Protein AF-A0A1Y2UTT3-F1 (afdb_monomer)

pLDDT: mean 75.12, std 24.75, range [27.45, 98.44]

Mean predicted aligned error: 12.27 Å

Sequence (418 aa):
MDQNQWTNIATNQPSSTSDTLLEESLEEYIRAAYPAIDTDIENNIPTSASTSTSTSSSTPSSSTQQAKTTPARQKPTLKKGHINRILLYNGCFNPPHQGHLAQLTHAYRHSGADLHIVGAVVLVAGDQYLKWKMGRSPSALRLSVAQRIELWNRELRARERERDGSAADRWCWVIPEDKWSATADELERLFEMDGFEVEFVRLAGGDKVGLRGVEHGVWGCGMTVTTDVSRPVEFCERVGGGGGEVRLRDLPGHTKWKRVLQQGDAVGEDNDAGVRGGAPAQTLASTSLAGYVSQVCLRGHCPPRSYTSTGVSVPSRRSPVRLWTPPTPIVPEHKREVWVCESTYFTRGTYTVRFVTSTLQERLDPNLSSTKLREIITEATAPSQGGRVLEDRLRGVALSPELLAKFITEEMGKDMKE

Structure (mmCIF, N/CA/C/O backbone):
data_AF-A0A1Y2UTT3-F1
#
_entry.id   AF-A0A1Y2UTT3-F1
#
loop_
_atom_site.group_PDB
_atom_site.id
_atom_site.type_symbol
_atom_site.label_atom_id
_atom_site.label_alt_id
_atom_site.label_comp_id
_atom_site.label_asym_id
_atom_site.label_entity_id
_atom_site.label_seq_id
_atom_site.pdbx_PDB_ins_code
_atom_site.Cartn_x
_atom_site.Cartn_y
_atom_site.Cartn_z
_atom_site.occupancy
_atom_site.B_iso_or_equiv
_atom_site.auth_seq_id
_atom_site.auth_comp_id
_atom_site.auth_asym_id
_atom_site.auth_atom_id
_atom_site.pdbx_PDB_model_num
ATOM 1 N N . MET A 1 1 ? -66.849 22.379 42.745 1.00 39.75 1 MET A N 1
ATOM 2 C CA . MET A 1 1 ? -67.692 21.954 41.613 1.00 39.75 1 MET A CA 1
ATOM 3 C C . MET A 1 1 ? -67.502 23.035 40.564 1.00 39.75 1 MET A C 1
ATOM 5 O O . MET A 1 1 ? -67.873 24.159 40.860 1.00 39.75 1 MET A O 1
ATOM 9 N N . ASP A 1 2 ? -66.766 22.902 39.465 1.00 35.25 2 ASP A N 1
ATOM 10 C CA . ASP A 1 2 ? -66.210 21.774 38.696 1.00 35.25 2 ASP A CA 1
ATOM 11 C C . ASP A 1 2 ? -64.928 22.304 38.004 1.00 35.25 2 ASP A C 1
ATOM 13 O O . ASP A 1 2 ? -64.868 23.483 37.668 1.00 35.25 2 ASP A O 1
ATOM 17 N N . GLN A 1 3 ? -63.773 21.630 37.966 1.00 41.78 3 GLN A N 1
ATOM 18 C CA . GLN A 1 3 ? -63.401 20.439 37.182 1.00 41.78 3 GLN A CA 1
ATOM 19 C C . GLN A 1 3 ? -63.786 20.497 35.691 1.00 41.78 3 GLN A C 1
ATOM 21 O O . GLN A 1 3 ? -64.894 20.130 35.326 1.00 41.78 3 GLN A O 1
ATOM 26 N N . ASN A 1 4 ? -62.830 20.916 34.843 1.00 40.22 4 ASN A N 1
ATOM 27 C CA . ASN A 1 4 ? -62.391 20.245 33.599 1.00 40.22 4 ASN A CA 1
ATOM 28 C C . ASN A 1 4 ? -61.939 21.236 32.512 1.00 40.22 4 ASN A C 1
ATOM 30 O O . ASN A 1 4 ? -62.743 21.746 31.739 1.00 40.22 4 ASN A O 1
ATOM 34 N N . GLN A 1 5 ? -60.622 21.406 32.375 1.00 35.19 5 GLN A N 1
ATOM 35 C CA . GLN A 1 5 ? -59.993 21.707 31.087 1.00 35.19 5 GLN A CA 1
ATOM 36 C C . GLN A 1 5 ? -58.786 20.781 30.926 1.00 35.19 5 GLN A C 1
ATOM 38 O O . GLN A 1 5 ? -57.743 20.985 31.540 1.00 35.19 5 GLN A O 1
ATOM 43 N N . TRP A 1 6 ? -58.972 19.724 30.137 1.00 34.28 6 TRP A N 1
ATOM 44 C CA . TRP A 1 6 ? -57.899 18.882 29.618 1.00 34.28 6 TRP A CA 1
ATOM 45 C C . TRP A 1 6 ? -57.604 19.332 28.188 1.00 34.28 6 TRP A C 1
ATOM 47 O O . TRP A 1 6 ? -58.487 19.341 27.332 1.00 34.28 6 TRP A O 1
ATOM 57 N N . THR A 1 7 ? -56.362 19.733 27.944 1.00 39.19 7 THR A N 1
ATOM 58 C CA . THR A 1 7 ? -55.811 20.031 26.625 1.00 39.19 7 THR A CA 1
ATOM 59 C C . THR A 1 7 ? -55.403 18.731 25.931 1.00 39.19 7 THR A C 1
ATOM 61 O O . THR A 1 7 ? -54.602 17.954 26.446 1.00 39.19 7 THR A O 1
ATOM 64 N N . ASN A 1 8 ? -55.945 18.500 24.734 1.00 37.16 8 ASN A N 1
ATOM 65 C CA . ASN A 1 8 ? -55.485 17.461 23.817 1.00 37.16 8 ASN A CA 1
ATOM 66 C C . ASN A 1 8 ? -54.135 17.880 23.216 1.00 37.16 8 ASN A C 1
ATOM 68 O O . ASN A 1 8 ? -54.093 18.712 22.312 1.00 37.16 8 ASN A O 1
ATOM 72 N N . ILE A 1 9 ? -53.037 17.296 23.699 1.00 38.19 9 ILE A N 1
ATOM 73 C CA . ILE A 1 9 ? -51.758 17.284 22.982 1.00 38.19 9 ILE A CA 1
ATOM 74 C C . ILE A 1 9 ? -51.701 15.962 22.221 1.00 38.19 9 ILE A C 1
ATOM 76 O O . ILE A 1 9 ? -51.526 14.898 22.810 1.00 38.19 9 ILE A O 1
ATOM 80 N N . ALA A 1 10 ? -51.891 16.042 20.906 1.00 35.06 10 ALA A N 1
ATOM 81 C CA . ALA A 1 10 ? -51.670 14.932 19.998 1.00 35.06 10 ALA A CA 1
ATOM 82 C C . ALA A 1 10 ? -50.177 14.567 20.006 1.00 35.06 10 ALA A C 1
ATOM 84 O O . ALA A 1 10 ? -49.326 15.322 19.535 1.00 35.06 10 ALA A O 1
ATOM 85 N N . THR A 1 11 ? -49.861 13.403 20.562 1.00 39.12 11 THR A N 1
ATOM 86 C CA . THR A 1 11 ? -48.574 12.732 20.413 1.00 39.12 11 THR A CA 1
ATOM 87 C C . THR A 1 11 ? -48.441 12.237 18.975 1.00 39.12 11 THR A C 1
ATOM 89 O O . THR A 1 11 ? -48.906 11.155 18.624 1.00 39.12 11 THR A O 1
ATOM 92 N N . ASN A 1 12 ? -47.787 13.030 18.126 1.00 35.22 12 ASN A N 1
ATOM 93 C CA . ASN A 1 12 ? -47.252 12.536 16.861 1.00 35.22 12 ASN A CA 1
ATOM 94 C C . ASN A 1 12 ? -46.120 11.551 17.176 1.00 35.22 12 ASN A C 1
ATOM 96 O O . ASN A 1 12 ? -44.997 11.957 17.472 1.00 35.22 12 ASN A O 1
ATOM 100 N N . GLN A 1 13 ? -46.421 10.252 17.142 1.00 36.75 13 GLN A N 1
ATOM 101 C CA . GLN A 1 13 ? -45.387 9.230 17.039 1.00 36.75 13 GLN A CA 1
ATOM 102 C C . GLN A 1 13 ? -44.728 9.340 15.655 1.00 36.75 13 GLN A C 1
ATOM 104 O O . GLN A 1 13 ? -45.443 9.274 14.652 1.00 36.75 13 GLN A O 1
ATOM 109 N N . PRO A 1 14 ? -43.395 9.484 15.562 1.00 39.81 14 PRO A N 1
ATOM 110 C CA . PRO A 1 14 ? -42.710 9.302 14.295 1.00 39.81 14 PRO A CA 1
ATOM 111 C C . PRO A 1 14 ? -42.853 7.835 13.888 1.00 39.81 14 PRO A C 1
ATOM 113 O O . PRO A 1 14 ? -42.449 6.922 14.609 1.00 39.81 14 PRO A O 1
ATOM 116 N N . SER A 1 15 ? -43.481 7.616 12.737 1.00 40.19 15 SER A N 1
ATOM 117 C CA . SER A 1 15 ? -43.557 6.318 12.084 1.00 40.19 15 SER A CA 1
ATOM 118 C C . SER A 1 15 ? -42.141 5.799 11.843 1.00 40.19 15 SER A C 1
ATOM 120 O O . SER A 1 15 ? -41.378 6.419 11.103 1.00 40.19 15 SER A O 1
ATOM 122 N N . SER A 1 16 ? -41.799 4.669 12.461 1.00 43.66 16 SER A N 1
ATOM 123 C CA . SER A 1 16 ? -40.554 3.944 12.230 1.00 43.66 16 SER A CA 1
ATOM 124 C C . SER A 1 16 ? -40.561 3.351 10.818 1.00 43.66 16 SER A C 1
ATOM 126 O O . SER A 1 16 ? -40.924 2.192 10.609 1.00 43.66 16 SER A O 1
ATOM 128 N N . THR A 1 17 ? -40.199 4.154 9.823 1.00 41.78 17 THR A N 1
ATOM 129 C CA . THR A 1 17 ? -39.710 3.628 8.552 1.00 41.78 17 THR A CA 1
ATOM 130 C C . THR A 1 17 ? -38.405 2.915 8.854 1.00 41.78 17 THR A C 1
ATOM 132 O O . THR A 1 17 ? -37.470 3.526 9.360 1.00 41.78 17 THR A O 1
ATOM 135 N N . SER A 1 18 ? -38.392 1.608 8.619 1.00 44.38 18 SER A N 1
ATOM 136 C CA . SER A 1 18 ? -37.226 0.740 8.728 1.00 44.38 18 SER A CA 1
ATOM 137 C C . SER A 1 18 ? -35.978 1.421 8.164 1.00 44.38 18 SER A C 1
ATOM 139 O O . SER A 1 18 ? -35.946 1.714 6.968 1.00 44.38 18 SER A O 1
ATOM 141 N N . ASP A 1 19 ? -34.978 1.636 9.020 1.00 43.06 19 ASP A N 1
ATOM 142 C CA . ASP A 1 19 ? -33.600 1.967 8.654 1.00 43.06 19 ASP A CA 1
ATOM 143 C C . ASP A 1 19 ? -33.038 0.843 7.771 1.00 43.06 19 ASP A C 1
ATOM 145 O O . ASP A 1 19 ? -32.357 -0.079 8.222 1.00 43.06 19 ASP A O 1
ATOM 149 N N . THR A 1 20 ? -33.357 0.870 6.481 1.00 48.75 20 THR A N 1
ATOM 150 C CA . THR A 1 20 ? -32.548 0.186 5.480 1.00 48.75 20 THR A CA 1
ATOM 151 C C . THR A 1 20 ? -31.225 0.928 5.431 1.00 48.75 20 THR A C 1
ATOM 153 O O . THR A 1 20 ? -31.162 2.039 4.911 1.00 48.75 20 THR A O 1
ATOM 156 N N . LEU A 1 21 ? -30.193 0.325 6.029 1.00 53.50 21 LEU A N 1
ATOM 157 C CA . LEU A 1 21 ? -28.806 0.768 5.941 1.00 53.50 21 LEU A CA 1
ATOM 158 C C . LEU A 1 21 ? -28.489 1.060 4.469 1.00 53.50 21 LEU A C 1
ATOM 160 O O . LEU A 1 21 ? -28.436 0.143 3.651 1.00 53.50 21 LEU A O 1
ATOM 164 N N . LEU A 1 22 ? -28.359 2.343 4.129 1.00 58.25 22 LEU A N 1
ATOM 165 C CA . LEU A 1 22 ? -27.939 2.775 2.802 1.00 58.25 22 LEU A CA 1
ATOM 166 C C . LEU A 1 22 ? -26.486 2.332 2.628 1.00 58.25 22 LEU A C 1
ATOM 168 O O . LEU A 1 22 ? -25.576 2.911 3.220 1.00 58.25 22 LEU A O 1
ATOM 172 N N . GLU A 1 23 ? -26.292 1.244 1.889 1.00 69.44 23 GLU A N 1
ATOM 173 C CA . GLU A 1 23 ? -24.975 0.778 1.476 1.00 69.44 23 GLU A CA 1
ATOM 174 C C . GLU A 1 23 ? -24.575 1.530 0.206 1.00 69.44 23 GLU A C 1
ATOM 176 O O . GLU A 1 23 ? -25.165 1.330 -0.857 1.00 69.44 23 GLU A O 1
ATOM 181 N N . GLU A 1 24 ? -23.567 2.391 0.319 1.00 79.69 24 GLU A N 1
ATOM 182 C CA . GLU A 1 24 ? -23.010 3.128 -0.816 1.00 79.69 24 GLU A CA 1
ATOM 183 C C . GLU A 1 24 ? -21.647 2.572 -1.236 1.00 79.69 24 GLU A C 1
ATOM 185 O O . GLU A 1 24 ? -20.919 1.935 -0.463 1.00 79.69 24 GLU A O 1
ATOM 190 N N . SER A 1 25 ? -21.320 2.775 -2.512 1.00 87.00 25 SER A N 1
ATOM 191 C CA . SER A 1 25 ? -20.130 2.224 -3.153 1.00 87.00 25 SER A CA 1
ATOM 192 C C . SER A 1 25 ? -18.929 3.141 -2.936 1.00 87.00 25 SER A C 1
ATOM 194 O O . SER A 1 25 ? -18.892 4.238 -3.484 1.00 87.00 25 SER A O 1
ATOM 196 N N . LEU A 1 26 ? -17.885 2.670 -2.241 1.00 89.00 26 LEU A N 1
ATOM 197 C CA . LEU A 1 26 ? -16.631 3.426 -2.060 1.00 89.00 26 LEU A CA 1
ATOM 198 C C . LEU A 1 26 ? -16.020 3.905 -3.394 1.00 89.00 26 LEU A C 1
ATOM 200 O O . LEU A 1 26 ? -15.380 4.951 -3.460 1.00 89.00 26 LEU A O 1
ATOM 204 N N . GLU A 1 27 ? -16.236 3.156 -4.474 1.00 90.38 27 GLU A N 1
ATOM 205 C CA . GLU A 1 27 ? -15.753 3.508 -5.809 1.00 90.38 27 GLU A CA 1
ATOM 206 C C . GLU A 1 27 ? -16.274 4.865 -6.313 1.00 90.38 27 GLU A C 1
ATOM 208 O O . GLU A 1 27 ? -15.535 5.587 -6.981 1.00 90.38 27 GLU A O 1
ATOM 213 N N . GLU A 1 28 ? -17.518 5.225 -5.991 1.00 90.88 28 GLU A N 1
ATOM 214 C CA . GLU A 1 28 ? -18.136 6.478 -6.444 1.00 90.88 28 GLU A CA 1
ATOM 215 C C . GLU A 1 28 ? -17.471 7.683 -5.776 1.00 90.88 28 GLU A C 1
ATOM 217 O O . GLU A 1 28 ? -17.104 8.640 -6.458 1.00 90.88 28 GLU A O 1
ATOM 222 N N . TYR A 1 29 ? -17.185 7.574 -4.478 1.00 92.56 29 TYR A N 1
ATOM 223 C CA . TYR A 1 29 ? -16.421 8.566 -3.724 1.00 92.56 29 TYR A CA 1
ATOM 224 C C . TYR A 1 29 ? -15.007 8.745 -4.269 1.00 92.56 29 TYR A C 1
ATOM 226 O O . TYR A 1 29 ? -14.558 9.871 -4.472 1.00 92.56 29 TYR A O 1
ATOM 234 N N . ILE A 1 30 ? -14.304 7.643 -4.556 1.00 92.69 30 ILE A N 1
ATOM 235 C CA . ILE A 1 30 ? -12.944 7.711 -5.105 1.00 92.69 30 ILE A CA 1
ATOM 236 C C . ILE A 1 30 ? -12.942 8.374 -6.487 1.00 92.69 30 ILE A C 1
ATOM 238 O O . ILE A 1 30 ? -12.080 9.210 -6.754 1.00 92.69 30 ILE A O 1
ATOM 242 N N . ARG A 1 31 ? -13.907 8.049 -7.357 1.00 92.25 31 ARG A N 1
ATOM 243 C CA . ARG A 1 31 ? -14.046 8.709 -8.665 1.00 92.25 31 ARG A CA 1
ATOM 244 C C . ARG A 1 31 ? -14.374 10.192 -8.535 1.00 92.25 31 ARG A C 1
ATOM 246 O O . ARG A 1 31 ? -13.809 10.991 -9.274 1.00 92.25 31 ARG A O 1
ATOM 253 N N . ALA A 1 32 ? -15.259 10.560 -7.611 1.00 92.69 32 ALA A N 1
ATOM 254 C CA . ALA A 1 32 ? -15.622 11.953 -7.374 1.00 92.69 32 ALA A CA 1
ATOM 255 C C . ALA A 1 32 ? -14.427 12.770 -6.853 1.00 92.69 32 ALA A C 1
ATOM 257 O O . ALA A 1 32 ? -14.151 13.851 -7.370 1.00 92.69 32 ALA A O 1
ATOM 258 N N . ALA A 1 33 ? -13.679 12.226 -5.890 1.00 93.56 33 ALA A N 1
ATOM 259 C CA . ALA A 1 33 ? -12.525 12.894 -5.295 1.00 93.56 33 ALA A CA 1
ATOM 260 C C . ALA A 1 33 ? -11.290 12.916 -6.210 1.00 93.56 33 ALA A C 1
ATOM 262 O O . ALA A 1 33 ? -10.466 13.827 -6.127 1.00 93.56 33 ALA A O 1
ATOM 263 N N . TYR A 1 34 ? -11.150 11.929 -7.100 1.00 93.19 34 TYR A N 1
ATOM 264 C CA . TYR A 1 34 ? -10.045 11.852 -8.051 1.00 93.19 34 TYR A CA 1
ATOM 265 C C . TYR A 1 34 ? -10.517 11.443 -9.459 1.00 93.19 34 TYR A C 1
ATOM 267 O O . TYR A 1 34 ? -10.272 10.318 -9.898 1.00 93.19 34 TYR A O 1
ATOM 275 N N . PRO A 1 35 ? -11.130 12.367 -10.227 1.00 89.75 35 PRO A N 1
ATOM 276 C CA . PRO A 1 35 ? -11.697 12.060 -11.547 1.00 89.75 35 PRO A CA 1
ATOM 277 C C . PRO A 1 35 ? -10.670 11.574 -12.575 1.00 89.75 35 PRO A C 1
ATOM 279 O O . PRO A 1 35 ? -11.006 10.844 -13.507 1.00 89.75 35 PRO A O 1
ATOM 282 N N . ALA A 1 36 ? -9.396 11.945 -12.395 1.00 86.12 36 ALA A N 1
ATOM 283 C CA . ALA A 1 36 ? -8.306 11.514 -13.268 1.00 86.12 36 ALA A CA 1
ATOM 284 C C . ALA A 1 36 ? -8.053 9.996 -13.220 1.00 86.12 36 ALA A C 1
ATOM 286 O O . ALA A 1 36 ? -7.362 9.458 -14.088 1.00 86.12 36 ALA A O 1
ATOM 287 N N . ILE A 1 37 ? -8.635 9.295 -12.240 1.00 84.19 37 ILE A N 1
ATOM 288 C CA . ILE A 1 37 ? -8.473 7.855 -12.078 1.00 84.19 37 ILE A CA 1
ATOM 289 C C . ILE A 1 37 ? -8.905 7.061 -13.308 1.00 84.19 37 ILE A C 1
ATOM 291 O O . ILE A 1 37 ? -8.299 6.033 -13.582 1.00 84.19 37 ILE A O 1
ATOM 295 N N . ASP A 1 38 ? -9.902 7.537 -14.057 1.00 73.94 38 ASP A N 1
ATOM 296 C CA . ASP A 1 38 ? -10.390 6.866 -15.263 1.00 73.94 38 ASP A CA 1
ATOM 297 C C . ASP A 1 38 ? -9.636 7.354 -16.522 1.00 73.94 38 ASP A C 1
ATOM 299 O O . ASP A 1 38 ? -9.315 6.560 -17.409 1.00 73.94 38 ASP A O 1
ATOM 303 N N . THR A 1 39 ? -9.229 8.630 -16.580 1.00 66.94 39 THR A N 1
ATOM 304 C CA . THR A 1 39 ? -8.495 9.187 -17.736 1.00 66.94 39 THR A CA 1
ATOM 305 C C . THR A 1 39 ? -7.048 8.707 -17.830 1.00 66.94 39 THR A C 1
ATOM 307 O O . THR A 1 39 ? -6.523 8.545 -18.935 1.00 66.94 39 THR A O 1
ATOM 310 N N . ASP A 1 40 ? -6.398 8.449 -16.693 1.00 56.62 40 ASP A N 1
ATOM 311 C CA . ASP A 1 40 ? -5.041 7.888 -16.658 1.00 56.62 40 ASP A CA 1
ATOM 312 C C . ASP A 1 40 ? -5.024 6.411 -17.095 1.00 56.62 40 ASP A C 1
ATOM 314 O O . ASP A 1 40 ? -3.991 5.896 -17.537 1.00 56.62 40 ASP A O 1
ATOM 318 N N . ILE A 1 41 ? -6.180 5.739 -17.019 1.00 56.00 41 ILE A N 1
ATOM 319 C CA . ILE A 1 41 ? -6.366 4.336 -17.403 1.00 56.00 41 ILE A CA 1
ATOM 320 C C . ILE A 1 41 ? -6.602 4.188 -18.913 1.00 56.00 41 ILE A C 1
ATOM 322 O O . ILE A 1 41 ? -6.066 3.257 -19.518 1.00 56.00 41 ILE A O 1
ATOM 326 N N . GLU A 1 42 ? -7.396 5.067 -19.531 1.00 51.88 42 GLU A N 1
ATOM 327 C CA . GLU A 1 42 ? -7.798 4.911 -20.939 1.00 51.88 42 GLU A CA 1
ATOM 328 C C . GLU A 1 42 ? -6.752 5.421 -21.939 1.00 51.88 42 GLU A C 1
ATOM 330 O O . GLU A 1 42 ? -6.531 4.787 -22.972 1.00 51.88 42 GLU A O 1
ATOM 335 N N . ASN A 1 43 ? -6.022 6.493 -21.617 1.00 50.69 43 ASN A N 1
ATOM 336 C CA . ASN A 1 43 ? -5.053 7.091 -22.546 1.00 50.69 43 ASN A CA 1
ATOM 337 C C . ASN A 1 43 ? -3.755 6.277 -22.732 1.00 50.69 43 ASN A C 1
ATOM 339 O O . ASN A 1 43 ? -2.951 6.597 -23.607 1.00 50.69 43 ASN A O 1
ATOM 343 N N . ASN A 1 44 ? -3.537 5.221 -21.940 1.00 47.41 44 ASN A N 1
ATOM 344 C CA . ASN A 1 44 ? -2.298 4.432 -21.942 1.00 47.41 44 ASN A CA 1
ATOM 345 C C . ASN A 1 44 ? -2.427 3.034 -22.569 1.00 47.41 44 ASN A C 1
ATOM 347 O O . ASN A 1 44 ? -1.462 2.269 -22.541 1.00 47.41 44 ASN A O 1
ATOM 351 N N . ILE A 1 45 ? -3.578 2.674 -23.150 1.00 47.75 45 ILE A N 1
ATOM 352 C CA . ILE A 1 45 ? -3.745 1.390 -23.849 1.00 47.75 45 ILE A CA 1
ATOM 353 C C . ILE A 1 45 ? -3.389 1.580 -25.332 1.00 47.75 45 ILE A C 1
ATOM 355 O O . ILE A 1 45 ? -4.168 2.187 -26.066 1.00 47.75 45 ILE A O 1
ATOM 359 N N . PRO A 1 46 ? -2.269 1.023 -25.837 1.00 43.69 46 PRO A N 1
ATOM 360 C CA . PRO A 1 46 ? -2.053 0.948 -27.271 1.00 43.69 46 PRO A CA 1
ATOM 361 C C . PRO A 1 46 ? -3.106 -0.001 -27.837 1.00 43.69 46 PRO A C 1
ATOM 363 O O . PRO A 1 46 ? -3.142 -1.182 -27.483 1.00 43.69 46 PRO A O 1
ATOM 366 N N . THR A 1 47 ? -3.974 0.509 -28.702 1.00 39.31 47 THR A N 1
ATOM 367 C CA . THR A 1 47 ? -4.984 -0.277 -29.409 1.00 39.31 47 THR A CA 1
ATOM 368 C C . THR A 1 47 ? -4.283 -1.184 -30.426 1.00 39.31 47 THR A C 1
ATOM 370 O O . THR A 1 47 ? -4.211 -0.881 -31.612 1.00 39.31 47 THR A O 1
ATOM 373 N N . SER A 1 48 ? -3.691 -2.296 -29.987 1.00 41.03 48 SER A N 1
ATOM 374 C CA . SER A 1 48 ? -3.204 -3.312 -30.919 1.00 41.03 48 SER A CA 1
ATOM 375 C C . SER A 1 48 ? -4.401 -4.099 -31.444 1.00 41.03 48 SER A C 1
ATOM 377 O O . SER A 1 48 ? -5.012 -4.888 -30.717 1.00 41.03 48 SER A O 1
ATOM 379 N N . ALA A 1 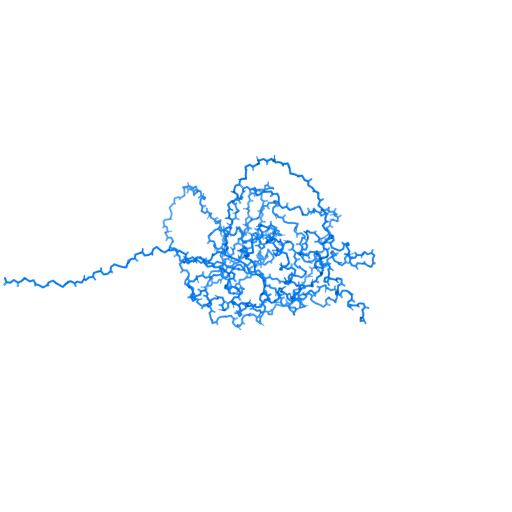49 ? -4.737 -3.840 -32.709 1.00 37.94 49 ALA A N 1
ATOM 380 C CA . ALA A 1 49 ? -5.751 -4.537 -33.485 1.00 37.94 49 ALA A CA 1
ATOM 381 C C . ALA A 1 49 ? -5.578 -6.057 -33.354 1.00 37.94 49 ALA A C 1
ATOM 383 O O . ALA A 1 49 ? -4.575 -6.631 -33.774 1.00 37.94 49 ALA A O 1
ATOM 384 N N . SER A 1 50 ? -6.556 -6.700 -32.722 1.00 37.72 50 SER A N 1
ATOM 385 C CA . SER A 1 50 ? -6.586 -8.146 -32.534 1.00 37.72 50 SER A CA 1
ATOM 386 C C . SER A 1 50 ? -7.377 -8.764 -33.684 1.00 37.72 50 SER A C 1
ATOM 388 O O . SER A 1 50 ? -8.604 -8.820 -33.641 1.00 37.72 50 SER A O 1
ATOM 390 N N . THR A 1 51 ? -6.682 -9.207 -34.729 1.00 38.16 51 THR A N 1
ATOM 391 C CA . THR A 1 51 ? -7.261 -10.050 -35.782 1.00 38.16 51 THR A CA 1
ATOM 392 C C . THR A 1 51 ? -7.510 -11.434 -35.185 1.00 38.16 51 THR A C 1
ATOM 394 O O . THR A 1 51 ? -6.572 -12.191 -34.945 1.00 38.16 51 THR A O 1
ATOM 397 N N . SER A 1 52 ? -8.766 -11.750 -34.875 1.00 36.69 52 SER A N 1
ATOM 398 C CA . SER A 1 52 ? -9.157 -13.062 -34.361 1.00 36.69 52 SER A CA 1
ATOM 399 C C . SER A 1 52 ? -9.527 -13.987 -35.519 1.00 36.69 52 SER A C 1
ATOM 401 O O . SER A 1 52 ? -10.511 -13.778 -36.223 1.00 36.69 52 SER A O 1
ATOM 403 N N . THR A 1 53 ? -8.723 -15.029 -35.717 1.00 36.09 53 THR A N 1
ATOM 404 C CA . THR A 1 53 ? -9.076 -16.197 -36.529 1.00 36.09 53 THR A CA 1
ATOM 405 C C . THR A 1 53 ? -9.833 -17.177 -35.643 1.00 36.09 53 THR A C 1
ATOM 407 O O . THR A 1 53 ? -9.291 -17.712 -34.675 1.00 36.09 53 THR A O 1
ATOM 410 N N . SER A 1 54 ? -11.104 -17.386 -35.963 1.00 35.59 54 SER A N 1
ATOM 411 C CA . SER A 1 54 ? -11.978 -18.366 -35.334 1.00 35.59 54 SER A CA 1
ATOM 412 C C . SER A 1 54 ? -11.681 -19.766 -35.877 1.00 35.59 54 SER A C 1
ATOM 414 O O . SER A 1 54 ? -11.775 -20.016 -37.076 1.00 35.59 54 SER A O 1
ATOM 416 N N . THR A 1 55 ? -11.371 -20.703 -34.982 1.00 35.50 55 THR A N 1
ATOM 417 C CA . THR A 1 55 ? -11.433 -22.139 -35.286 1.00 35.50 55 THR A CA 1
ATOM 418 C C . THR A 1 55 ? -12.277 -22.804 -34.216 1.00 35.50 55 THR A C 1
ATOM 420 O O . THR A 1 55 ? -11.962 -22.754 -33.029 1.00 35.50 55 THR A O 1
ATOM 423 N N . SER A 1 56 ? -13.397 -23.361 -34.656 1.00 46.25 56 SER A N 1
ATOM 424 C CA . SER A 1 56 ? -14.393 -24.057 -33.858 1.00 46.25 56 SER A CA 1
ATOM 425 C C . SER A 1 56 ? -14.109 -25.559 -33.858 1.00 46.25 56 SER A C 1
ATOM 427 O O . SER A 1 56 ? -13.964 -26.169 -34.914 1.00 46.25 56 SER A O 1
ATOM 429 N N . SER A 1 57 ? -14.094 -26.181 -32.679 1.00 39.81 57 SER A N 1
ATOM 430 C CA . SER A 1 57 ? -14.327 -27.623 -32.549 1.00 39.81 57 SER A CA 1
ATOM 431 C C . SER A 1 57 ? -14.845 -27.978 -31.154 1.00 39.81 57 SER A C 1
ATOM 433 O O . SER A 1 57 ? -14.282 -27.598 -30.133 1.00 39.81 57 SER A O 1
ATOM 435 N N . SER A 1 58 ? -15.957 -28.699 -31.184 1.00 42.25 58 SER A N 1
ATOM 436 C CA . SER A 1 58 ? -16.893 -29.148 -30.151 1.00 42.25 58 SER A CA 1
ATOM 437 C C . SER A 1 58 ? -16.434 -30.333 -29.294 1.00 42.25 58 SER A C 1
ATOM 439 O O . SER A 1 58 ? -15.867 -31.267 -29.852 1.00 42.25 58 SER A O 1
ATOM 441 N N . THR A 1 59 ? -16.849 -30.398 -28.017 1.00 37.38 59 THR A N 1
ATOM 442 C CA . THR A 1 59 ? -17.702 -31.471 -27.416 1.00 37.38 59 THR A CA 1
ATOM 443 C C . THR A 1 59 ? -17.987 -31.193 -25.922 1.00 37.38 59 THR A C 1
ATOM 445 O O . THR A 1 59 ? -17.058 -30.811 -25.214 1.00 37.38 59 THR A O 1
ATOM 448 N N . PRO A 1 60 ? -19.215 -31.408 -25.397 1.00 46.12 60 PRO A N 1
ATOM 449 C CA . PRO A 1 60 ? -19.489 -31.343 -23.960 1.00 46.12 60 PRO A CA 1
ATOM 450 C C . PRO A 1 60 ? -19.634 -32.744 -23.338 1.00 46.12 60 PRO A C 1
ATOM 452 O O . PRO A 1 60 ? -20.437 -33.557 -23.791 1.00 46.12 60 PRO A O 1
ATOM 455 N N . SER A 1 61 ? -18.903 -33.007 -22.255 1.00 39.41 61 SER A N 1
ATOM 456 C CA . SER A 1 61 ? -19.134 -34.146 -21.358 1.00 39.41 61 SER A CA 1
ATOM 457 C C . SER A 1 61 ? -19.687 -33.640 -20.024 1.00 39.41 61 SER A C 1
ATOM 459 O O . SER A 1 61 ? -18.980 -32.980 -19.262 1.00 39.41 61 SER A O 1
ATOM 461 N N . SER A 1 62 ? -20.960 -33.932 -19.752 1.00 40.25 62 SER A N 1
ATOM 462 C CA . SER A 1 62 ? -21.653 -33.577 -18.511 1.00 40.25 62 SER A CA 1
ATOM 463 C C . SER A 1 62 ? -21.192 -34.451 -17.343 1.00 40.25 62 SER A C 1
ATOM 465 O O . SER A 1 62 ? -21.543 -35.626 -17.269 1.00 40.25 62 SER A O 1
ATOM 467 N N . SER A 1 63 ? -20.473 -33.862 -16.386 1.00 42.78 63 SER A N 1
ATOM 468 C CA . SER A 1 63 ? -20.381 -34.387 -15.021 1.00 42.78 63 SER A CA 1
ATOM 469 C C . SER A 1 63 ? -21.032 -33.394 -14.063 1.00 42.78 63 SER A C 1
ATOM 471 O O . SER A 1 63 ? -20.511 -32.301 -13.837 1.00 42.78 63 SER A O 1
ATOM 473 N N . THR A 1 64 ? -22.181 -33.767 -13.511 1.00 44.09 64 THR A N 1
ATOM 474 C CA . THR A 1 64 ? -22.911 -32.982 -12.515 1.00 44.09 64 THR A CA 1
ATOM 475 C C . THR A 1 64 ? -22.163 -33.038 -11.182 1.00 44.09 64 THR A C 1
ATOM 477 O O . THR A 1 64 ? -22.387 -33.932 -10.371 1.00 44.09 64 THR A O 1
ATOM 480 N N . GLN A 1 65 ? -21.245 -32.096 -10.959 1.00 41.91 65 GLN A N 1
ATOM 481 C CA . GLN A 1 65 ? -20.728 -31.793 -9.626 1.00 41.91 65 GLN A CA 1
ATOM 482 C C . GLN A 1 65 ? -21.632 -30.733 -8.994 1.00 41.91 65 GLN A C 1
ATOM 484 O O . GLN A 1 65 ? -21.816 -29.651 -9.546 1.00 41.91 65 GLN A O 1
ATOM 489 N N . GLN A 1 66 ? -22.219 -31.060 -7.841 1.00 42.44 66 GLN A N 1
ATOM 490 C CA . GLN A 1 66 ? -22.930 -30.098 -7.004 1.00 42.44 66 GLN A CA 1
ATOM 491 C C . GLN A 1 66 ? -21.964 -28.973 -6.618 1.00 42.44 66 GLN A C 1
ATOM 493 O O . GLN A 1 66 ? -21.017 -29.181 -5.858 1.00 42.44 66 GLN A O 1
ATOM 498 N N . ALA A 1 67 ? -22.197 -27.784 -7.175 1.00 42.12 67 ALA A N 1
ATOM 499 C CA . ALA A 1 67 ? -21.436 -26.588 -6.869 1.00 42.12 67 ALA A CA 1
ATOM 500 C C . ALA A 1 67 ? -21.673 -26.208 -5.404 1.00 42.12 67 ALA A C 1
ATOM 502 O O . ALA A 1 67 ? -22.751 -25.755 -5.020 1.00 42.12 67 ALA A O 1
ATOM 503 N N . LYS A 1 68 ? -20.649 -26.410 -4.576 1.00 43.22 68 LYS A N 1
ATOM 504 C CA . LYS A 1 68 ? -20.570 -25.836 -3.236 1.00 43.22 68 LYS A CA 1
ATOM 505 C C . LYS A 1 68 ? -20.587 -24.316 -3.409 1.00 43.22 68 LYS A C 1
ATOM 507 O O . LYS A 1 68 ? -19.617 -23.751 -3.904 1.00 43.22 68 LYS A O 1
ATOM 512 N N . THR A 1 69 ? -21.704 -23.676 -3.069 1.00 39.75 69 THR A N 1
ATOM 513 C CA . THR A 1 69 ? -21.873 -22.221 -3.146 1.00 39.75 69 THR A CA 1
ATOM 514 C C . THR A 1 69 ? -20.867 -21.561 -2.213 1.00 39.75 69 THR A C 1
ATOM 516 O O . THR A 1 69 ? -21.054 -21.527 -0.995 1.00 39.75 69 THR A O 1
ATOM 519 N N . THR A 1 70 ? -19.760 -21.087 -2.777 1.00 42.69 70 THR A N 1
ATOM 520 C CA . THR A 1 70 ? -18.831 -20.197 -2.086 1.00 42.69 70 THR A CA 1
ATOM 521 C C . THR A 1 70 ? -19.625 -18.962 -1.654 1.00 42.69 70 THR A C 1
ATOM 523 O O . THR A 1 70 ? -20.367 -18.429 -2.482 1.00 42.69 70 THR A O 1
ATOM 526 N N . PRO A 1 71 ? -19.536 -18.512 -0.389 1.00 48.28 71 PRO A N 1
ATOM 527 C CA . PRO A 1 71 ? -20.230 -17.306 0.043 1.00 48.28 71 PRO A CA 1
ATOM 528 C C . PRO A 1 71 ? -19.850 -16.150 -0.885 1.00 48.28 71 PRO A C 1
ATOM 530 O O . PRO A 1 71 ? -18.662 -15.878 -1.088 1.00 48.28 71 PRO A O 1
ATOM 533 N N . ALA A 1 72 ? -20.864 -15.522 -1.488 1.00 53.66 72 ALA A N 1
ATOM 534 C CA . ALA A 1 72 ? -20.683 -14.371 -2.358 1.00 53.66 72 ALA A CA 1
ATOM 535 C C . ALA A 1 72 ? -19.927 -13.301 -1.570 1.00 53.66 72 ALA A C 1
ATOM 537 O O . ALA A 1 72 ? -20.339 -12.908 -0.475 1.00 53.66 72 ALA A O 1
ATOM 538 N N . ARG A 1 73 ? -18.767 -12.894 -2.084 1.00 57.69 73 ARG A N 1
ATOM 539 C CA . ARG A 1 73 ? -17.956 -11.892 -1.406 1.00 57.69 73 ARG A CA 1
ATOM 540 C C . ARG A 1 73 ? -18.689 -10.568 -1.524 1.00 57.69 73 ARG A C 1
ATOM 542 O O . ARG A 1 73 ? -19.053 -10.170 -2.623 1.00 57.69 73 ARG A O 1
ATOM 549 N N . GLN A 1 74 ? -18.943 -9.935 -0.387 1.00 61.16 74 GLN A N 1
ATOM 550 C CA . GLN A 1 74 ? -19.669 -8.677 -0.360 1.00 61.16 74 GLN A CA 1
ATOM 551 C C . GLN A 1 74 ? -18.819 -7.594 -1.018 1.00 61.16 74 GLN A C 1
ATOM 553 O O . GLN A 1 74 ? -17.621 -7.479 -0.736 1.00 61.16 74 GLN A O 1
ATOM 558 N N . LYS A 1 75 ? -19.461 -6.833 -1.908 1.00 72.38 75 LYS A N 1
ATOM 559 C CA . LYS A 1 75 ? -18.922 -5.605 -2.482 1.00 72.38 75 LYS A CA 1
ATOM 560 C C . LYS A 1 75 ? -18.399 -4.720 -1.342 1.00 72.38 75 LYS A C 1
ATOM 562 O O . LYS A 1 75 ? -19.008 -4.719 -0.271 1.00 72.38 75 LYS A O 1
ATOM 567 N N . PRO A 1 76 ? -17.299 -3.977 -1.532 1.00 78.06 76 PRO A N 1
ATOM 568 C CA . PRO A 1 76 ? -16.859 -3.049 -0.511 1.00 78.06 76 PRO A CA 1
ATOM 569 C C . PRO A 1 76 ? -17.897 -1.930 -0.344 1.00 78.06 76 PRO A C 1
ATOM 571 O O . PRO A 1 76 ? -18.007 -1.040 -1.188 1.00 78.06 76 PRO A O 1
ATOM 574 N N . THR A 1 77 ? -18.697 -2.026 0.718 1.00 86.94 77 THR A N 1
ATOM 575 C CA . THR A 1 77 ? -19.798 -1.110 1.025 1.00 86.94 77 THR A CA 1
ATOM 576 C C . THR A 1 77 ? -19.512 -0.333 2.299 1.00 86.94 77 THR A C 1
ATOM 578 O O . THR A 1 77 ? -19.033 -0.878 3.297 1.00 86.94 77 THR A O 1
ATOM 581 N N . LEU A 1 78 ? -19.797 0.966 2.253 1.00 92.38 78 LEU A N 1
ATOM 582 C CA . LEU A 1 78 ? -19.733 1.827 3.426 1.00 92.38 78 LEU A CA 1
ATOM 583 C C . LEU A 1 78 ? -20.935 1.549 4.330 1.00 92.38 78 LEU A C 1
ATOM 585 O O . LEU A 1 78 ? -22.044 1.315 3.850 1.00 92.38 78 LEU A O 1
ATOM 589 N N . LYS A 1 79 ? -20.717 1.587 5.647 1.00 92.19 79 LYS A N 1
ATOM 590 C CA . LYS A 1 79 ? -21.766 1.382 6.653 1.00 92.19 79 LYS A CA 1
ATOM 591 C C . LYS A 1 79 ? -21.818 2.553 7.619 1.00 92.19 79 LYS A C 1
ATOM 593 O O . LYS A 1 79 ? -20.806 2.923 8.214 1.00 92.19 79 LYS A O 1
ATOM 598 N N . LYS A 1 80 ? -23.015 3.112 7.795 1.00 93.69 80 LYS A N 1
ATOM 599 C CA . LYS A 1 80 ? -23.297 4.130 8.816 1.00 93.69 80 LYS A CA 1
ATOM 600 C C . LYS A 1 80 ? -23.267 3.509 10.212 1.00 93.69 80 LYS A C 1
ATOM 602 O O . LYS A 1 80 ? -23.538 2.320 10.371 1.00 93.69 80 LYS A O 1
ATOM 607 N N . GLY A 1 81 ? -22.907 4.309 11.216 1.00 92.25 81 GLY A N 1
ATOM 608 C CA . GLY A 1 81 ? -22.745 3.844 12.601 1.00 92.25 81 GLY A CA 1
ATOM 609 C C . GLY A 1 81 ? -21.519 2.949 12.835 1.00 92.25 81 GLY A C 1
ATOM 610 O O . GLY A 1 81 ? -21.348 2.419 13.930 1.00 92.25 81 GLY A O 1
ATOM 611 N N . HIS A 1 82 ? -20.669 2.781 11.820 1.00 92.81 82 HIS A N 1
ATOM 612 C CA . HIS A 1 82 ? -19.398 2.074 11.900 1.00 92.81 82 HIS A CA 1
ATOM 613 C C . HIS A 1 82 ? -18.281 2.957 11.348 1.00 92.81 82 HIS A C 1
ATOM 615 O O . HIS A 1 82 ? -18.473 3.665 10.362 1.00 92.81 82 HIS A O 1
ATOM 621 N N . ILE A 1 83 ? -17.087 2.829 11.927 1.00 95.75 83 ILE A N 1
ATOM 622 C CA . ILE A 1 83 ? -15.874 3.407 11.349 1.00 95.75 83 ILE A CA 1
ATOM 623 C C . ILE A 1 83 ? -15.459 2.548 10.153 1.00 95.75 83 ILE A C 1
ATOM 625 O O . ILE A 1 83 ? -15.059 1.392 10.314 1.00 95.75 83 ILE A O 1
ATOM 629 N N . ASN A 1 84 ? -15.544 3.113 8.954 1.00 96.00 84 ASN A N 1
ATOM 630 C CA . ASN A 1 84 ? -15.114 2.486 7.710 1.00 96.00 84 ASN A CA 1
ATOM 631 C C . ASN A 1 84 ? -13.620 2.744 7.512 1.00 96.00 84 ASN A C 1
ATOM 633 O O . ASN A 1 84 ? -13.173 3.888 7.553 1.00 96.00 84 ASN A O 1
ATOM 637 N N . ARG A 1 85 ? -12.821 1.695 7.297 1.00 97.38 85 ARG A N 1
ATOM 638 C CA . ARG A 1 85 ? -11.364 1.852 7.180 1.00 97.38 85 ARG A CA 1
ATOM 639 C C . ARG A 1 85 ? -10.864 1.669 5.762 1.00 97.38 85 ARG A C 1
ATOM 641 O O . ARG A 1 85 ? -11.203 0.694 5.094 1.00 97.38 85 ARG A O 1
ATOM 648 N N . ILE A 1 86 ? -9.995 2.577 5.330 1.00 97.81 86 ILE A N 1
ATOM 649 C CA . ILE A 1 86 ? -9.340 2.525 4.021 1.00 97.81 86 ILE A CA 1
ATOM 650 C C . ILE A 1 86 ? -7.838 2.337 4.235 1.00 97.81 86 ILE A C 1
ATOM 652 O O . ILE A 1 86 ? -7.182 3.135 4.907 1.00 97.81 86 ILE A O 1
ATOM 656 N N . LEU A 1 87 ? -7.275 1.267 3.669 1.00 98.25 87 LEU A N 1
ATOM 657 C CA . LEU A 1 87 ? -5.840 0.998 3.747 1.00 98.25 87 LEU A CA 1
ATOM 658 C C . LEU A 1 87 ? -5.055 1.923 2.813 1.00 98.25 87 LEU A C 1
ATOM 660 O O . LEU A 1 87 ? -5.319 1.952 1.618 1.00 98.25 87 LEU A O 1
ATOM 664 N N . LEU A 1 88 ? -4.027 2.595 3.319 1.00 98.38 88 LEU A N 1
ATOM 665 C CA . LEU A 1 88 ? -3.076 3.377 2.532 1.00 98.38 88 LEU A CA 1
ATOM 666 C C . LEU A 1 88 ? -1.757 2.620 2.410 1.00 98.38 88 LEU A C 1
ATOM 668 O O . LEU A 1 88 ? -1.061 2.412 3.407 1.00 98.38 88 LEU A O 1
ATOM 672 N N . TYR A 1 89 ? -1.390 2.216 1.195 1.00 98.31 89 TYR A N 1
ATOM 673 C CA . TYR A 1 89 ? -0.161 1.470 0.940 1.00 98.31 89 TYR A CA 1
ATOM 674 C C . TYR A 1 89 ? 0.795 2.249 0.050 1.00 98.31 89 TYR A C 1
ATOM 676 O O . TYR A 1 89 ? 0.645 2.271 -1.171 1.00 98.31 89 TYR A O 1
ATOM 684 N N . ASN A 1 90 ? 1.806 2.876 0.652 1.00 97.00 90 ASN A N 1
ATOM 685 C CA . ASN A 1 90 ? 2.772 3.650 -0.113 1.00 97.00 90 ASN A CA 1
ATOM 686 C C . ASN A 1 90 ? 4.025 2.873 -0.493 1.00 97.00 90 ASN A C 1
ATOM 688 O O . ASN A 1 90 ? 4.491 1.964 0.197 1.00 97.00 90 ASN A O 1
ATOM 692 N N . GLY A 1 91 ? 4.638 3.322 -1.578 1.00 96.38 91 GLY A N 1
ATOM 693 C CA . GLY A 1 91 ? 5.925 2.809 -1.988 1.00 96.38 91 GLY A CA 1
ATOM 694 C C . GLY A 1 91 ? 6.435 3.449 -3.261 1.00 96.38 91 GLY A C 1
ATOM 695 O O . GLY A 1 91 ? 5.712 4.058 -4.046 1.00 96.38 91 GLY A O 1
ATOM 696 N N . CYS A 1 92 ? 7.731 3.262 -3.499 1.00 96.44 92 CYS A N 1
ATOM 697 C CA . CYS A 1 92 ? 8.303 3.596 -4.795 1.00 96.44 92 CYS A CA 1
ATOM 698 C C . CYS A 1 92 ? 7.893 2.595 -5.870 1.00 96.44 92 CYS A C 1
ATOM 700 O O . CYS A 1 92 ? 7.913 2.970 -7.027 1.00 96.44 92 CYS A O 1
ATOM 702 N N . PHE A 1 93 ? 7.598 1.336 -5.518 1.00 97.19 93 PHE A N 1
ATOM 703 C CA . PHE A 1 93 ? 7.153 0.301 -6.460 1.00 97.19 93 PHE A CA 1
ATOM 704 C C . PHE A 1 93 ? 7.939 0.304 -7.787 1.00 97.19 93 PHE A C 1
ATOM 706 O O . PHE A 1 93 ? 7.358 0.419 -8.856 1.00 97.19 93 PHE A O 1
ATOM 713 N N . ASN A 1 94 ? 9.275 0.244 -7.730 1.00 96.69 94 ASN A N 1
ATOM 714 C CA . ASN A 1 94 ? 10.137 0.410 -8.907 1.00 96.69 94 ASN A CA 1
ATOM 715 C C . ASN A 1 94 ? 11.028 -0.826 -9.157 1.00 96.69 94 ASN A C 1
ATOM 717 O O . ASN A 1 94 ? 12.189 -0.837 -8.718 1.00 96.69 94 ASN A O 1
ATOM 721 N N . PRO A 1 95 ? 10.515 -1.871 -9.833 1.00 97.25 95 PRO A N 1
ATOM 722 C CA . PRO A 1 95 ? 9.113 -2.076 -10.244 1.00 97.25 95 PRO A CA 1
ATOM 723 C C . PRO A 1 95 ? 8.234 -2.683 -9.124 1.00 97.25 95 PRO A C 1
ATOM 725 O O . PRO A 1 95 ? 8.778 -3.180 -8.122 1.00 97.25 95 PRO A O 1
ATOM 728 N N . PRO A 1 96 ? 6.889 -2.648 -9.252 1.00 97.75 96 PRO A N 1
ATOM 729 C CA . PRO A 1 96 ? 6.002 -3.424 -8.392 1.00 97.75 96 PRO A CA 1
ATOM 730 C C . PRO A 1 96 ? 6.176 -4.934 -8.638 1.00 97.75 96 PRO A C 1
ATOM 732 O O . PRO A 1 96 ? 6.633 -5.364 -9.696 1.00 97.75 96 PRO A O 1
ATOM 735 N N . HIS A 1 97 ? 5.825 -5.755 -7.646 1.00 97.19 97 HIS A N 1
ATOM 736 C CA . HIS A 1 97 ? 6.033 -7.209 -7.682 1.00 97.19 97 HIS A CA 1
ATOM 737 C C . HIS A 1 97 ? 4.998 -7.954 -6.835 1.00 97.19 97 HIS A C 1
ATOM 739 O O . HIS A 1 97 ? 4.320 -7.337 -6.011 1.00 97.19 97 HIS A O 1
ATOM 745 N N . GLN A 1 98 ? 4.924 -9.280 -6.982 1.00 96.38 98 GLN A N 1
ATOM 746 C CA . GLN A 1 98 ? 3.920 -10.125 -6.319 1.00 96.38 98 GLN A CA 1
ATOM 747 C C . GLN A 1 98 ? 3.974 -10.022 -4.786 1.00 96.38 98 GLN A C 1
ATOM 749 O O . GLN A 1 98 ? 2.937 -10.025 -4.134 1.00 96.38 98 GLN A O 1
ATOM 754 N N . GLY A 1 99 ? 5.161 -9.804 -4.206 1.00 96.31 99 GLY A N 1
ATOM 755 C CA . GLY A 1 99 ? 5.324 -9.481 -2.780 1.00 96.31 99 GLY A CA 1
ATOM 756 C C . GLY A 1 99 ? 4.510 -8.271 -2.300 1.00 96.31 99 GLY A C 1
ATOM 757 O O . GLY A 1 99 ? 3.889 -8.341 -1.241 1.00 96.31 99 GLY A O 1
ATOM 758 N N . HIS A 1 100 ? 4.460 -7.185 -3.081 1.00 97.56 100 HIS A N 1
ATOM 759 C CA . HIS A 1 100 ? 3.665 -6.003 -2.735 1.00 97.56 100 HIS A CA 1
ATOM 760 C C . HIS A 1 100 ? 2.166 -6.318 -2.768 1.00 97.56 100 HIS A C 1
ATOM 762 O O . HIS A 1 100 ? 1.433 -5.991 -1.837 1.00 97.56 100 HIS A O 1
ATOM 768 N N . LEU A 1 101 ? 1.710 -6.995 -3.824 1.00 97.06 101 LEU A N 1
ATOM 769 C CA . LEU A 1 101 ? 0.301 -7.344 -3.982 1.00 97.06 101 LEU A CA 1
ATOM 770 C C . LEU A 1 101 ? -0.168 -8.362 -2.937 1.00 97.06 101 LEU A C 1
ATOM 772 O O . LEU A 1 101 ? -1.272 -8.228 -2.412 1.00 97.06 101 LEU A O 1
ATOM 776 N N . ALA A 1 102 ? 0.664 -9.346 -2.594 1.00 96.31 102 ALA A N 1
ATOM 777 C CA . ALA A 1 102 ? 0.373 -10.296 -1.527 1.00 96.31 102 ALA A CA 1
ATOM 778 C C . ALA A 1 102 ? 0.255 -9.593 -0.176 1.00 96.31 102 ALA A C 1
ATOM 780 O O . ALA A 1 102 ? -0.700 -9.848 0.550 1.00 96.31 102 ALA A O 1
ATOM 781 N N . GLN A 1 103 ? 1.160 -8.658 0.128 1.00 97.38 103 GLN A N 1
ATOM 782 C CA . GLN A 1 103 ? 1.080 -7.855 1.344 1.00 97.38 103 GLN A CA 1
ATOM 783 C C . GLN A 1 103 ? -0.235 -7.067 1.430 1.00 97.38 103 GLN A C 1
ATOM 785 O O . GLN A 1 103 ? -0.928 -7.145 2.445 1.00 97.38 103 GLN A O 1
ATOM 790 N N . LEU A 1 104 ? -0.590 -6.351 0.360 1.00 97.81 104 LEU A N 1
ATOM 791 C CA . LEU A 1 104 ? -1.826 -5.575 0.276 1.00 97.81 104 LEU A CA 1
ATOM 792 C C . LEU A 1 104 ? -3.070 -6.453 0.425 1.00 97.81 104 LEU A C 1
ATOM 794 O O . LEU A 1 104 ? -3.933 -6.186 1.257 1.00 97.81 104 LEU A O 1
ATOM 798 N N . THR A 1 105 ? -3.127 -7.534 -0.349 1.00 95.81 105 THR A N 1
ATOM 799 C CA . THR A 1 105 ? -4.258 -8.468 -0.361 1.00 95.81 105 THR A CA 1
ATOM 800 C C . THR A 1 105 ? -4.429 -9.151 0.993 1.00 95.81 105 THR A C 1
ATOM 802 O O . THR A 1 105 ? -5.553 -9.317 1.461 1.00 95.81 105 THR A O 1
ATOM 805 N N . HIS A 1 106 ? -3.326 -9.545 1.631 1.00 95.94 106 HIS A N 1
ATOM 806 C CA . HIS A 1 106 ? -3.353 -10.209 2.928 1.00 95.94 106 HIS A CA 1
ATOM 807 C C . HIS A 1 106 ? -3.841 -9.264 4.029 1.00 95.94 106 HIS A C 1
ATOM 809 O O . HIS A 1 106 ? -4.721 -9.633 4.802 1.00 95.94 106 HIS A O 1
ATOM 815 N N . ALA A 1 107 ? -3.338 -8.026 4.067 1.00 96.75 107 ALA A N 1
ATOM 816 C CA . ALA A 1 107 ? -3.820 -7.021 5.011 1.00 96.75 107 ALA A CA 1
ATOM 817 C C . ALA A 1 107 ? -5.311 -6.719 4.798 1.00 96.75 107 ALA A C 1
ATOM 819 O O . ALA A 1 107 ? -6.085 -6.775 5.752 1.00 96.75 107 ALA A O 1
ATOM 820 N N . TYR A 1 108 ? -5.732 -6.478 3.555 1.00 95.19 108 TYR A N 1
ATOM 821 C CA . TYR A 1 108 ? -7.131 -6.196 3.230 1.00 95.19 108 TYR A CA 1
ATOM 822 C C . TYR A 1 108 ? -8.079 -7.310 3.699 1.00 95.19 108 TYR A C 1
ATOM 824 O O . TYR A 1 108 ? -9.116 -7.036 4.291 1.00 95.19 108 TYR A O 1
ATOM 832 N N . ARG A 1 109 ? -7.700 -8.578 3.498 1.00 92.25 109 ARG A N 1
ATOM 833 C CA . ARG A 1 109 ? -8.564 -9.728 3.811 1.00 92.25 109 ARG A CA 1
ATOM 834 C C . ARG A 1 109 ? -8.524 -10.174 5.267 1.00 92.25 109 ARG A C 1
ATOM 836 O O . ARG A 1 109 ? -9.494 -10.752 5.742 1.00 92.25 109 ARG A O 1
ATOM 843 N N . HIS A 1 110 ? -7.402 -9.977 5.956 1.00 94.12 110 HIS A N 1
ATOM 844 C CA . HIS A 1 110 ? -7.137 -10.695 7.205 1.00 94.12 110 HIS A CA 1
ATOM 845 C C . HIS A 1 110 ? -6.830 -9.797 8.403 1.00 94.12 110 HIS A C 1
ATOM 847 O O . HIS A 1 110 ? -6.523 -10.317 9.472 1.00 94.12 110 HIS A O 1
ATOM 853 N N . SER A 1 111 ? -6.956 -8.471 8.287 1.00 93.62 111 SER A N 1
ATOM 854 C CA . SER A 1 111 ? -6.711 -7.585 9.439 1.00 93.62 111 SER A CA 1
ATOM 855 C C . SER A 1 111 ? -7.739 -7.708 10.570 1.00 93.62 111 SER A C 1
ATOM 857 O O . SER A 1 111 ? -7.502 -7.180 11.655 1.00 93.62 111 SER A O 1
ATOM 859 N N . GLY A 1 112 ? -8.826 -8.451 10.362 1.00 86.50 112 GLY A N 1
ATOM 860 C CA . GLY A 1 112 ? -9.874 -8.696 11.350 1.00 86.50 112 GLY A CA 1
ATOM 861 C C . GLY A 1 112 ? -11.163 -7.958 11.005 1.00 86.50 112 GLY A C 1
ATOM 862 O O . GLY A 1 112 ? -11.138 -6.854 10.459 1.00 86.50 112 GLY A O 1
ATOM 863 N N . ALA A 1 113 ? -12.295 -8.590 11.314 1.00 86.94 113 ALA A N 1
ATOM 864 C CA . ALA A 1 113 ? -13.621 -8.040 11.035 1.00 86.94 113 ALA A CA 1
ATOM 865 C C . ALA A 1 113 ? -13.912 -6.757 11.837 1.00 86.94 113 ALA A C 1
ATOM 867 O O . ALA A 1 113 ? -14.682 -5.917 11.383 1.00 86.94 113 ALA A O 1
ATOM 868 N N . ASP A 1 114 ? -13.255 -6.576 12.986 1.00 91.38 114 ASP A N 1
ATOM 869 C CA . ASP A 1 114 ? -13.378 -5.398 13.852 1.00 91.38 114 ASP A CA 1
ATOM 870 C C . ASP A 1 114 ? -12.894 -4.101 13.190 1.00 91.38 114 ASP A C 1
ATOM 872 O O . ASP A 1 114 ? -13.357 -3.022 13.552 1.00 91.38 114 ASP A O 1
ATOM 876 N N . LEU A 1 115 ? -11.988 -4.184 12.208 1.00 92.50 115 LEU A N 1
ATOM 877 C CA . LEU A 1 115 ? -11.520 -2.987 11.515 1.00 92.50 115 LEU A CA 1
ATOM 878 C C . LEU A 1 115 ? -12.488 -2.468 10.459 1.00 92.50 115 LEU A C 1
ATOM 880 O O . LEU A 1 115 ? -12.376 -1.296 10.114 1.00 92.50 115 LEU A O 1
ATOM 884 N N . HIS A 1 116 ? -13.398 -3.301 9.950 1.00 93.12 116 HIS A N 1
ATOM 885 C CA . HIS A 1 116 ? -14.291 -2.944 8.847 1.00 93.12 116 HIS A CA 1
ATOM 886 C C . HIS A 1 116 ? -13.540 -2.257 7.683 1.00 93.12 116 HIS A C 1
ATOM 888 O O . HIS A 1 116 ? -13.808 -1.113 7.313 1.00 93.12 116 HIS A O 1
ATOM 894 N N . ILE A 1 117 ? -12.527 -2.948 7.142 1.00 94.81 117 ILE A N 1
ATOM 895 C CA . ILE A 1 117 ? -11.749 -2.443 6.004 1.00 94.81 117 ILE A CA 1
ATOM 896 C C . ILE A 1 117 ? -12.601 -2.536 4.738 1.00 94.81 117 ILE A C 1
ATOM 898 O O . ILE A 1 117 ? -12.890 -3.629 4.254 1.00 94.81 117 ILE A O 1
ATOM 902 N N . VAL A 1 118 ? -12.954 -1.380 4.187 1.00 94.75 118 VAL A N 1
ATOM 903 C CA . VAL A 1 118 ? -13.821 -1.242 3.009 1.00 94.75 118 VAL A CA 1
ATOM 904 C C . VAL A 1 118 ? -13.033 -1.051 1.715 1.00 94.75 118 VAL A C 1
ATOM 906 O O . VAL A 1 118 ? -13.599 -1.110 0.638 1.00 94.75 118 VAL A O 1
ATOM 909 N N . GLY A 1 119 ? -11.720 -0.846 1.764 1.00 95.50 119 GLY A N 1
ATOM 910 C CA . GLY A 1 119 ? -10.933 -0.704 0.541 1.00 95.50 119 GLY A CA 1
ATOM 911 C C . GLY A 1 119 ? -9.473 -0.382 0.789 1.00 95.50 119 GLY A C 1
ATOM 912 O O . GLY A 1 119 ? -9.008 -0.343 1.932 1.00 95.50 119 GLY A O 1
ATOM 913 N N . ALA A 1 120 ? -8.743 -0.154 -0.299 1.00 97.44 120 ALA A N 1
ATOM 914 C CA . ALA A 1 120 ? -7.346 0.237 -0.249 1.00 97.44 120 ALA A CA 1
ATOM 915 C C . ALA A 1 120 ? -6.955 1.230 -1.352 1.00 97.44 120 ALA A C 1
ATOM 917 O O . ALA A 1 120 ? -7.442 1.166 -2.477 1.00 97.44 120 ALA A O 1
ATOM 918 N N . VAL A 1 121 ? -5.998 2.099 -1.044 1.00 97.94 121 VAL A N 1
ATOM 919 C CA . VAL A 1 121 ? -5.361 3.024 -1.979 1.00 97.94 121 VAL A CA 1
ATOM 920 C C . VAL A 1 121 ? -3.853 2.779 -1.966 1.00 97.94 121 VAL A C 1
ATOM 922 O O . VAL A 1 121 ? -3.187 2.884 -0.934 1.00 97.94 121 VAL A O 1
ATOM 925 N N . VAL A 1 122 ? -3.297 2.446 -3.127 1.00 98.44 122 VAL A N 1
ATOM 926 C CA . VAL A 1 122 ? -1.856 2.349 -3.357 1.00 98.44 122 VAL A CA 1
ATOM 927 C C . VAL A 1 122 ? -1.327 3.730 -3.731 1.00 98.44 122 VAL A C 1
ATOM 929 O O . VAL A 1 122 ? -1.706 4.285 -4.760 1.00 98.44 122 VAL A O 1
ATOM 932 N N . LEU A 1 123 ? -0.424 4.265 -2.911 1.00 98.06 123 LEU A N 1
ATOM 933 C CA . LEU A 1 123 ? 0.177 5.586 -3.092 1.00 98.06 123 LEU A CA 1
ATOM 934 C C . LEU A 1 123 ? 1.561 5.455 -3.735 1.00 98.06 123 LEU A C 1
ATOM 936 O O . LEU A 1 123 ? 2.522 4.981 -3.118 1.00 98.06 123 LEU A O 1
ATOM 940 N N . VAL A 1 124 ? 1.667 5.853 -5.002 1.00 98.12 124 VAL A N 1
ATOM 941 C CA . VAL A 1 124 ? 2.898 5.711 -5.789 1.00 98.12 124 VAL A CA 1
ATOM 942 C C . VAL A 1 124 ? 3.766 6.954 -5.620 1.00 98.12 124 VAL A C 1
ATOM 944 O O . VAL A 1 124 ? 3.412 8.037 -6.078 1.00 98.12 124 VAL A O 1
ATOM 947 N N . ALA A 1 125 ? 4.930 6.792 -4.985 1.00 97.25 125 ALA A N 1
ATOM 948 C CA . ALA A 1 125 ? 5.829 7.911 -4.702 1.00 97.25 125 ALA A CA 1
ATOM 949 C C . ALA A 1 125 ? 6.318 8.608 -5.981 1.00 97.25 125 ALA A C 1
ATOM 951 O O . ALA A 1 125 ? 6.582 7.937 -6.980 1.00 97.25 125 ALA A O 1
ATOM 952 N N . GLY A 1 126 ? 6.511 9.927 -5.938 1.00 96.75 126 GLY A N 1
ATOM 953 C CA . GLY A 1 126 ? 6.924 10.729 -7.097 1.00 96.75 126 GLY A CA 1
ATOM 954 C C . GLY A 1 126 ? 8.318 10.394 -7.655 1.00 96.75 126 GLY A C 1
ATOM 955 O O . GLY A 1 126 ? 9.196 9.888 -6.948 1.00 96.75 126 GLY A O 1
ATOM 956 N N . ASP A 1 127 ? 8.558 10.729 -8.925 1.00 95.75 127 ASP A N 1
ATOM 957 C CA . ASP A 1 127 ? 9.813 10.396 -9.624 1.00 95.75 127 ASP A CA 1
ATOM 958 C C . ASP A 1 127 ? 11.045 11.088 -9.029 1.00 95.75 127 ASP A C 1
ATOM 960 O O . ASP A 1 127 ? 12.131 10.508 -8.997 1.00 95.75 127 ASP A O 1
ATOM 964 N N . GLN A 1 128 ? 10.887 12.293 -8.472 1.00 94.50 128 GLN A N 1
ATOM 965 C CA . GLN A 1 128 ? 11.980 12.981 -7.775 1.00 94.50 128 GLN A CA 1
ATOM 966 C C . GLN A 1 128 ? 12.396 12.247 -6.497 1.00 94.50 128 GLN A C 1
ATOM 968 O O . GLN A 1 128 ? 13.589 12.100 -6.223 1.00 94.50 128 GLN A O 1
ATOM 973 N N . TYR A 1 129 ? 11.424 11.727 -5.742 1.00 94.50 129 TYR A N 1
ATOM 974 C CA . TYR A 1 129 ? 11.704 10.918 -4.560 1.00 94.50 129 TYR A CA 1
ATOM 975 C C . TYR A 1 129 ? 12.386 9.602 -4.944 1.00 94.50 129 TYR A C 1
ATOM 977 O O . TYR A 1 129 ? 13.377 9.208 -4.325 1.00 94.50 129 TYR A O 1
ATOM 985 N N . LEU A 1 130 ? 11.914 8.951 -6.013 1.00 94.12 130 LEU A N 1
ATOM 986 C CA . LEU A 1 130 ? 12.561 7.760 -6.558 1.00 94.12 130 LEU A CA 1
ATOM 987 C C . LEU A 1 130 ? 14.011 8.054 -6.972 1.00 94.12 130 LEU A C 1
ATOM 989 O O . LEU A 1 130 ? 14.913 7.306 -6.597 1.00 94.12 130 LEU A O 1
ATOM 993 N N . LYS A 1 131 ? 14.256 9.154 -7.691 1.00 92.38 131 LYS A N 1
ATOM 994 C CA . LYS A 1 131 ? 15.598 9.585 -8.109 1.00 92.38 131 LYS A CA 1
ATOM 995 C C . LYS A 1 131 ? 16.519 9.811 -6.911 1.00 92.38 131 LYS A C 1
ATOM 997 O O . LYS A 1 131 ? 17.645 9.320 -6.918 1.00 92.38 131 LYS A O 1
ATOM 1002 N N . TRP A 1 132 ? 16.040 10.501 -5.876 1.00 92.94 132 TRP A N 1
ATOM 1003 C CA . TRP A 1 132 ? 16.785 10.691 -4.631 1.00 92.94 132 TRP A CA 1
ATOM 1004 C C . TRP A 1 132 ? 17.125 9.350 -3.966 1.00 92.94 132 TRP A C 1
ATOM 1006 O O . TRP A 1 132 ? 18.289 9.091 -3.662 1.00 92.94 132 TRP A O 1
ATOM 1016 N N . LYS A 1 133 ? 16.135 8.460 -3.818 1.00 89.25 133 LYS A N 1
ATOM 1017 C CA . LYS A 1 133 ? 16.295 7.154 -3.163 1.00 89.25 133 LYS A CA 1
ATOM 1018 C C . LYS A 1 133 ? 17.258 6.224 -3.901 1.00 89.25 133 LYS A C 1
ATOM 1020 O O . LYS A 1 133 ? 18.021 5.505 -3.266 1.00 89.25 133 LYS A O 1
ATOM 1025 N N . MET A 1 134 ? 17.214 6.220 -5.232 1.00 88.19 134 MET A N 1
ATOM 1026 C CA . MET A 1 134 ? 18.100 5.402 -6.071 1.00 88.19 134 MET A CA 1
ATOM 1027 C C . MET A 1 134 ? 19.513 5.999 -6.189 1.00 88.19 134 MET A C 1
ATOM 1029 O O . MET A 1 134 ? 20.405 5.376 -6.768 1.00 88.19 134 MET A O 1
ATOM 1033 N N . GLY A 1 135 ? 19.731 7.201 -5.648 1.00 87.62 135 GLY A N 1
ATOM 1034 C CA . GLY A 1 135 ? 21.002 7.905 -5.709 1.00 87.62 135 GLY A CA 1
ATOM 1035 C C . GLY A 1 135 ? 21.460 8.186 -7.142 1.00 87.62 135 GLY A C 1
ATOM 1036 O O . GLY A 1 135 ? 20.681 8.225 -8.096 1.00 87.62 135 GLY A O 1
ATOM 1037 N N . ARG A 1 136 ? 22.772 8.376 -7.306 1.00 77.62 136 ARG A N 1
ATOM 1038 C CA . ARG A 1 136 ? 23.397 8.708 -8.596 1.00 77.62 136 ARG A CA 1
ATOM 1039 C C . ARG A 1 136 ? 23.662 7.502 -9.499 1.00 77.62 136 ARG A C 1
ATOM 1041 O O . ARG A 1 136 ? 24.419 7.656 -10.441 1.00 77.62 136 ARG A O 1
ATOM 1048 N N . SER A 1 137 ? 23.076 6.329 -9.244 1.00 80.44 137 SER A N 1
ATOM 1049 C CA . SER A 1 137 ? 23.285 5.160 -10.110 1.00 80.44 137 SER A CA 1
ATOM 1050 C C . SER A 1 137 ? 22.689 5.434 -11.502 1.00 80.44 137 SER A C 1
ATOM 1052 O O . SER A 1 137 ? 21.463 5.537 -11.605 1.00 80.44 137 SER A O 1
ATOM 1054 N N . PRO A 1 138 ? 23.515 5.626 -12.552 1.00 74.19 138 PRO A N 1
ATOM 1055 C CA . PRO A 1 138 ? 23.018 6.003 -13.873 1.00 74.19 138 PRO A CA 1
ATOM 1056 C C . PRO A 1 138 ? 22.345 4.822 -14.582 1.00 74.19 138 PRO A C 1
ATOM 1058 O O . PRO A 1 138 ? 21.419 5.032 -15.346 1.00 74.19 138 PRO A O 1
ATOM 1061 N N . SER A 1 139 ? 22.744 3.589 -14.258 1.00 78.12 139 SER A N 1
ATOM 1062 C CA . SER A 1 139 ? 22.213 2.348 -14.835 1.00 78.12 139 SER A CA 1
ATOM 1063 C C . SER A 1 139 ? 21.007 1.770 -14.088 1.00 78.12 139 SER A C 1
ATOM 1065 O O . SER A 1 139 ? 20.536 0.678 -14.402 1.00 78.12 139 SER A O 1
ATOM 1067 N N . ALA A 1 140 ? 20.509 2.454 -13.057 1.00 86.25 140 ALA A N 1
ATOM 1068 C CA . ALA A 1 140 ? 19.356 1.972 -12.317 1.00 86.25 140 ALA A CA 1
ATOM 1069 C C . ALA A 1 140 ? 18.068 2.194 -13.118 1.00 86.25 140 ALA A C 1
ATOM 1071 O O . ALA A 1 140 ? 17.731 3.336 -13.424 1.00 86.25 140 ALA A O 1
ATOM 1072 N N . LEU A 1 141 ? 17.301 1.123 -13.354 1.00 91.06 141 LEU A N 1
ATOM 1073 C CA . LEU A 1 141 ? 15.947 1.216 -13.905 1.00 91.06 141 LEU A CA 1
ATOM 1074 C C . LEU A 1 141 ? 15.107 2.208 -13.085 1.00 91.06 141 LEU A C 1
ATOM 1076 O O . LEU A 1 141 ? 14.982 2.054 -11.864 1.00 91.06 141 LEU A O 1
ATOM 1080 N N . ARG A 1 142 ? 14.516 3.202 -13.752 1.00 93.12 142 ARG A N 1
ATOM 1081 C CA . ARG A 1 142 ? 13.666 4.242 -13.157 1.00 93.12 142 ARG A CA 1
ATOM 1082 C C . ARG A 1 142 ? 12.384 4.373 -13.965 1.00 93.12 142 ARG A C 1
ATOM 1084 O O . ARG A 1 142 ? 12.324 5.142 -14.913 1.00 93.12 142 ARG A O 1
ATOM 1091 N N . LEU A 1 143 ? 11.367 3.622 -13.566 1.00 95.19 143 LEU A N 1
ATOM 1092 C CA . LEU A 1 143 ? 10.042 3.754 -14.153 1.00 95.19 143 LEU A CA 1
ATOM 1093 C C . LEU A 1 143 ? 9.379 5.042 -13.658 1.00 95.19 143 LEU A C 1
ATOM 1095 O O . LEU A 1 143 ? 9.415 5.332 -12.455 1.00 95.19 143 LEU A O 1
ATOM 1099 N N . SER A 1 144 ? 8.740 5.774 -14.568 1.00 96.06 144 SER A N 1
ATOM 1100 C CA . SER A 1 144 ? 7.952 6.960 -14.223 1.00 96.06 144 SER A CA 1
ATOM 1101 C C . SER A 1 144 ? 6.773 6.608 -13.309 1.00 96.06 144 SER A C 1
ATOM 1103 O O . SER A 1 144 ? 6.365 5.444 -13.218 1.00 96.06 144 SER A O 1
ATOM 1105 N N . VAL A 1 145 ? 6.189 7.603 -12.631 1.00 96.62 145 VAL A N 1
ATOM 1106 C CA . VAL A 1 145 ? 4.958 7.413 -11.837 1.00 96.62 145 VAL A CA 1
ATOM 1107 C C . VAL A 1 145 ? 3.877 6.738 -12.685 1.00 96.62 145 VAL A C 1
ATOM 1109 O O . VAL A 1 145 ? 3.315 5.733 -12.255 1.00 96.62 145 VAL A O 1
ATOM 1112 N N . ALA A 1 146 ? 3.650 7.223 -13.910 1.00 96.25 146 ALA A N 1
ATOM 1113 C CA . ALA A 1 146 ? 2.639 6.685 -14.820 1.00 96.25 146 ALA A CA 1
ATOM 1114 C C . ALA A 1 146 ? 2.891 5.208 -15.173 1.00 96.25 146 ALA A C 1
ATOM 1116 O O . ALA A 1 146 ? 1.985 4.385 -15.064 1.00 96.25 146 ALA A O 1
ATOM 1117 N N . GLN A 1 147 ? 4.134 4.838 -15.508 1.00 96.31 147 GLN A N 1
ATOM 1118 C CA . GLN A 1 147 ? 4.493 3.443 -15.794 1.00 96.31 147 GLN A CA 1
ATOM 1119 C C . GLN A 1 147 ? 4.251 2.537 -14.580 1.00 96.31 147 GLN A C 1
ATOM 1121 O O . GLN A 1 147 ? 3.729 1.431 -14.714 1.00 96.31 147 GLN A O 1
ATOM 1126 N N . ARG A 1 148 ? 4.609 2.997 -13.376 1.00 97.81 148 ARG A N 1
ATOM 1127 C CA . ARG A 1 148 ? 4.422 2.226 -12.138 1.00 97.81 148 ARG A CA 1
ATOM 1128 C C . ARG A 1 148 ? 2.950 2.050 -11.777 1.00 97.81 148 ARG A C 1
ATOM 1130 O O . ARG A 1 148 ? 2.578 0.968 -11.326 1.00 97.81 148 ARG A O 1
ATOM 1137 N N . ILE A 1 149 ? 2.128 3.077 -11.990 1.00 97.19 149 ILE A N 1
ATOM 1138 C CA . ILE A 1 149 ? 0.671 3.009 -11.819 1.00 97.19 149 ILE A CA 1
ATOM 1139 C C . ILE A 1 149 ? 0.061 2.024 -12.819 1.00 97.19 149 ILE A C 1
ATOM 1141 O O . ILE A 1 149 ? -0.720 1.162 -12.419 1.00 97.19 149 ILE A O 1
ATOM 1145 N N . GLU A 1 150 ? 0.461 2.077 -14.090 1.00 96.25 150 GLU A N 1
ATOM 1146 C CA . GLU A 1 150 ? -0.104 1.191 -15.113 1.00 96.25 150 GLU A CA 1
ATOM 1147 C C . GLU A 1 150 ? 0.231 -0.287 -14.854 1.00 96.25 150 GLU A C 1
ATOM 1149 O O . GLU A 1 150 ? -0.632 -1.150 -15.017 1.00 96.25 150 GLU A O 1
ATOM 1154 N N . LEU A 1 151 ? 1.432 -0.598 -14.346 1.00 97.06 151 LEU A N 1
ATOM 1155 C CA . LEU A 1 151 ? 1.784 -1.964 -13.930 1.00 97.06 151 LEU A CA 1
ATOM 1156 C C . LEU A 1 151 ? 0.848 -2.508 -12.838 1.00 97.06 151 LEU A C 1
ATOM 1158 O O . LEU A 1 151 ? 0.473 -3.684 -12.890 1.00 97.06 151 LEU A O 1
ATOM 1162 N N . TRP A 1 152 ? 0.453 -1.667 -11.876 1.00 97.44 152 TRP A N 1
ATOM 1163 C CA . TRP A 1 152 ? -0.540 -2.024 -10.859 1.00 97.44 152 TRP A CA 1
ATOM 1164 C C . TRP A 1 152 ? -1.941 -2.172 -11.454 1.00 97.44 152 TRP A C 1
ATOM 1166 O O . TRP A 1 152 ? -2.578 -3.204 -11.256 1.00 97.44 152 TRP A O 1
ATOM 1176 N N . ASN A 1 153 ? -2.417 -1.175 -12.202 1.00 95.00 153 ASN A N 1
ATOM 1177 C CA . ASN A 1 153 ? -3.763 -1.181 -12.778 1.00 95.00 153 ASN A CA 1
ATOM 1178 C C . ASN A 1 153 ? -3.977 -2.361 -13.728 1.00 95.00 153 ASN A C 1
ATOM 1180 O O . ASN A 1 153 ? -5.069 -2.925 -13.795 1.00 95.00 153 ASN A O 1
ATOM 1184 N N . ARG A 1 154 ? -2.953 -2.754 -14.490 1.00 94.44 154 ARG A N 1
ATOM 1185 C CA . ARG A 1 154 ? -3.022 -3.913 -15.383 1.00 94.44 154 ARG A CA 1
ATOM 1186 C C . ARG A 1 154 ? -3.175 -5.225 -14.605 1.00 94.44 154 ARG A C 1
ATOM 1188 O O . ARG A 1 154 ? -4.014 -6.039 -14.988 1.00 94.44 154 ARG A O 1
ATOM 1195 N N . GLU A 1 155 ? -2.441 -5.391 -13.507 1.00 94.44 155 GLU A N 1
ATOM 1196 C CA . GLU A 1 155 ? -2.530 -6.569 -12.634 1.00 94.44 155 GLU A CA 1
ATOM 1197 C C . GLU A 1 155 ? -3.875 -6.628 -11.894 1.00 94.44 155 GLU A C 1
ATOM 1199 O O . GLU A 1 155 ? -4.517 -7.678 -11.874 1.00 94.44 155 GLU A O 1
ATOM 1204 N N . LEU A 1 156 ? -4.336 -5.508 -11.324 1.00 92.69 156 LEU A N 1
ATOM 1205 C CA . LEU A 1 156 ? -5.623 -5.440 -10.622 1.00 92.69 156 LEU A CA 1
ATOM 1206 C C . LEU A 1 156 ? -6.785 -5.794 -11.565 1.00 92.69 156 LEU A C 1
ATOM 1208 O O . LEU A 1 156 ? -7.568 -6.689 -11.251 1.00 92.69 156 LEU A O 1
ATOM 1212 N N . ARG A 1 157 ? -6.812 -5.213 -12.774 1.00 89.81 157 ARG A N 1
ATOM 1213 C CA . ARG A 1 157 ? -7.812 -5.536 -13.808 1.00 89.81 157 ARG A CA 1
ATOM 1214 C C . ARG A 1 157 ? -7.762 -6.999 -14.248 1.00 89.81 157 ARG A C 1
ATOM 1216 O O . ARG A 1 157 ? -8.798 -7.587 -14.542 1.00 89.81 157 ARG A O 1
ATOM 1223 N N . ALA A 1 158 ? -6.571 -7.594 -14.356 1.00 89.81 158 ALA A N 1
ATOM 1224 C CA . ALA A 1 158 ? -6.446 -9.008 -14.716 1.00 89.81 158 ALA A CA 1
ATOM 1225 C C . ALA A 1 158 ? -7.131 -9.904 -13.673 1.00 89.81 158 ALA A C 1
ATOM 1227 O O . ALA A 1 158 ? -7.933 -10.761 -14.039 1.00 89.81 158 ALA A O 1
ATOM 1228 N N . ARG A 1 159 ? -6.905 -9.626 -12.385 1.00 86.44 159 ARG A N 1
ATOM 1229 C CA . ARG A 1 159 ? -7.512 -10.382 -11.281 1.00 86.44 159 ARG A CA 1
ATOM 1230 C C . ARG A 1 159 ? -9.011 -10.163 -11.130 1.00 86.44 159 ARG A C 1
ATOM 1232 O O . ARG A 1 159 ? -9.702 -11.076 -10.696 1.00 86.44 159 ARG A O 1
ATOM 1239 N N . GLU A 1 160 ? -9.515 -8.983 -11.471 1.00 83.62 160 GLU A N 1
ATOM 1240 C CA . GLU A 1 160 ? -10.959 -8.715 -11.508 1.00 83.62 160 GLU A CA 1
ATOM 1241 C C . GLU A 1 160 ? -11.651 -9.554 -12.595 1.00 83.62 160 GLU A C 1
ATOM 1243 O O . GLU A 1 160 ? -12.683 -10.169 -12.336 1.00 83.62 160 GLU A O 1
ATOM 1248 N N . ARG A 1 161 ? -11.051 -9.671 -13.791 1.00 81.19 161 ARG A N 1
ATOM 1249 C CA . ARG A 1 161 ? -11.619 -10.484 -14.886 1.00 81.19 161 ARG A CA 1
ATOM 1250 C C . ARG A 1 161 ? -11.670 -11.974 -14.570 1.00 81.19 161 ARG A C 1
ATOM 1252 O O . ARG A 1 161 ? -12.631 -12.633 -14.947 1.00 81.19 161 ARG A O 1
ATOM 1259 N N . GLU A 1 162 ? -10.657 -12.502 -13.886 1.00 80.50 162 GLU A N 1
ATOM 1260 C CA . GLU A 1 162 ? -10.607 -13.917 -13.485 1.00 80.50 162 GLU A CA 1
ATOM 1261 C C . GLU A 1 162 ? -11.702 -14.298 -12.476 1.00 80.50 162 GLU A C 1
ATOM 1263 O O . GLU A 1 162 ? -11.982 -15.478 -12.285 1.00 80.50 162 GLU A O 1
ATOM 1268 N N . ARG A 1 163 ? -12.321 -13.310 -11.822 1.00 68.94 163 ARG A N 1
ATOM 1269 C CA . ARG A 1 163 ? -13.155 -13.481 -10.632 1.00 68.94 163 ARG A CA 1
ATOM 1270 C C . ARG A 1 163 ? -14.655 -13.345 -10.896 1.00 68.94 163 ARG A C 1
ATOM 1272 O O . ARG A 1 163 ? -15.361 -12.863 -10.029 1.00 68.94 163 ARG A O 1
ATOM 1279 N N . ASP A 1 164 ? -15.124 -13.763 -12.069 1.00 62.62 164 ASP A N 1
ATOM 1280 C CA . ASP A 1 164 ? -16.528 -13.690 -12.537 1.00 62.62 164 ASP A CA 1
ATOM 1281 C C . ASP A 1 164 ? -16.880 -12.445 -13.376 1.00 62.62 164 ASP A C 1
ATOM 1283 O O . ASP A 1 164 ? -18.043 -12.220 -13.706 1.00 62.62 164 ASP A O 1
ATOM 1287 N N . GLY A 1 165 ? -15.885 -11.650 -13.791 1.00 55.50 165 GLY A N 1
ATOM 1288 C CA . GLY A 1 165 ? -16.050 -10.616 -14.825 1.00 55.50 165 GLY A CA 1
ATOM 1289 C C . GLY A 1 165 ? -16.919 -9.408 -14.447 1.00 55.50 165 GLY A C 1
ATOM 1290 O O . GLY A 1 165 ? -17.104 -8.518 -15.278 1.00 55.50 165 GLY A O 1
ATOM 1291 N N . SER A 1 166 ? -17.430 -9.337 -13.216 1.00 61.16 166 SER A N 1
ATOM 1292 C CA . SER A 1 166 ? -18.163 -8.174 -12.719 1.00 61.16 166 SER A CA 1
ATOM 1293 C C . SER A 1 166 ? -17.186 -7.091 -12.265 1.00 61.16 166 SER A C 1
ATOM 1295 O O . SER A 1 166 ? -16.462 -7.256 -11.285 1.00 61.16 166 SER A O 1
ATOM 1297 N N . ALA A 1 167 ? -17.192 -5.949 -12.954 1.00 60.47 167 ALA A N 1
ATOM 1298 C CA . ALA A 1 167 ? -16.426 -4.762 -12.566 1.00 60.47 167 ALA A CA 1
ATOM 1299 C C . ALA A 1 167 ? -16.837 -4.189 -11.189 1.00 60.47 167 ALA A C 1
ATOM 1301 O O . ALA A 1 167 ? -16.142 -3.334 -10.651 1.00 60.47 167 ALA A O 1
ATOM 1302 N N . ALA A 1 168 ? -17.941 -4.668 -10.601 1.00 59.50 168 ALA A N 1
ATOM 1303 C CA . ALA A 1 168 ? -18.493 -4.167 -9.343 1.00 59.50 168 ALA A CA 1
ATOM 1304 C C . ALA A 1 168 ? -17.665 -4.515 -8.086 1.00 59.50 168 ALA A C 1
ATOM 1306 O O . ALA A 1 168 ? -17.989 -4.025 -7.007 1.00 59.50 168 ALA A O 1
ATOM 1307 N N . ASP A 1 169 ? -16.609 -5.326 -8.215 1.00 72.25 169 ASP A N 1
ATOM 1308 C CA . ASP A 1 169 ? -15.799 -5.853 -7.103 1.00 72.25 169 ASP A CA 1
ATOM 1309 C C . ASP A 1 169 ? -14.490 -5.075 -6.852 1.00 72.25 169 ASP A C 1
ATOM 1311 O O . ASP A 1 169 ? -13.598 -5.546 -6.131 1.00 72.25 169 ASP A O 1
ATOM 1315 N N . ARG A 1 170 ? -14.341 -3.885 -7.447 1.00 87.19 170 ARG A N 1
ATOM 1316 C CA . ARG A 1 170 ? -13.128 -3.077 -7.291 1.00 87.19 170 ARG A CA 1
ATOM 1317 C C . ARG A 1 170 ? -12.965 -2.622 -5.839 1.00 87.19 170 ARG A C 1
ATOM 1319 O O . ARG A 1 170 ? -13.762 -1.855 -5.314 1.00 87.19 170 ARG A O 1
ATOM 1326 N N . TRP A 1 171 ? -11.890 -3.079 -5.201 1.00 91.75 171 TRP A N 1
ATOM 1327 C CA . TRP A 1 171 ? -11.566 -2.789 -3.794 1.00 91.75 171 TRP A CA 1
ATOM 1328 C C . TRP A 1 171 ? -10.271 -1.986 -3.624 1.00 91.75 171 TRP A C 1
ATOM 1330 O O . TRP A 1 171 ? -9.917 -1.610 -2.504 1.00 91.75 171 TRP A O 1
ATOM 1340 N N . CYS A 1 172 ? -9.531 -1.773 -4.717 1.00 95.12 172 CYS A N 1
ATOM 1341 C CA . CYS A 1 172 ? -8.224 -1.134 -4.703 1.00 95.12 172 CYS A CA 1
ATOM 1342 C C . CYS A 1 172 ? -8.094 -0.079 -5.806 1.00 95.12 172 CYS A C 1
ATOM 1344 O O . CYS A 1 172 ? -8.413 -0.321 -6.975 1.00 95.12 172 CYS A O 1
ATOM 1346 N N . TRP A 1 173 ? -7.521 1.063 -5.436 1.00 96.31 173 TRP A N 1
ATOM 1347 C CA . TRP A 1 173 ? -7.209 2.178 -6.329 1.00 96.31 173 TRP A CA 1
ATOM 1348 C C . TRP A 1 173 ? -5.726 2.530 -6.243 1.00 96.31 173 TRP A C 1
ATOM 1350 O O . TRP A 1 173 ? -5.067 2.215 -5.255 1.00 96.31 173 TRP A O 1
ATOM 1360 N N . VAL A 1 174 ? -5.179 3.142 -7.290 1.00 96.88 174 VAL A N 1
ATOM 1361 C CA . VAL A 1 174 ? -3.754 3.483 -7.381 1.00 96.88 174 VAL A CA 1
ATOM 1362 C C . VAL A 1 174 ? -3.656 4.955 -7.747 1.00 96.88 174 VAL A C 1
ATOM 1364 O O . VAL A 1 174 ? -4.178 5.356 -8.783 1.00 96.88 174 VAL A O 1
ATOM 1367 N N . ILE A 1 175 ? -3.025 5.754 -6.889 1.00 96.62 175 ILE A N 1
ATOM 1368 C CA . ILE A 1 175 ? -2.991 7.217 -7.001 1.00 96.62 175 ILE A CA 1
ATOM 1369 C C . ILE A 1 175 ? -1.539 7.696 -6.824 1.00 96.62 175 ILE A C 1
ATOM 1371 O O . ILE A 1 175 ? -0.803 7.138 -5.998 1.00 96.62 175 ILE A O 1
ATOM 1375 N N . PRO A 1 176 ? -1.080 8.713 -7.576 1.00 97.25 176 PRO A N 1
ATOM 1376 C CA . PRO A 1 176 ? 0.183 9.381 -7.281 1.00 97.25 176 PRO A CA 1
ATOM 1377 C C . PRO A 1 176 ? 0.193 9.961 -5.857 1.00 97.25 176 PRO A C 1
ATOM 1379 O O . PRO A 1 176 ? -0.747 10.633 -5.437 1.00 97.25 176 PRO A O 1
ATOM 1382 N N . GLU A 1 177 ? 1.268 9.735 -5.101 1.00 96.38 177 GLU A N 1
ATOM 1383 C CA . GLU A 1 177 ? 1.364 10.174 -3.697 1.00 96.38 177 GLU A CA 1
ATOM 1384 C C . GLU A 1 177 ? 1.228 11.702 -3.542 1.00 96.38 177 GLU A C 1
ATOM 1386 O O . GLU A 1 177 ? 0.672 12.174 -2.554 1.00 96.38 177 GLU A O 1
ATOM 1391 N N . ASP A 1 178 ? 1.667 12.488 -4.531 1.00 94.88 178 ASP A N 1
ATOM 1392 C CA . ASP A 1 178 ? 1.560 13.954 -4.524 1.00 94.88 178 ASP A CA 1
ATOM 1393 C C . ASP A 1 178 ? 0.120 14.467 -4.693 1.00 94.88 178 ASP A C 1
ATOM 1395 O O . ASP A 1 178 ? -0.153 15.629 -4.393 1.00 94.88 178 ASP A O 1
ATOM 1399 N N . LYS A 1 179 ? -0.808 13.617 -5.148 1.00 95.69 179 LYS A N 1
ATOM 1400 C CA . LYS A 1 179 ? -2.241 13.936 -5.251 1.00 95.69 179 LYS A CA 1
ATOM 1401 C C . LYS A 1 179 ? -3.033 13.514 -4.020 1.00 95.69 179 LYS A C 1
ATOM 1403 O O . LYS A 1 179 ? -4.188 13.916 -3.886 1.00 95.69 179 LYS A O 1
ATOM 1408 N N . TRP A 1 180 ? -2.424 12.742 -3.116 1.00 95.06 180 TRP A N 1
ATOM 1409 C CA . TRP A 1 180 ? -3.135 12.141 -1.993 1.00 95.06 180 TRP A CA 1
ATOM 1410 C C . TRP A 1 180 ? -3.763 13.175 -1.065 1.00 95.06 180 TRP A C 1
ATOM 1412 O O . TRP A 1 180 ? -4.928 13.023 -0.745 1.00 95.06 180 TRP A O 1
ATOM 1422 N N . SER A 1 181 ? -3.043 14.236 -0.682 1.00 94.44 181 SER A N 1
ATOM 1423 C CA . SER A 1 181 ? -3.576 15.231 0.267 1.00 94.44 181 SER A CA 1
ATOM 1424 C C . SER A 1 181 ? -4.893 15.838 -0.220 1.00 94.44 181 SER A C 1
ATOM 1426 O O . SER A 1 181 ? -5.889 15.753 0.479 1.00 94.44 181 SER A O 1
ATOM 1428 N N . ALA A 1 182 ? -4.919 16.365 -1.449 1.00 95.38 182 ALA A N 1
ATOM 1429 C CA . ALA A 1 182 ? -6.129 16.963 -2.013 1.00 95.38 182 ALA A CA 1
ATOM 1430 C C . ALA A 1 182 ? -7.256 15.933 -2.205 1.00 95.38 182 ALA A C 1
ATOM 1432 O O . ALA A 1 182 ? -8.425 16.255 -2.029 1.00 95.38 182 ALA A O 1
ATOM 1433 N N . THR A 1 183 ? -6.901 14.691 -2.549 1.00 95.19 183 THR A N 1
ATOM 1434 C CA . THR A 1 183 ? -7.878 13.602 -2.691 1.00 95.19 183 THR A CA 1
ATOM 1435 C C . THR A 1 183 ? -8.477 13.220 -1.337 1.00 95.19 183 THR A C 1
ATOM 1437 O O . THR A 1 183 ? -9.678 13.009 -1.242 1.00 95.19 183 THR A O 1
ATOM 1440 N N . ALA A 1 184 ? -7.653 13.129 -0.292 1.00 95.94 184 ALA A N 1
ATOM 1441 C CA . ALA A 1 184 ? -8.081 12.790 1.058 1.00 95.94 184 ALA A CA 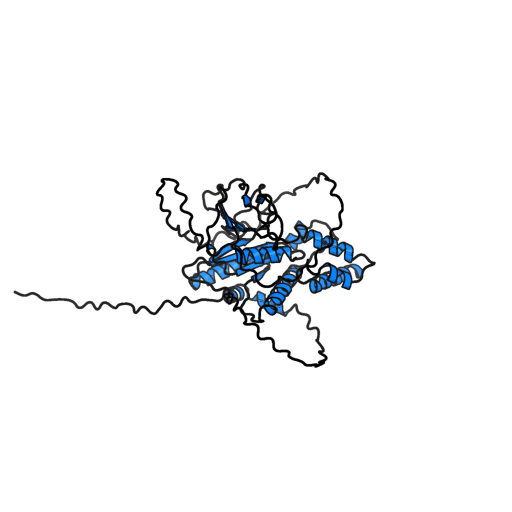1
ATOM 1442 C C . ALA A 1 184 ? -9.001 13.871 1.635 1.00 95.94 184 ALA A C 1
ATOM 1444 O O . ALA A 1 184 ? -10.059 13.521 2.143 1.00 95.94 184 ALA A O 1
ATOM 1445 N N . ASP A 1 185 ? -8.652 15.152 1.472 1.00 95.62 185 ASP A N 1
ATOM 1446 C CA . ASP A 1 185 ? -9.484 16.276 1.922 1.00 95.62 185 ASP A CA 1
ATOM 1447 C C . ASP A 1 185 ? -10.884 16.225 1.277 1.00 95.62 185 ASP A C 1
ATOM 1449 O O . ASP A 1 185 ? -11.901 16.391 1.951 1.00 95.62 185 ASP A O 1
ATOM 1453 N N . GLU A 1 186 ? -10.955 15.946 -0.029 1.00 97.06 186 GLU A N 1
ATOM 1454 C CA . GLU A 1 186 ? -12.233 15.830 -0.738 1.00 97.06 186 GLU A CA 1
ATOM 1455 C C . GLU A 1 186 ? -13.007 14.560 -0.352 1.00 97.06 186 GLU A C 1
ATOM 1457 O O . GLU A 1 186 ? -14.225 14.612 -0.194 1.00 97.06 186 GLU A O 1
ATOM 1462 N N . LEU A 1 187 ? -12.324 13.429 -0.144 1.00 96.12 187 LEU A N 1
ATOM 1463 C CA . LEU A 1 187 ? -12.951 12.203 0.357 1.00 96.12 187 LEU A CA 1
ATOM 1464 C C . LEU A 1 187 ? -13.563 12.410 1.742 1.00 96.12 187 LEU A C 1
ATOM 1466 O O . LEU A 1 187 ? -14.718 12.055 1.946 1.00 96.12 187 LEU A O 1
ATOM 1470 N N . GLU A 1 188 ? -12.811 12.989 2.678 1.00 96.00 188 GLU A N 1
ATOM 1471 C CA . GLU A 1 188 ? -13.292 13.288 4.029 1.00 96.00 188 GLU A CA 1
ATOM 1472 C C . GLU A 1 188 ? -14.529 14.188 3.978 1.00 96.00 188 GLU A C 1
ATOM 1474 O O . GLU A 1 188 ? -15.535 13.877 4.615 1.00 96.00 188 GLU A O 1
ATOM 1479 N N . ARG A 1 189 ? -14.503 15.236 3.143 1.00 97.25 189 ARG A N 1
ATOM 1480 C CA . ARG A 1 189 ? -15.649 16.127 2.932 1.00 97.25 189 ARG A CA 1
ATOM 1481 C C . ARG A 1 189 ? -16.878 15.383 2.402 1.00 97.25 189 ARG A C 1
ATOM 1483 O O . ARG A 1 189 ? -17.986 15.630 2.874 1.00 97.25 189 ARG A O 1
ATOM 1490 N N . LEU A 1 190 ? -16.705 14.513 1.405 1.00 96.56 190 LEU A N 1
ATOM 1491 C CA . LEU A 1 190 ? -17.804 13.735 0.825 1.00 96.56 190 LEU A CA 1
ATOM 1492 C C . LEU A 1 190 ? -18.377 12.733 1.839 1.00 96.56 190 LEU A C 1
ATOM 1494 O O . LEU A 1 190 ? -19.591 12.659 2.001 1.00 96.56 190 LEU A O 1
ATOM 1498 N N . PHE A 1 191 ? -17.523 12.011 2.569 1.00 96.31 191 PHE A N 1
ATOM 1499 C CA . PHE A 1 191 ? -17.969 11.071 3.598 1.00 96.31 191 PHE A CA 1
ATOM 1500 C C . PHE A 1 191 ? -18.707 11.768 4.742 1.00 96.31 191 PHE A C 1
ATOM 1502 O O . PHE A 1 191 ? -19.761 11.290 5.159 1.00 96.31 191 PHE A O 1
ATOM 1509 N N . GLU A 1 192 ? -18.197 12.906 5.219 1.00 95.62 192 GLU A N 1
ATOM 1510 C CA . GLU A 1 192 ? -18.848 13.701 6.265 1.00 95.62 192 GLU A CA 1
ATOM 1511 C C . GLU A 1 192 ? -20.232 14.184 5.816 1.00 95.62 192 GLU A C 1
ATOM 1513 O O . GLU A 1 192 ? -21.203 14.058 6.565 1.00 95.62 192 GLU A O 1
ATOM 1518 N N . MET A 1 193 ? -20.341 14.672 4.576 1.00 96.19 193 MET A N 1
ATOM 1519 C CA . MET A 1 193 ? -21.598 15.150 3.996 1.00 96.19 193 MET A CA 1
ATOM 1520 C C . MET A 1 193 ? -22.682 14.062 3.967 1.00 96.19 193 MET A C 1
ATOM 1522 O O . MET A 1 193 ? -23.844 14.355 4.252 1.00 96.19 193 MET A O 1
ATOM 1526 N N . ASP A 1 194 ? -22.299 12.813 3.698 1.00 96.19 194 ASP A N 1
ATOM 1527 C CA . ASP A 1 194 ? -23.228 11.680 3.622 1.00 96.19 194 ASP A CA 1
ATOM 1528 C C . ASP A 1 194 ? -23.375 10.919 4.956 1.00 96.19 194 ASP A C 1
ATOM 1530 O O . ASP A 1 194 ? -24.173 9.978 5.069 1.00 96.19 194 ASP A O 1
ATOM 1534 N N . GLY A 1 195 ? -22.669 11.359 6.005 1.00 96.06 195 GLY A N 1
ATOM 1535 C CA . GLY A 1 195 ? -22.750 10.817 7.362 1.00 96.06 195 GLY A CA 1
ATOM 1536 C C . GLY A 1 195 ? -21.990 9.504 7.565 1.00 96.06 195 GLY A C 1
ATOM 1537 O O . GLY A 1 195 ? -22.401 8.676 8.384 1.00 96.06 195 GLY A O 1
ATOM 1538 N N . PHE A 1 196 ? -20.913 9.282 6.812 1.00 96.50 196 PHE A N 1
ATOM 1539 C CA . PHE A 1 196 ? -20.009 8.148 6.987 1.00 96.50 196 PHE A CA 1
ATOM 1540 C C . PHE A 1 196 ? -18.804 8.528 7.854 1.00 96.50 196 PHE A C 1
ATOM 1542 O O . PHE A 1 196 ? -18.104 9.500 7.589 1.00 96.50 196 PHE A O 1
ATOM 1549 N N . GLU A 1 197 ? -18.514 7.709 8.866 1.00 96.50 197 GLU A N 1
ATOM 1550 C CA . GLU A 1 197 ? -17.264 7.801 9.622 1.00 96.50 197 GLU A CA 1
ATOM 1551 C C . GLU A 1 197 ? -16.177 7.008 8.893 1.00 96.50 197 GLU A C 1
ATOM 1553 O O . GLU A 1 197 ? -16.354 5.815 8.615 1.00 96.50 197 GLU A O 1
ATOM 1558 N N . VAL A 1 198 ? -15.055 7.660 8.577 1.00 96.38 198 VAL A N 1
ATOM 1559 C CA . VAL A 1 198 ? -13.942 7.049 7.840 1.00 96.38 198 VAL A CA 1
ATOM 1560 C C . VAL A 1 198 ? -12.614 7.285 8.551 1.00 96.38 198 VAL A C 1
ATOM 1562 O O . VAL A 1 198 ? -12.335 8.376 9.034 1.00 96.38 198 VAL A O 1
ATOM 1565 N N . GLU A 1 199 ? -11.775 6.250 8.583 1.00 97.25 199 GLU A N 1
ATOM 1566 C CA . GLU A 1 199 ? -10.392 6.326 9.054 1.00 97.25 199 GLU A CA 1
ATOM 1567 C C . GLU A 1 199 ? -9.423 5.765 8.008 1.00 97.25 199 GLU A C 1
ATOM 1569 O O . GLU A 1 199 ? -9.600 4.663 7.472 1.00 97.25 199 GLU A O 1
ATOM 1574 N N . PHE A 1 200 ? -8.326 6.484 7.778 1.00 97.62 200 PHE A N 1
ATOM 1575 C CA . PHE A 1 200 ? -7.211 5.984 6.985 1.00 97.62 200 PHE A CA 1
ATOM 1576 C C . PHE A 1 200 ? -6.243 5.162 7.841 1.00 97.62 200 PHE A C 1
ATOM 1578 O O . PHE A 1 200 ? -5.827 5.564 8.931 1.00 97.62 200 PHE A O 1
ATOM 1585 N N . VAL A 1 201 ? -5.852 3.997 7.325 1.00 98.12 201 VAL A N 1
ATOM 1586 C CA . VAL A 1 201 ? -4.965 3.054 8.012 1.00 98.12 201 VAL A CA 1
ATOM 1587 C C . VAL A 1 201 ? -3.736 2.801 7.164 1.00 98.12 201 VAL A C 1
ATOM 1589 O O . VAL A 1 201 ? -3.829 2.297 6.049 1.00 98.12 201 VAL A O 1
ATOM 1592 N N . ARG A 1 202 ? -2.547 3.060 7.701 1.00 97.94 202 ARG A N 1
ATOM 1593 C CA . ARG A 1 202 ? -1.307 2.791 6.975 1.00 97.94 202 ARG A CA 1
ATOM 1594 C C . ARG A 1 202 ? -1.062 1.289 6.867 1.00 97.94 202 ARG A C 1
ATOM 1596 O O . ARG A 1 202 ? -1.000 0.604 7.881 1.00 97.94 202 ARG A O 1
ATOM 1603 N N . LEU A 1 203 ? -0.788 0.788 5.669 1.00 98.19 203 LEU A N 1
ATOM 1604 C CA . LEU A 1 203 ? -0.146 -0.505 5.463 1.00 98.19 203 LEU A CA 1
ATOM 1605 C C . LEU A 1 203 ? 1.365 -0.304 5.330 1.00 98.19 203 LEU A C 1
ATOM 1607 O O . LEU A 1 203 ? 1.845 0.357 4.411 1.00 98.19 203 LEU A O 1
ATOM 1611 N N . ALA A 1 204 ? 2.127 -0.891 6.246 1.00 96.50 204 ALA A N 1
ATOM 1612 C CA . ALA A 1 204 ? 3.574 -0.779 6.292 1.00 96.50 204 ALA A CA 1
ATOM 1613 C C . ALA A 1 204 ? 4.246 -2.132 6.065 1.00 96.50 204 ALA A C 1
ATOM 1615 O O . ALA A 1 204 ? 3.798 -3.180 6.524 1.00 96.50 204 ALA A O 1
ATOM 1616 N N . GLY A 1 205 ? 5.368 -2.104 5.355 1.00 92.94 205 GLY A N 1
ATOM 1617 C CA . GLY A 1 205 ? 6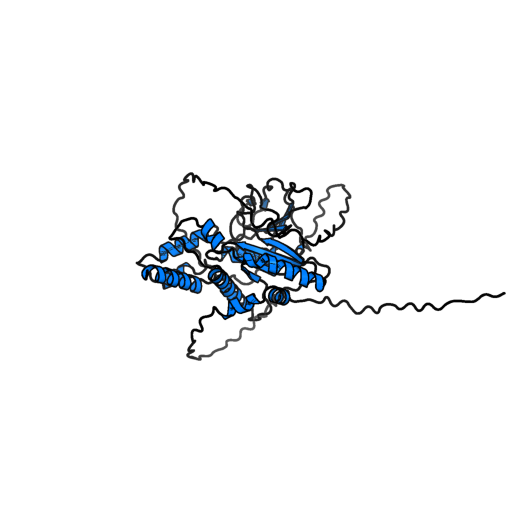.287 -3.223 5.248 1.00 92.94 205 GLY A CA 1
ATOM 1618 C C . GLY A 1 205 ? 6.911 -3.630 6.589 1.00 92.94 205 GLY A C 1
ATOM 1619 O O . GLY A 1 205 ? 7.132 -2.788 7.453 1.00 92.94 205 GLY A O 1
ATOM 1620 N N . GLY A 1 206 ? 7.299 -4.902 6.723 1.00 89.38 206 GLY A N 1
ATOM 1621 C CA . GLY A 1 206 ? 8.090 -5.390 7.863 1.00 89.38 206 GLY A CA 1
ATOM 1622 C C . GLY A 1 206 ? 9.430 -4.679 8.127 1.00 89.38 206 GLY A C 1
ATOM 1623 O O . GLY A 1 206 ? 9.984 -4.822 9.203 1.00 89.38 206 GLY A O 1
ATOM 1624 N N . ASP A 1 207 ? 9.961 -3.899 7.181 1.00 88.62 207 ASP A N 1
ATOM 1625 C CA . ASP A 1 207 ? 11.143 -3.044 7.396 1.00 88.62 207 ASP A CA 1
ATOM 1626 C C . ASP A 1 207 ? 10.818 -1.675 8.013 1.00 88.62 207 ASP A C 1
ATOM 1628 O O . ASP A 1 207 ? 11.724 -0.964 8.444 1.00 88.62 207 ASP A O 1
ATOM 1632 N N . LYS A 1 208 ? 9.540 -1.287 8.025 1.00 92.56 208 LYS A N 1
ATOM 1633 C CA . LYS A 1 208 ? 9.027 -0.040 8.607 1.00 92.56 208 LYS A CA 1
ATOM 1634 C C . LYS A 1 208 ? 8.432 -0.228 9.998 1.00 92.56 208 LYS A C 1
ATOM 1636 O O . LYS A 1 208 ? 8.155 0.758 10.678 1.00 92.56 208 LYS A O 1
ATOM 1641 N N . VAL A 1 209 ? 8.236 -1.478 10.401 1.00 95.25 209 VAL A N 1
ATOM 1642 C CA . VAL A 1 209 ? 7.752 -1.867 11.723 1.00 95.25 209 VAL A CA 1
ATOM 1643 C C . VAL A 1 209 ? 8.719 -2.908 12.259 1.00 95.25 209 VAL A C 1
ATOM 1645 O O . VAL A 1 209 ? 8.752 -4.028 11.756 1.00 95.25 209 VAL A O 1
ATOM 1648 N N . GLY A 1 210 ? 9.527 -2.540 13.248 1.00 95.62 210 GLY A N 1
ATOM 1649 C CA . GLY A 1 210 ? 10.564 -3.425 13.757 1.00 95.62 210 GLY A CA 1
ATOM 1650 C C . GLY A 1 210 ? 11.044 -3.068 15.156 1.00 95.62 210 GLY A C 1
ATOM 1651 O O . GLY A 1 210 ? 10.672 -2.057 15.746 1.00 95.62 210 GLY A O 1
ATOM 1652 N N . LEU A 1 211 ? 11.947 -3.893 15.664 1.00 95.69 211 LEU A N 1
ATOM 1653 C CA . LEU A 1 211 ? 12.705 -3.695 16.896 1.00 95.69 211 LEU A CA 1
ATOM 1654 C C . LEU A 1 211 ? 13.620 -2.468 16.831 1.00 95.69 211 LEU A C 1
ATOM 1656 O O . LEU A 1 211 ? 14.126 -2.022 17.854 1.00 95.69 211 LEU A O 1
ATOM 1660 N N . ARG A 1 212 ? 13.851 -1.910 15.638 1.00 93.94 212 ARG A N 1
ATOM 1661 C CA . ARG A 1 212 ? 14.543 -0.623 15.464 1.00 93.94 212 ARG A CA 1
ATOM 1662 C C . ARG A 1 212 ? 13.628 0.592 15.629 1.00 93.94 212 ARG A C 1
ATOM 1664 O O . ARG A 1 212 ? 14.131 1.713 15.631 1.00 93.94 212 ARG A O 1
ATOM 1671 N N . GLY A 1 213 ? 12.321 0.376 15.745 1.00 93.19 213 GLY A N 1
ATOM 1672 C CA . GLY A 1 213 ? 11.309 1.415 15.872 1.00 93.19 213 GLY A CA 1
ATOM 1673 C C . GLY A 1 213 ? 10.200 1.296 14.830 1.00 93.19 213 GLY A C 1
ATOM 1674 O O . GLY A 1 213 ? 10.247 0.476 13.909 1.00 93.19 213 GLY A O 1
ATOM 1675 N N . VAL A 1 214 ? 9.198 2.154 14.999 1.00 94.31 214 VAL A N 1
ATOM 1676 C CA . VAL A 1 214 ? 8.017 2.248 14.141 1.00 94.31 214 VAL A CA 1
ATOM 1677 C C . VAL A 1 214 ? 7.826 3.705 13.737 1.00 94.31 214 VAL A C 1
ATOM 1679 O O . VAL A 1 214 ? 7.919 4.612 14.561 1.00 94.31 214 VAL A O 1
ATOM 1682 N N . GLU A 1 215 ? 7.577 3.938 12.453 1.00 91.88 215 GLU A N 1
ATOM 1683 C CA . GLU A 1 215 ? 7.193 5.258 11.951 1.00 91.88 215 GLU A CA 1
ATOM 1684 C C . GLU A 1 215 ? 5.684 5.483 12.189 1.00 91.88 215 GLU A C 1
ATOM 1686 O O . GLU A 1 215 ? 4.857 4.796 11.586 1.00 91.88 215 GLU A O 1
ATOM 1691 N N . HIS A 1 216 ? 5.323 6.456 13.029 1.00 91.69 216 HIS A N 1
ATOM 1692 C CA . HIS A 1 216 ? 3.931 6.812 13.354 1.00 91.69 216 HIS A CA 1
ATOM 1693 C C . HIS A 1 216 ? 3.458 8.086 12.636 1.00 91.69 216 HIS A C 1
ATOM 1695 O O . HIS A 1 216 ? 4.277 8.884 12.184 1.00 91.69 216 HIS A O 1
ATOM 1701 N N . GLY A 1 217 ? 2.135 8.283 12.546 1.00 88.62 217 GLY A N 1
ATOM 1702 C CA . GLY A 1 217 ? 1.513 9.535 12.084 1.00 88.62 217 GLY A CA 1
ATOM 1703 C C . GLY A 1 217 ? 1.668 9.854 10.596 1.00 88.62 217 GLY A C 1
ATOM 1704 O O . GLY A 1 217 ? 1.358 10.963 10.164 1.00 88.62 217 GLY A O 1
ATOM 1705 N N . VAL A 1 218 ? 2.148 8.904 9.792 1.00 89.06 218 VAL A N 1
ATOM 1706 C CA . VAL A 1 218 ? 2.302 9.096 8.345 1.00 89.06 218 VAL A CA 1
ATOM 1707 C C . VAL A 1 218 ? 0.914 9.270 7.709 1.00 89.06 218 VAL A C 1
ATOM 1709 O O . VAL A 1 218 ? 0.042 8.429 7.910 1.00 89.06 218 VAL A O 1
ATOM 1712 N N . TRP A 1 219 ? 0.716 10.392 7.006 1.00 88.94 219 TRP A N 1
ATOM 1713 C CA . TRP A 1 219 ? -0.577 10.885 6.482 1.00 88.94 219 TRP A CA 1
ATOM 1714 C C . TRP A 1 219 ? -1.704 10.941 7.520 1.00 88.94 219 TRP A C 1
ATOM 1716 O O . TRP A 1 219 ? -2.843 10.611 7.215 1.00 88.94 219 TRP A O 1
ATOM 1726 N N . GLY A 1 220 ? -1.385 11.284 8.771 1.00 91.25 220 GLY A N 1
ATOM 1727 C CA . GLY A 1 220 ? -2.394 11.375 9.831 1.00 91.25 220 GLY A CA 1
ATOM 1728 C C . GLY A 1 220 ? -2.951 10.023 10.291 1.00 91.25 220 GLY A C 1
ATOM 1729 O O . GLY A 1 220 ? -3.842 9.990 11.131 1.00 91.25 220 GLY A O 1
ATOM 1730 N N . CYS A 1 221 ? -2.415 8.898 9.804 1.00 95.69 221 CYS A N 1
ATOM 1731 C CA . CYS A 1 221 ? -2.878 7.575 10.208 1.00 95.69 221 CYS A CA 1
ATOM 1732 C C . CYS A 1 221 ? -2.55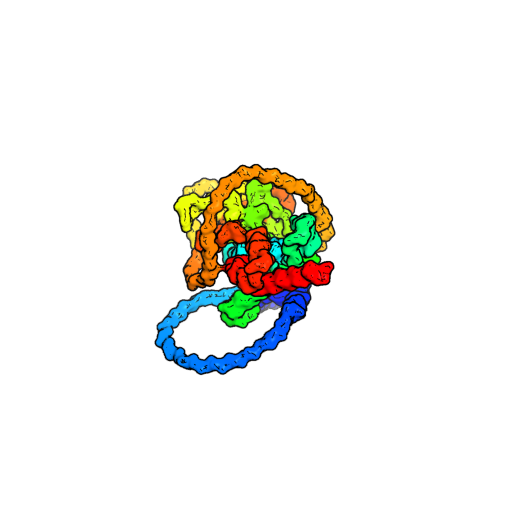7 7.314 11.690 1.00 95.69 221 CYS A C 1
ATOM 1734 O O . CYS A 1 221 ? -1.387 7.192 12.076 1.00 95.69 221 CYS A O 1
ATOM 1736 N N . GLY A 1 222 ? -3.599 7.148 12.508 1.00 95.94 222 GLY A N 1
ATOM 1737 C CA . GLY A 1 222 ? -3.487 6.687 13.898 1.00 95.94 222 GLY A CA 1
ATOM 1738 C C . GLY A 1 222 ? -3.134 5.198 14.015 1.00 95.94 222 GLY A C 1
ATOM 1739 O O . GLY A 1 222 ? -2.632 4.744 15.043 1.00 95.94 222 GLY A O 1
ATOM 1740 N N . MET A 1 223 ? -3.334 4.429 12.941 1.00 97.69 223 MET A N 1
ATOM 1741 C CA . MET A 1 223 ? -3.094 2.988 12.907 1.00 97.69 223 MET A CA 1
ATOM 1742 C C . MET A 1 223 ? -2.137 2.590 11.783 1.00 97.69 223 MET A C 1
ATOM 1744 O O . MET A 1 223 ? -2.212 3.095 10.663 1.00 97.69 223 MET A O 1
ATOM 1748 N N . THR A 1 224 ? -1.248 1.642 12.084 1.00 97.94 224 THR A N 1
ATOM 1749 C CA . THR A 1 224 ? -0.381 0.970 11.113 1.00 97.94 224 THR A CA 1
ATOM 1750 C C . THR A 1 224 ? -0.598 -0.538 11.155 1.00 97.94 224 THR A C 1
ATOM 1752 O O . THR A 1 224 ? -0.395 -1.174 12.185 1.00 97.94 224 THR A O 1
ATOM 1755 N N . VAL A 1 225 ? -0.959 -1.124 10.019 1.00 98.25 225 VAL A N 1
ATOM 1756 C CA . VAL A 1 225 ? -1.033 -2.567 9.792 1.00 98.25 225 VAL A CA 1
ATOM 1757 C C . VAL A 1 225 ? 0.266 -3.045 9.146 1.00 98.25 225 VAL A C 1
ATOM 1759 O O . VAL A 1 225 ? 0.783 -2.423 8.220 1.00 98.25 225 VAL A O 1
ATOM 1762 N N . THR A 1 226 ? 0.788 -4.178 9.604 1.00 98.06 226 THR A N 1
ATOM 1763 C CA . THR A 1 226 ? 1.903 -4.896 8.980 1.00 98.06 226 THR A CA 1
ATOM 1764 C C . THR A 1 226 ? 1.628 -6.398 8.960 1.00 98.06 226 THR A C 1
ATOM 1766 O O . THR A 1 226 ? 0.746 -6.908 9.652 1.00 98.06 226 THR A O 1
ATOM 1769 N N . THR A 1 227 ? 2.367 -7.125 8.133 1.00 97.50 227 THR A N 1
ATOM 1770 C CA . THR A 1 227 ? 2.226 -8.572 7.964 1.00 97.50 227 THR A CA 1
ATOM 1771 C C . THR A 1 227 ? 3.546 -9.183 7.508 1.00 97.50 227 THR A C 1
ATOM 1773 O O . THR A 1 227 ? 4.409 -8.493 6.963 1.00 97.50 227 THR A O 1
ATOM 1776 N N . ASP A 1 228 ? 3.695 -10.484 7.727 1.00 96.12 228 ASP A N 1
ATOM 1777 C CA . ASP A 1 228 ? 4.861 -11.282 7.363 1.00 96.12 228 ASP A CA 1
ATOM 1778 C C . ASP A 1 228 ? 4.670 -12.110 6.075 1.00 96.12 228 ASP A C 1
ATOM 1780 O O . ASP A 1 228 ? 5.509 -12.952 5.754 1.00 96.12 228 ASP A O 1
ATOM 1784 N N . VAL A 1 229 ? 3.580 -11.883 5.326 1.00 95.94 229 VAL A N 1
ATOM 1785 C CA . VAL A 1 229 ? 3.248 -12.664 4.116 1.00 95.94 229 VAL A CA 1
ATOM 1786 C C . VAL A 1 229 ? 4.281 -12.513 2.995 1.00 95.94 229 VAL A C 1
ATOM 1788 O O . VAL A 1 229 ? 4.568 -13.463 2.271 1.00 95.94 229 VAL A O 1
ATOM 1791 N N . SER A 1 230 ? 4.850 -11.317 2.832 1.00 93.31 230 SER A N 1
ATOM 1792 C CA . SER A 1 230 ? 5.825 -11.033 1.773 1.00 93.31 230 SER A CA 1
ATOM 1793 C C . SER A 1 230 ? 7.263 -11.234 2.237 1.00 93.31 230 SER A C 1
ATOM 1795 O O . SER A 1 230 ? 8.131 -11.547 1.428 1.00 93.31 230 SER A O 1
ATOM 1797 N N . ARG A 1 231 ? 7.522 -11.050 3.534 1.00 90.75 231 ARG A N 1
ATOM 1798 C CA . ARG A 1 231 ? 8.828 -11.247 4.165 1.00 90.75 231 ARG A CA 1
ATOM 1799 C C . ARG A 1 231 ? 8.675 -11.434 5.675 1.00 90.75 231 ARG A C 1
ATOM 1801 O O . ARG A 1 231 ? 7.783 -10.823 6.260 1.00 90.75 231 ARG A O 1
ATOM 1808 N N . PRO A 1 232 ? 9.578 -12.182 6.326 1.00 92.44 232 PRO A N 1
ATOM 1809 C CA . PRO A 1 232 ? 9.636 -12.257 7.779 1.00 92.44 232 PRO A CA 1
ATOM 1810 C C . PRO A 1 232 ? 9.756 -10.873 8.425 1.00 92.44 232 PRO A C 1
ATOM 1812 O O . PRO A 1 232 ? 10.455 -9.996 7.913 1.00 92.44 232 PRO A O 1
ATOM 1815 N N . VAL A 1 233 ? 9.111 -10.707 9.577 1.00 95.31 233 VAL A N 1
ATOM 1816 C CA . VAL A 1 233 ? 9.278 -9.533 10.441 1.00 95.31 233 VAL A CA 1
ATOM 1817 C C . VAL A 1 233 ? 10.172 -9.901 11.619 1.00 95.31 233 VAL A C 1
ATOM 1819 O O . VAL A 1 233 ? 10.028 -10.973 12.202 1.00 95.31 233 VAL A O 1
ATOM 1822 N N . GLU A 1 234 ? 11.110 -9.026 11.978 1.00 95.62 234 GLU A N 1
ATOM 1823 C CA . GLU A 1 234 ? 12.132 -9.350 12.984 1.00 95.62 234 GLU A CA 1
ATOM 1824 C C . GLU A 1 234 ? 11.552 -9.608 14.380 1.00 95.62 234 GLU A C 1
ATOM 1826 O O . GLU A 1 234 ? 12.139 -10.343 15.167 1.00 95.62 234 GLU A O 1
ATOM 1831 N N . PHE A 1 235 ? 10.387 -9.055 14.702 1.00 96.50 235 PHE A N 1
ATOM 1832 C CA . PHE A 1 235 ? 9.747 -9.239 16.001 1.00 96.50 235 PHE A CA 1
ATOM 1833 C C . PHE A 1 235 ? 8.886 -10.508 16.095 1.00 96.50 235 PHE A C 1
ATOM 1835 O O . PHE A 1 235 ? 8.386 -10.787 17.176 1.00 96.50 235 PHE A O 1
ATOM 1842 N N . CYS A 1 236 ? 8.710 -11.285 15.020 1.00 95.62 236 CYS A N 1
ATOM 1843 C CA . CYS A 1 236 ? 7.890 -12.499 15.027 1.00 95.62 236 CYS A CA 1
ATOM 1844 C C . CYS A 1 236 ? 8.753 -13.752 14.862 1.00 95.62 236 CYS A C 1
ATOM 1846 O O . CYS A 1 236 ? 9.420 -13.934 13.845 1.00 95.62 236 CYS A O 1
ATOM 1848 N N . GLU A 1 237 ? 8.660 -14.666 15.821 1.00 93.00 237 GLU A N 1
ATOM 1849 C CA . GLU A 1 237 ? 9.249 -16.002 15.764 1.00 93.00 237 GLU A CA 1
ATOM 1850 C C . GLU A 1 237 ? 8.139 -17.061 15.725 1.00 93.00 237 GLU A C 1
ATOM 1852 O O . GLU A 1 237 ? 7.087 -16.894 16.339 1.00 93.00 237 GLU A O 1
ATOM 1857 N N . ARG A 1 238 ? 8.355 -18.155 14.986 1.00 88.06 238 ARG A N 1
ATOM 1858 C CA . ARG A 1 238 ? 7.460 -19.322 14.993 1.00 88.06 238 ARG A CA 1
ATOM 1859 C C . ARG A 1 238 ? 8.178 -20.499 15.634 1.00 88.06 238 ARG A C 1
ATOM 1861 O O . ARG A 1 238 ? 9.145 -21.004 15.064 1.00 88.06 238 ARG A O 1
ATOM 1868 N N . VAL A 1 239 ? 7.690 -20.954 16.782 1.00 87.94 239 VAL A N 1
ATOM 1869 C CA . VAL A 1 239 ? 8.304 -22.047 17.547 1.00 87.94 239 VAL A CA 1
ATOM 1870 C C . VAL A 1 239 ? 7.608 -23.363 17.223 1.00 87.94 239 VAL A C 1
ATOM 1872 O O . VAL A 1 239 ? 6.400 -23.463 17.371 1.00 87.94 239 VAL A O 1
ATOM 1875 N N . GLY A 1 240 ? 8.362 -24.383 16.793 1.00 79.94 240 GLY A N 1
ATOM 1876 C CA . GLY A 1 240 ? 7.836 -25.736 16.531 1.00 79.94 240 GLY A CA 1
ATOM 1877 C C . GLY A 1 240 ? 7.697 -26.140 15.056 1.00 79.94 240 GLY A C 1
ATOM 1878 O O . GLY A 1 240 ? 7.256 -27.249 14.781 1.00 79.94 240 GLY A O 1
ATOM 1879 N N . GLY A 1 241 ? 8.113 -25.291 14.105 1.00 70.44 241 GLY A N 1
ATOM 1880 C CA . GLY A 1 241 ? 8.074 -25.583 12.661 1.00 70.44 241 GLY A CA 1
ATOM 1881 C C . GLY A 1 241 ? 6.656 -25.623 12.064 1.00 70.44 241 GLY A C 1
ATOM 1882 O O . GLY A 1 241 ? 5.680 -25.805 12.779 1.00 70.44 241 GLY A O 1
ATOM 1883 N N . GLY A 1 242 ? 6.523 -25.386 10.750 1.00 56.53 242 GLY A N 1
ATOM 1884 C CA . GLY A 1 242 ? 5.350 -25.725 9.908 1.00 56.53 242 GLY A CA 1
ATOM 1885 C C . GLY A 1 242 ? 3.958 -25.135 10.218 1.00 56.53 242 GLY A C 1
ATOM 1886 O O . GLY A 1 242 ? 3.066 -25.253 9.385 1.00 56.53 242 GLY A O 1
ATOM 1887 N N . GLY A 1 243 ? 3.768 -24.520 11.381 1.00 66.06 243 GLY A N 1
ATOM 1888 C CA . GLY A 1 243 ? 2.468 -24.173 11.971 1.00 66.06 243 GLY A CA 1
ATOM 1889 C C . GLY A 1 243 ? 2.532 -23.913 13.483 1.00 66.06 243 GLY A C 1
ATOM 1890 O O . GLY A 1 243 ? 1.500 -23.721 14.112 1.00 66.06 243 GLY A O 1
ATOM 1891 N N . GLY A 1 244 ? 3.734 -23.919 14.061 1.00 76.25 244 GLY A N 1
ATOM 1892 C CA . GLY A 1 244 ? 3.959 -23.690 15.478 1.00 76.25 244 GLY A CA 1
ATOM 1893 C C . GLY A 1 244 ? 3.572 -22.300 15.998 1.00 76.25 244 GLY A C 1
ATOM 1894 O O . GLY A 1 244 ? 3.327 -21.364 15.227 1.00 76.25 244 GLY A O 1
ATOM 1895 N N . GLU A 1 245 ? 3.541 -22.214 17.329 1.00 88.06 245 GLU A N 1
ATOM 1896 C CA . GLU A 1 245 ? 3.152 -21.054 18.134 1.00 88.06 245 GLU A CA 1
ATOM 1897 C C . GLU A 1 245 ? 3.869 -19.775 17.675 1.00 88.06 245 GLU A C 1
ATOM 1899 O O . GLU A 1 245 ? 5.089 -19.763 17.467 1.00 88.06 245 GLU A O 1
ATOM 1904 N N . VAL A 1 246 ? 3.104 -18.693 17.518 1.00 91.94 246 VAL A N 1
ATOM 1905 C CA . VAL A 1 246 ? 3.634 -17.365 17.202 1.00 91.94 246 VAL A CA 1
ATOM 1906 C C . VAL A 1 246 ? 4.102 -16.699 18.491 1.00 91.94 246 VAL A C 1
ATOM 1908 O O . VAL A 1 246 ? 3.311 -16.460 19.399 1.00 91.94 246 VAL A O 1
ATOM 1911 N N . ARG A 1 247 ? 5.391 -16.356 18.558 1.00 94.62 247 ARG A N 1
ATOM 1912 C CA . ARG A 1 247 ? 5.972 -15.561 19.645 1.00 94.62 247 ARG A CA 1
ATOM 1913 C C . ARG A 1 247 ? 6.371 -14.195 19.125 1.00 94.62 247 ARG A C 1
ATOM 1915 O O . ARG A 1 247 ? 7.172 -14.086 18.194 1.00 94.62 247 ARG A O 1
ATOM 1922 N N . LEU A 1 248 ? 5.811 -13.155 19.735 1.00 97.06 248 LEU A N 1
ATOM 1923 C CA . LEU A 1 248 ? 6.090 -11.772 19.373 1.00 97.06 248 LEU A CA 1
ATOM 1924 C C . LEU A 1 248 ? 6.994 -11.120 20.413 1.00 97.06 248 LEU A C 1
ATOM 1926 O O . LEU A 1 248 ? 6.722 -11.161 21.609 1.00 97.06 248 LEU A O 1
ATOM 1930 N N . ARG A 1 249 ? 8.073 -10.506 19.937 1.00 97.56 249 ARG A N 1
ATOM 1931 C CA . ARG A 1 249 ? 8.931 -9.628 20.730 1.00 97.56 249 ARG A CA 1
ATOM 1932 C C . ARG A 1 249 ? 8.303 -8.240 20.789 1.00 97.56 249 ARG A C 1
ATOM 1934 O O . ARG A 1 249 ? 7.815 -7.741 19.773 1.00 97.56 249 ARG A O 1
ATOM 1941 N N . ASP A 1 250 ? 8.339 -7.618 21.960 1.00 97.44 250 ASP A N 1
ATOM 1942 C CA . ASP A 1 250 ? 7.789 -6.276 22.155 1.00 97.44 250 ASP A CA 1
ATOM 1943 C C . ASP A 1 250 ? 8.533 -5.244 21.294 1.00 97.44 250 ASP A C 1
ATOM 1945 O O . ASP A 1 250 ? 9.759 -5.291 21.140 1.00 97.44 250 ASP A O 1
ATOM 1949 N N . LEU A 1 251 ? 7.781 -4.303 20.721 1.00 97.12 251 LEU A N 1
ATOM 1950 C CA . LEU A 1 251 ? 8.355 -3.186 19.976 1.00 97.12 251 LEU A CA 1
ATOM 1951 C C . LEU A 1 251 ? 8.815 -2.097 20.959 1.00 97.12 251 LEU A C 1
ATOM 1953 O O . LEU A 1 251 ? 8.097 -1.803 21.918 1.00 97.12 251 LEU A O 1
ATOM 1957 N N . PRO A 1 252 ? 9.978 -1.453 20.747 1.00 95.69 252 PRO A N 1
ATOM 1958 C CA . PRO A 1 252 ? 10.431 -0.382 21.628 1.00 95.69 252 PRO A CA 1
ATOM 1959 C C . PRO A 1 252 ? 9.392 0.734 21.763 1.00 95.69 252 PRO A C 1
ATOM 1961 O O . PRO A 1 252 ? 8.873 1.238 20.764 1.00 95.69 252 PRO A O 1
ATOM 1964 N N . GLY A 1 253 ? 9.088 1.100 23.010 1.00 95.31 253 GLY A N 1
ATOM 1965 C CA . GLY A 1 253 ? 8.089 2.115 23.351 1.00 95.31 253 GLY A CA 1
ATOM 1966 C C . GLY A 1 253 ? 6.670 1.788 22.904 1.00 95.31 253 GLY A C 1
ATOM 1967 O O . GLY A 1 253 ? 5.916 2.688 22.535 1.00 95.31 253 GLY A O 1
ATOM 1968 N N . HIS A 1 254 ? 6.334 0.501 22.903 1.00 97.12 254 HIS A N 1
ATOM 1969 C CA . HIS A 1 254 ? 4.977 0.015 22.736 1.00 97.12 254 HIS A CA 1
ATOM 1970 C C . HIS A 1 254 ? 4.580 -0.868 23.918 1.00 97.12 254 HIS A C 1
ATOM 1972 O O . HIS A 1 254 ? 5.425 -1.410 24.632 1.00 97.12 254 HIS A O 1
ATOM 1978 N N . THR A 1 255 ? 3.275 -1.011 24.125 1.00 97.25 255 THR A N 1
ATOM 1979 C CA . THR A 1 255 ? 2.715 -1.997 25.046 1.00 97.25 255 THR A CA 1
ATOM 1980 C C . THR A 1 255 ? 2.997 -3.423 24.563 1.00 97.25 255 THR A C 1
ATOM 1982 O O . THR A 1 255 ? 3.382 -3.649 23.414 1.00 97.25 255 THR A O 1
ATOM 1985 N N . LYS A 1 256 ? 2.797 -4.407 25.447 1.00 97.44 256 LYS A N 1
ATOM 1986 C CA . LYS A 1 256 ? 2.873 -5.822 25.066 1.00 97.44 256 LYS A CA 1
ATOM 1987 C C . LYS A 1 256 ? 1.845 -6.144 23.988 1.00 97.44 256 LYS A C 1
ATOM 1989 O O . LYS A 1 256 ? 0.724 -5.632 24.028 1.00 97.44 256 LYS A O 1
ATOM 1994 N N . TRP A 1 257 ? 2.206 -7.051 23.086 1.00 97.88 257 TRP A N 1
ATOM 1995 C CA . TRP A 1 257 ? 1.280 -7.566 22.085 1.00 97.88 257 TRP A CA 1
ATOM 1996 C C . TRP A 1 257 ? 0.067 -8.233 22.737 1.00 97.88 257 TRP A C 1
ATOM 1998 O O . TRP A 1 257 ? 0.199 -9.112 23.588 1.00 97.88 257 TRP A O 1
ATOM 2008 N N . LYS A 1 258 ? -1.125 -7.837 22.296 1.00 96.94 258 LYS A N 1
ATOM 2009 C CA . LYS A 1 258 ? -2.404 -8.441 22.672 1.00 96.94 258 LYS A CA 1
ATOM 2010 C C . LYS A 1 258 ? -3.010 -9.112 21.452 1.00 96.94 258 LYS A C 1
ATOM 2012 O O . LYS A 1 258 ? -3.049 -8.520 20.374 1.00 96.94 258 LYS A O 1
ATOM 2017 N N . ARG A 1 259 ? -3.492 -10.340 21.612 1.00 95.31 259 ARG A N 1
ATOM 2018 C CA . ARG A 1 259 ? -4.220 -11.038 20.552 1.00 95.31 259 ARG A CA 1
ATOM 2019 C C . ARG A 1 259 ? -5.608 -10.416 20.399 1.00 95.31 259 ARG A C 1
ATOM 2021 O O . ARG A 1 259 ? -6.304 -10.214 21.390 1.00 95.31 259 ARG A O 1
ATOM 2028 N N . VAL A 1 260 ? -6.014 -10.138 19.165 1.00 94.38 260 VAL A N 1
ATOM 2029 C CA . VAL A 1 260 ? -7.382 -9.721 18.848 1.00 94.38 260 VAL A CA 1
ATOM 2030 C C . VAL A 1 260 ? -8.239 -10.978 18.743 1.00 94.38 260 VAL A C 1
ATOM 2032 O O . VAL A 1 260 ? -8.044 -11.796 17.841 1.00 94.38 260 VAL A O 1
ATOM 2035 N N . LEU A 1 261 ? -9.166 -11.143 19.686 1.00 87.81 261 LEU A N 1
ATOM 2036 C CA . LEU A 1 261 ? -10.184 -12.190 19.629 1.00 87.81 261 LEU A CA 1
ATOM 2037 C C . LEU A 1 261 ? -11.155 -11.836 18.505 1.00 87.81 261 LEU A C 1
ATOM 2039 O O . LEU A 1 261 ? -11.695 -10.730 18.500 1.00 87.81 261 LEU A O 1
ATOM 2043 N N . GLN A 1 262 ? -11.378 -12.737 17.547 1.00 75.75 262 GLN A N 1
ATOM 2044 C CA . GLN A 1 262 ? -12.406 -12.469 16.537 1.00 75.75 262 GLN A CA 1
ATOM 2045 C C . GLN A 1 262 ? -13.731 -13.075 16.987 1.00 75.75 262 GLN A C 1
ATOM 2047 O O . GLN A 1 262 ? -13.754 -14.119 17.641 1.00 75.75 262 GLN A O 1
ATOM 2052 N N . GLN A 1 263 ? -14.827 -12.440 16.583 1.00 66.00 263 GLN A N 1
ATOM 2053 C CA . GLN A 1 263 ? -16.198 -12.845 16.887 1.00 66.00 263 GLN A CA 1
ATOM 2054 C C . GLN A 1 263 ? -16.381 -14.367 16.700 1.00 66.00 263 GLN A C 1
ATOM 2056 O O . GLN A 1 263 ? -16.063 -14.913 15.643 1.00 66.00 263 GLN A O 1
ATOM 2061 N N . GLY A 1 264 ? -16.805 -15.060 17.761 1.00 69.50 264 GLY A N 1
ATOM 2062 C CA . GLY A 1 264 ? -16.961 -16.521 17.782 1.00 69.50 264 GLY A CA 1
ATOM 2063 C C . GLY A 1 264 ? -15.789 -17.318 18.368 1.00 69.50 264 GLY A C 1
ATOM 2064 O O . GLY A 1 264 ? -15.908 -18.535 18.481 1.00 69.50 264 GLY A O 1
ATOM 2065 N N . ASP A 1 265 ? -14.685 -16.681 18.777 1.00 69.69 265 ASP A N 1
ATOM 2066 C CA . ASP A 1 265 ? -13.753 -17.340 19.701 1.00 69.69 265 ASP A CA 1
ATOM 2067 C C . ASP A 1 265 ? -14.481 -17.550 21.031 1.00 69.69 265 ASP A C 1
ATOM 2069 O O . ASP A 1 265 ? -14.878 -16.583 21.685 1.00 69.69 265 ASP A O 1
ATOM 2073 N N . ALA A 1 266 ? -14.703 -18.812 21.409 1.00 62.31 266 ALA A N 1
ATOM 2074 C CA . ALA A 1 266 ? -15.173 -19.139 22.744 1.00 62.31 266 ALA A CA 1
ATOM 2075 C C . ALA A 1 266 ? -14.134 -18.592 23.722 1.00 62.31 266 ALA A C 1
ATOM 2077 O O . ALA A 1 266 ? -12.978 -19.020 23.705 1.00 62.31 266 ALA A O 1
ATOM 2078 N N . VAL A 1 267 ? -14.529 -17.604 24.525 1.00 58.50 267 VAL A N 1
ATOM 2079 C CA . VAL A 1 267 ? -13.715 -17.148 25.645 1.00 58.50 267 VAL A CA 1
ATOM 2080 C C . VAL A 1 267 ? -13.625 -18.351 26.571 1.00 58.50 267 VAL A C 1
ATOM 2082 O O . VAL A 1 267 ? -14.594 -18.680 27.251 1.00 58.50 267 VAL A O 1
ATOM 2085 N N . GLY A 1 268 ? -12.507 -19.075 26.514 1.00 52.19 268 GLY A N 1
ATOM 2086 C CA . GLY A 1 268 ? -12.193 -20.051 27.541 1.00 52.19 268 GLY A CA 1
ATOM 2087 C C . GLY A 1 268 ? -12.215 -19.291 28.855 1.00 52.19 268 GLY A C 1
ATOM 2088 O O . GLY A 1 268 ? -11.484 -18.312 29.000 1.00 52.19 268 GLY A O 1
ATOM 2089 N N . GLU A 1 269 ? -13.127 -19.664 29.749 1.00 45.19 269 GLU A N 1
ATOM 2090 C CA . GLU A 1 269 ? -13.176 -19.149 31.111 1.00 45.19 269 GLU A CA 1
ATOM 2091 C C . GLU A 1 269 ? -11.908 -19.611 31.835 1.00 45.19 269 GLU A C 1
ATOM 2093 O O . GLU A 1 269 ? -11.909 -20.585 32.588 1.00 45.19 269 GLU A O 1
ATOM 2098 N N . ASP A 1 270 ? -10.794 -18.927 31.584 1.00 43.44 270 ASP A N 1
ATOM 2099 C CA . ASP A 1 270 ? -9.655 -18.973 32.478 1.00 43.44 270 ASP A CA 1
ATOM 2100 C C . ASP A 1 270 ? -10.099 -18.254 33.753 1.00 43.44 270 ASP A C 1
ATOM 2102 O O . ASP A 1 270 ? -10.191 -17.027 33.824 1.00 43.44 270 ASP A O 1
ATOM 2106 N N . ASN A 1 271 ? -10.468 -19.071 34.741 1.00 41.88 271 ASN A N 1
ATOM 2107 C CA . ASN A 1 271 ? -10.722 -18.677 36.116 1.00 41.88 271 ASN A CA 1
ATOM 2108 C C . ASN A 1 271 ? -9.450 -18.055 36.706 1.00 41.88 271 ASN A C 1
ATOM 2110 O O . ASN A 1 271 ? -8.697 -18.733 37.402 1.00 41.88 271 ASN A O 1
ATOM 2114 N N . ASP A 1 272 ? -9.225 -16.769 36.448 1.00 43.12 272 ASP A N 1
ATOM 2115 C CA . ASP A 1 272 ? -8.333 -15.955 37.262 1.00 43.12 272 ASP A CA 1
ATOM 2116 C C . ASP A 1 272 ? -9.141 -14.881 37.990 1.00 43.12 272 ASP A C 1
ATOM 2118 O O . ASP A 1 272 ? -9.926 -14.113 37.420 1.00 43.12 272 ASP A O 1
ATOM 2122 N N . ALA A 1 273 ? -9.027 -14.920 39.309 1.00 43.31 273 ALA A N 1
ATOM 2123 C CA . ALA A 1 273 ? -9.891 -14.213 40.223 1.00 43.31 273 ALA A CA 1
ATOM 2124 C C . ALA A 1 273 ? -9.578 -12.710 40.223 1.00 43.31 273 ALA A C 1
ATOM 2126 O O . ALA A 1 273 ? -8.552 -12.266 40.723 1.00 43.31 273 ALA A O 1
ATOM 2127 N N . GLY A 1 274 ? -10.555 -11.923 39.773 1.00 43.62 274 GLY A N 1
ATOM 2128 C CA . GLY A 1 274 ? -10.894 -10.653 40.408 1.00 43.62 274 GLY A CA 1
ATOM 2129 C C . GLY A 1 274 ? -10.096 -9.422 39.991 1.00 43.62 274 GLY A C 1
ATOM 2130 O O . GLY A 1 274 ? -9.283 -8.940 40.763 1.00 43.62 274 GLY A O 1
ATOM 2131 N N . VAL A 1 275 ? -10.507 -8.778 38.895 1.00 37.94 275 VAL A N 1
ATOM 2132 C CA . VAL A 1 275 ? -10.619 -7.307 38.833 1.00 37.94 275 VAL A CA 1
ATOM 2133 C C . VAL A 1 275 ? -11.830 -6.952 37.964 1.00 37.94 275 VAL A C 1
ATOM 2135 O O . VAL A 1 275 ? -11.805 -7.087 36.744 1.00 37.94 275 VAL A O 1
ATOM 2138 N N . ARG A 1 276 ? -12.918 -6.486 38.591 1.00 39.78 276 ARG A N 1
ATOM 2139 C CA . ARG A 1 276 ? -14.029 -5.831 37.884 1.00 39.78 276 ARG A CA 1
ATOM 2140 C C . ARG A 1 276 ? -13.563 -4.452 37.422 1.00 39.78 276 ARG A C 1
ATOM 2142 O O . ARG A 1 276 ? -13.413 -3.552 38.241 1.00 39.78 276 ARG A O 1
ATOM 2149 N N . GLY A 1 277 ? -13.401 -4.280 36.117 1.00 31.75 277 GLY A N 1
ATOM 2150 C CA . GLY A 1 277 ? -13.253 -2.977 35.478 1.00 31.75 277 GLY A CA 1
ATOM 2151 C C . GLY A 1 277 ? -13.945 -3.000 34.124 1.00 31.75 277 GLY A C 1
ATOM 2152 O O . GLY A 1 277 ? -13.366 -3.459 33.146 1.00 31.75 277 GLY A O 1
ATOM 2153 N N . GLY A 1 278 ? -15.200 -2.550 34.076 1.00 32.84 278 GLY A N 1
ATOM 2154 C CA . GLY A 1 278 ? -15.891 -2.308 32.814 1.00 32.84 278 GLY A CA 1
ATOM 2155 C C . GLY A 1 278 ? -15.220 -1.146 32.088 1.00 32.84 278 GLY A C 1
ATOM 2156 O O . GLY A 1 278 ? -15.227 -0.025 32.590 1.00 32.84 278 GLY A O 1
ATOM 2157 N N . ALA A 1 279 ? -14.629 -1.415 30.928 1.00 30.53 279 ALA A N 1
ATOM 2158 C CA . ALA A 1 279 ? -14.193 -0.370 30.014 1.00 30.53 279 ALA A CA 1
ATOM 2159 C C . ALA A 1 279 ? -15.377 0.003 29.106 1.00 30.53 279 ALA A C 1
ATOM 2161 O O . ALA A 1 279 ? -15.936 -0.887 28.461 1.00 30.53 279 ALA A O 1
ATOM 2162 N N . PRO A 1 280 ? -15.788 1.280 29.037 1.00 33.41 280 PRO A N 1
ATOM 2163 C CA . PRO A 1 280 ? -16.718 1.712 28.010 1.00 33.41 280 PRO A CA 1
ATOM 2164 C C . PRO A 1 280 ? -16.001 1.703 26.657 1.00 33.41 280 PRO A C 1
ATOM 2166 O O . PRO A 1 280 ? -14.806 2.000 26.576 1.00 33.41 280 PRO A O 1
ATOM 2169 N N . ALA A 1 281 ? -16.741 1.390 25.594 1.00 31.00 281 ALA A N 1
ATOM 2170 C CA . ALA A 1 281 ? -16.333 1.709 24.235 1.00 31.00 281 ALA A CA 1
ATOM 2171 C C . ALA A 1 281 ? -16.077 3.222 24.175 1.00 31.00 281 ALA A C 1
ATOM 2173 O O . ALA A 1 281 ? -17.009 4.022 24.241 1.00 31.00 281 ALA A O 1
ATOM 2174 N N . GLN A 1 282 ? -14.806 3.619 24.154 1.00 29.31 282 GLN A N 1
ATOM 2175 C CA . GLN A 1 282 ? -14.448 5.008 23.928 1.00 29.31 282 GLN A CA 1
ATOM 2176 C C . GLN A 1 282 ? -14.636 5.272 22.442 1.00 29.31 282 GLN A C 1
ATOM 2178 O O . GLN A 1 282 ? -13.816 4.873 21.618 1.00 29.31 282 GLN A O 1
ATOM 2183 N N . THR A 1 283 ? -15.742 5.928 22.110 1.00 29.78 283 THR A N 1
ATOM 2184 C CA . THR A 1 283 ? -15.871 6.696 20.878 1.00 29.78 283 THR A CA 1
ATOM 2185 C C . THR A 1 283 ? -14.737 7.717 20.886 1.00 29.78 283 THR A C 1
ATOM 2187 O O . THR A 1 283 ? -14.779 8.696 21.633 1.00 29.78 283 THR A O 1
ATOM 2190 N N . LEU A 1 284 ? -13.672 7.452 20.128 1.00 36.16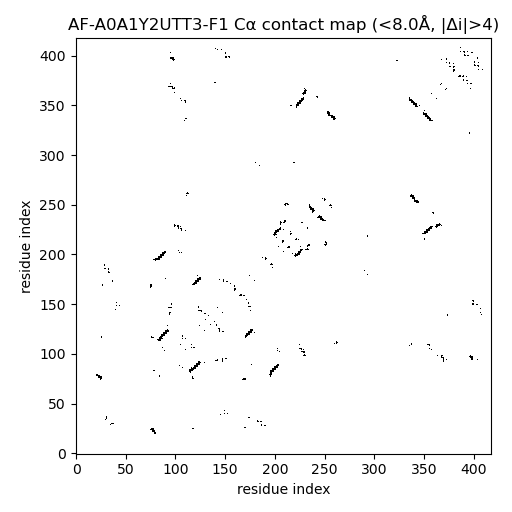 284 LEU A N 1
ATOM 2191 C CA . LEU A 1 284 ? -12.676 8.469 19.825 1.00 36.16 284 LEU A CA 1
ATOM 2192 C C . LEU A 1 284 ? -13.424 9.553 19.055 1.00 36.16 284 LEU A C 1
ATOM 2194 O O . LEU A 1 284 ? -13.909 9.309 17.955 1.00 36.16 284 LEU A O 1
ATOM 2198 N N . ALA A 1 285 ? -13.595 10.722 19.670 1.00 29.92 285 ALA A N 1
ATOM 2199 C CA . ALA A 1 285 ? -14.139 11.868 18.969 1.00 29.92 285 ALA A CA 1
ATOM 2200 C C . ALA A 1 285 ? -13.244 12.119 17.753 1.00 29.92 285 ALA A C 1
ATOM 2202 O O . ALA A 1 285 ? -12.052 12.394 17.913 1.00 29.92 285 ALA A O 1
ATOM 2203 N N . SER A 1 286 ? -13.820 11.983 16.558 1.00 36.19 286 SER A N 1
ATOM 2204 C CA . SER A 1 286 ? -13.202 12.404 15.309 1.00 36.19 286 SER A CA 1
ATOM 2205 C C . SER A 1 286 ? -12.949 13.908 15.401 1.00 36.19 286 SER A C 1
ATOM 2207 O O . SER A 1 286 ? -13.817 14.740 15.145 1.00 36.19 286 SER A O 1
ATOM 2209 N N . THR A 1 287 ? -11.767 14.287 15.879 1.00 37.22 287 THR A N 1
ATOM 2210 C CA . THR A 1 287 ? -11.244 15.626 15.652 1.00 37.22 287 THR A CA 1
ATOM 2211 C C . THR A 1 287 ? -10.998 15.739 14.159 1.00 37.22 287 THR A C 1
ATOM 2213 O O . THR A 1 287 ? -9.996 15.213 13.676 1.00 37.22 287 THR A O 1
ATOM 2216 N N . SER A 1 288 ? -11.920 16.407 13.457 1.00 38.62 288 SER A N 1
ATOM 2217 C CA . SER A 1 288 ? -11.731 16.893 12.088 1.00 38.62 288 SER A CA 1
ATOM 2218 C C . SER A 1 288 ? -10.303 17.424 11.946 1.00 38.62 288 SER A C 1
ATOM 2220 O O . SER A 1 288 ? -9.906 18.395 12.600 1.00 38.62 288 SER A O 1
ATOM 2222 N N . LEU A 1 289 ? -9.501 16.724 11.142 1.00 44.03 289 LEU A N 1
ATOM 2223 C CA . LEU A 1 289 ? -8.082 17.001 10.927 1.00 44.03 289 LEU A CA 1
ATOM 2224 C C . LEU A 1 289 ? -7.865 18.105 9.879 1.00 44.03 289 LEU A C 1
ATOM 2226 O O . LEU A 1 289 ? -6.731 18.307 9.438 1.00 44.03 289 LEU A O 1
ATOM 2230 N N . ALA A 1 290 ? -8.918 18.869 9.552 1.00 36.09 290 ALA A N 1
ATOM 2231 C CA . ALA A 1 290 ? -8.978 19.908 8.519 1.00 36.09 290 ALA A CA 1
ATOM 2232 C C . ALA A 1 290 ? -8.007 21.098 8.718 1.00 36.09 290 ALA A C 1
ATOM 2234 O O . ALA A 1 290 ? -8.076 22.096 8.006 1.00 36.09 290 ALA A O 1
ATOM 2235 N N . GLY A 1 291 ? -7.069 21.020 9.667 1.00 32.38 291 GLY A N 1
ATOM 2236 C CA . GLY A 1 291 ? -6.049 22.042 9.904 1.00 32.38 291 GLY A CA 1
ATOM 2237 C C . GLY A 1 291 ? -4.605 21.546 10.015 1.00 32.38 291 GLY A C 1
ATOM 2238 O O . GLY A 1 291 ? -3.721 22.383 10.185 1.00 32.38 291 GLY A O 1
ATOM 2239 N N . TYR A 1 292 ? -4.318 20.236 9.947 1.00 37.06 292 TYR A N 1
ATOM 2240 C CA . TYR A 1 292 ? -2.984 19.721 10.326 1.00 37.06 292 TYR A CA 1
ATOM 2241 C C . TYR A 1 292 ? -2.110 19.194 9.173 1.00 37.06 292 TYR A C 1
ATOM 2243 O O . TYR A 1 292 ? -0.917 18.949 9.368 1.00 37.06 292 TYR A O 1
ATOM 2251 N N . VAL A 1 293 ? -2.644 19.055 7.955 1.00 39.22 293 VAL A N 1
ATOM 2252 C CA . VAL A 1 293 ? -1.941 18.332 6.873 1.00 39.22 293 VAL A CA 1
ATOM 2253 C C . VAL A 1 293 ? -0.911 19.186 6.109 1.00 39.22 293 VAL A C 1
ATOM 2255 O O . VAL A 1 293 ? -0.008 18.648 5.472 1.00 39.22 293 VAL A O 1
ATOM 2258 N N . SER A 1 294 ? -0.898 20.516 6.242 1.00 36.00 294 SER A N 1
ATOM 2259 C CA . SER A 1 294 ? -0.091 21.342 5.325 1.00 36.00 294 SER A CA 1
ATOM 2260 C C . SER A 1 294 ? 1.398 21.555 5.680 1.00 36.00 294 SER A C 1
ATOM 2262 O O . SER A 1 294 ? 2.093 22.213 4.905 1.00 36.00 294 SER A O 1
ATOM 2264 N N . GLN A 1 295 ? 1.946 21.038 6.793 1.00 35.56 295 GLN A N 1
ATOM 2265 C CA . GLN A 1 295 ? 3.338 21.374 7.186 1.00 35.56 295 GLN A CA 1
ATOM 2266 C C . GLN A 1 295 ? 4.311 20.217 7.454 1.00 35.56 295 GLN A C 1
ATOM 2268 O O . GLN A 1 295 ? 5.518 20.465 7.514 1.00 35.56 295 GLN A O 1
ATOM 2273 N N . VAL A 1 296 ? 3.868 18.960 7.541 1.00 37.81 296 VAL A N 1
ATOM 2274 C CA . VAL A 1 296 ? 4.779 17.857 7.927 1.00 37.81 296 VAL A CA 1
ATOM 2275 C C . VAL A 1 296 ? 5.382 17.109 6.723 1.00 37.81 296 VAL A C 1
ATOM 2277 O O . VAL A 1 296 ? 6.446 16.504 6.848 1.00 37.81 296 VAL A O 1
ATOM 2280 N N . CYS A 1 297 ? 4.822 17.232 5.516 1.00 37.84 297 CYS A N 1
ATOM 2281 C CA . CYS A 1 297 ? 5.306 16.483 4.344 1.00 37.84 297 CYS A CA 1
ATOM 2282 C C . CYS A 1 297 ? 6.529 17.079 3.610 1.00 37.84 297 CYS A C 1
ATOM 2284 O O . CYS A 1 297 ? 7.035 16.441 2.691 1.00 37.84 297 CYS A O 1
ATOM 2286 N N . LEU A 1 298 ? 7.066 18.243 4.008 1.00 34.75 298 LEU A N 1
ATOM 2287 C CA . LEU A 1 298 ? 8.186 18.890 3.288 1.00 34.75 298 LEU A CA 1
ATOM 2288 C C . LEU A 1 298 ? 9.497 19.045 4.080 1.00 34.75 298 LEU A C 1
ATOM 2290 O O . LEU A 1 298 ? 10.481 19.540 3.529 1.00 34.75 298 LEU A O 1
ATOM 2294 N N . ARG A 1 299 ? 9.581 18.600 5.342 1.00 31.47 299 ARG A N 1
ATOM 2295 C CA . ARG A 1 299 ? 10.818 18.718 6.148 1.00 31.47 299 ARG A CA 1
ATOM 2296 C C . ARG A 1 299 ? 11.199 17.443 6.903 1.00 31.47 299 ARG A C 1
ATOM 2298 O O . ARG A 1 299 ? 11.542 17.476 8.077 1.00 31.47 299 ARG A O 1
ATOM 2305 N N . GLY A 1 300 ? 11.226 16.313 6.204 1.00 32.00 300 GLY A N 1
ATOM 2306 C CA . GLY A 1 300 ? 11.943 15.118 6.656 1.00 32.00 300 GLY A CA 1
ATOM 2307 C C . GLY A 1 300 ? 13.390 15.118 6.159 1.00 32.00 300 GLY A C 1
ATOM 2308 O O . GLY A 1 300 ? 13.711 14.409 5.210 1.00 32.00 300 GLY A O 1
ATOM 2309 N N . HIS A 1 301 ? 14.275 15.921 6.758 1.00 30.88 301 HIS A N 1
ATOM 2310 C CA . HIS A 1 301 ? 15.722 15.737 6.586 1.00 30.88 301 HIS A CA 1
ATOM 2311 C C . HIS A 1 301 ? 16.153 14.464 7.329 1.00 30.88 301 HIS A C 1
ATOM 2313 O O . HIS A 1 301 ? 16.495 14.505 8.507 1.00 30.88 301 HIS A O 1
ATOM 2319 N N . CYS A 1 302 ? 16.150 13.319 6.645 1.00 29.94 302 CYS A N 1
ATOM 2320 C CA . CYS A 1 302 ? 16.947 12.177 7.084 1.00 29.94 302 CYS A CA 1
ATOM 2321 C C . CYS A 1 302 ? 18.395 12.376 6.606 1.00 29.94 302 CYS A C 1
ATOM 2323 O O . CYS A 1 302 ? 18.607 12.496 5.396 1.00 29.94 302 CYS A O 1
ATOM 2325 N N . PRO A 1 303 ? 19.403 12.390 7.498 1.00 28.67 303 PRO A N 1
ATOM 2326 C CA . PRO A 1 303 ? 20.794 12.369 7.069 1.00 28.67 303 PRO A CA 1
ATOM 2327 C C . PRO A 1 303 ? 21.119 11.027 6.384 1.00 28.67 303 PRO A C 1
ATOM 2329 O O . PRO A 1 303 ? 20.482 10.007 6.678 1.00 28.67 303 PRO A O 1
ATOM 2332 N N . PRO A 1 304 ? 22.103 10.995 5.468 1.00 29.92 304 PRO A N 1
ATOM 2333 C CA . PRO A 1 304 ? 22.491 9.775 4.774 1.00 29.92 304 PRO A CA 1
ATOM 2334 C C . PRO A 1 304 ? 23.043 8.746 5.771 1.00 29.92 304 PRO A C 1
ATOM 2336 O O . PRO A 1 304 ? 24.058 8.977 6.423 1.00 29.92 304 PRO A O 1
ATOM 2339 N N . ARG A 1 305 ? 22.381 7.587 5.883 1.00 37.28 305 ARG A N 1
ATOM 2340 C CA . ARG A 1 305 ? 22.936 6.415 6.575 1.00 37.28 305 ARG A CA 1
ATOM 2341 C C . ARG A 1 305 ? 23.965 5.745 5.669 1.00 37.28 305 ARG A C 1
ATOM 2343 O O . ARG A 1 305 ? 23.601 5.106 4.683 1.00 37.28 305 ARG A O 1
ATOM 2350 N N . SER A 1 306 ? 25.239 5.858 6.025 1.00 28.25 306 SER A N 1
ATOM 2351 C CA . SER A 1 306 ? 26.301 4.992 5.519 1.00 28.25 306 SER A CA 1
ATOM 2352 C C . SER A 1 306 ? 26.114 3.586 6.097 1.00 28.25 306 SER A C 1
ATOM 2354 O O . SER A 1 306 ? 26.264 3.356 7.293 1.00 28.25 306 SER A O 1
ATOM 2356 N N . TYR A 1 307 ? 25.748 2.629 5.246 1.00 31.48 307 TYR A N 1
ATOM 2357 C CA . TYR A 1 307 ? 25.801 1.211 5.591 1.00 31.48 307 TYR A CA 1
ATOM 2358 C C . TYR A 1 307 ? 27.228 0.708 5.358 1.00 31.48 307 TYR A C 1
ATOM 2360 O O . TYR A 1 307 ? 27.642 0.515 4.217 1.00 31.48 307 TYR A O 1
ATOM 2368 N N . THR A 1 308 ? 27.981 0.470 6.429 1.00 30.50 308 THR A N 1
ATOM 2369 C CA . THR A 1 308 ? 29.145 -0.419 6.382 1.00 30.50 308 THR A CA 1
ATOM 2370 C C . THR A 1 308 ? 28.637 -1.857 6.465 1.00 30.50 308 THR A C 1
ATOM 2372 O O . THR A 1 308 ? 28.231 -2.348 7.514 1.00 30.50 308 THR A O 1
ATOM 2375 N N . SER A 1 309 ? 28.593 -2.520 5.311 1.00 31.02 309 SER A N 1
ATOM 2376 C CA . SER A 1 309 ? 28.273 -3.942 5.198 1.00 31.02 309 SER A CA 1
ATOM 2377 C C . SER A 1 309 ? 29.462 -4.765 5.693 1.00 31.02 309 SER A C 1
ATOM 2379 O O . SER A 1 309 ? 30.461 -4.892 4.988 1.00 31.02 309 SER A O 1
ATOM 2381 N N . THR A 1 310 ? 29.370 -5.343 6.889 1.00 31.47 310 THR A N 1
ATOM 2382 C CA . THR A 1 310 ? 30.267 -6.424 7.307 1.00 31.47 310 THR A CA 1
ATOM 2383 C C . THR A 1 310 ? 29.883 -7.690 6.542 1.00 31.47 310 THR A C 1
ATOM 2385 O O . THR A 1 310 ? 28.780 -8.217 6.675 1.00 31.47 310 THR A O 1
ATOM 2388 N N . GLY A 1 311 ? 30.781 -8.132 5.659 1.00 30.73 311 GLY A N 1
ATOM 2389 C CA . GLY A 1 311 ? 30.577 -9.290 4.797 1.00 30.73 311 GLY A CA 1
ATOM 2390 C C . GLY A 1 311 ? 30.508 -10.586 5.597 1.00 30.73 311 GLY A C 1
ATOM 2391 O O . GLY A 1 311 ? 31.515 -11.042 6.131 1.00 30.73 311 GLY A O 1
ATOM 2392 N N . VAL A 1 312 ? 29.325 -11.193 5.633 1.00 31.69 312 VAL A N 1
ATOM 2393 C CA . VAL A 1 312 ? 29.154 -12.610 5.958 1.00 31.69 312 VAL A CA 1
ATOM 2394 C C . VAL A 1 312 ? 29.040 -13.357 4.635 1.00 31.69 312 VAL A C 1
ATOM 2396 O O . VAL A 1 312 ? 28.182 -13.054 3.806 1.00 31.69 312 VAL A O 1
ATOM 2399 N N . SER A 1 313 ? 29.938 -14.311 4.416 1.00 27.45 313 SER A N 1
ATOM 2400 C CA . SER A 1 313 ? 29.955 -15.198 3.258 1.00 27.45 313 SER A CA 1
ATOM 2401 C C . SER A 1 313 ? 28.729 -16.117 3.275 1.00 27.45 313 SER A C 1
ATOM 2403 O O . SER A 1 313 ? 28.636 -17.049 4.072 1.00 27.45 313 SER A O 1
ATOM 2405 N N . VAL A 1 314 ? 27.774 -15.853 2.380 1.00 35.22 314 VAL A N 1
ATOM 2406 C CA . VAL A 1 314 ? 26.599 -16.708 2.162 1.00 35.22 314 VAL A CA 1
ATOM 2407 C C . VAL A 1 314 ? 26.947 -17.776 1.116 1.00 35.22 314 VAL A C 1
ATOM 2409 O O . VAL A 1 314 ? 27.417 -17.426 0.030 1.00 35.22 314 VAL A O 1
ATOM 2412 N N . PRO A 1 315 ? 26.723 -19.074 1.387 1.00 30.36 315 PRO A N 1
ATOM 2413 C CA . PRO A 1 315 ? 26.941 -20.116 0.395 1.00 30.36 315 PRO A CA 1
ATOM 2414 C C . PRO A 1 315 ? 25.919 -19.999 -0.744 1.00 30.36 315 PRO A C 1
ATOM 2416 O O . PRO A 1 315 ? 24.707 -20.046 -0.537 1.00 30.36 315 PRO A O 1
ATOM 2419 N N . SER A 1 316 ? 26.431 -19.873 -1.968 1.00 30.03 316 SER A N 1
ATOM 2420 C CA . SER A 1 316 ? 25.653 -19.874 -3.207 1.00 30.03 316 SER A CA 1
ATOM 2421 C C . SER A 1 316 ? 25.069 -21.267 -3.463 1.00 30.0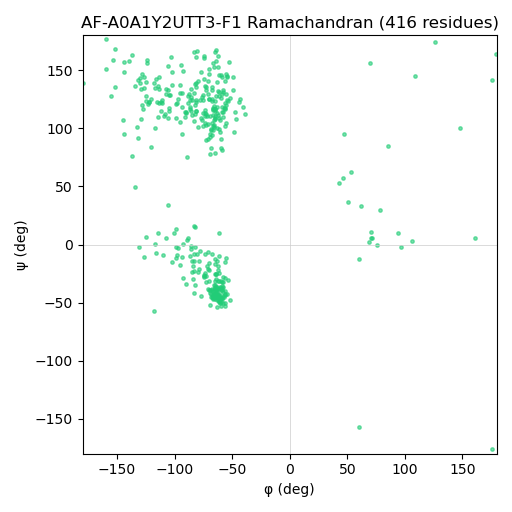3 316 SER A C 1
ATOM 2423 O O . SER A 1 316 ? 25.703 -22.132 -4.065 1.00 30.03 316 SER A O 1
ATOM 2425 N N . ARG A 1 317 ? 23.843 -21.504 -2.989 1.00 32.34 317 ARG A N 1
ATOM 2426 C CA . ARG A 1 317 ? 22.985 -22.587 -3.483 1.00 32.34 317 ARG A CA 1
ATOM 2427 C C . ARG A 1 317 ? 21.894 -21.967 -4.346 1.00 32.34 317 ARG A C 1
ATOM 2429 O O . ARG A 1 317 ? 20.989 -21.311 -3.842 1.00 32.34 317 ARG A O 1
ATOM 2436 N N . ARG A 1 318 ? 21.989 -22.182 -5.661 1.00 31.41 318 ARG A N 1
ATOM 2437 C CA . ARG A 1 318 ? 20.913 -21.885 -6.614 1.00 31.41 318 ARG A CA 1
ATOM 2438 C C . ARG A 1 318 ? 19.753 -22.843 -6.342 1.00 31.41 318 ARG A C 1
ATOM 2440 O O . ARG A 1 318 ? 19.752 -23.967 -6.833 1.00 31.41 318 ARG A O 1
ATOM 2447 N N . SER A 1 319 ? 18.792 -22.414 -5.532 1.00 33.94 319 SER A N 1
ATOM 2448 C CA . SER A 1 319 ? 17.494 -23.081 -5.455 1.00 33.94 319 SER A CA 1
ATOM 2449 C C . SER A 1 319 ? 16.700 -22.761 -6.727 1.00 33.94 319 SER A C 1
ATOM 2451 O O . SER A 1 319 ? 16.696 -21.601 -7.147 1.00 33.94 319 SER A O 1
ATOM 2453 N N . PRO A 1 320 ? 16.038 -23.742 -7.361 1.00 37.53 320 PRO A N 1
ATOM 2454 C CA . PRO A 1 320 ? 15.122 -23.459 -8.456 1.00 37.53 320 PRO A CA 1
ATOM 2455 C C . PRO A 1 320 ? 13.986 -22.572 -7.937 1.00 37.53 320 PRO A C 1
ATOM 2457 O O . PRO A 1 320 ? 13.360 -22.883 -6.922 1.00 37.53 320 PRO A O 1
ATOM 2460 N N . VAL A 1 321 ? 13.744 -21.456 -8.628 1.00 39.16 321 VAL A N 1
ATOM 2461 C CA . VAL A 1 321 ? 12.587 -20.588 -8.388 1.00 39.16 321 VAL A CA 1
ATOM 2462 C C . VAL A 1 321 ? 11.343 -21.454 -8.570 1.00 39.16 321 VAL A C 1
ATOM 2464 O O . VAL A 1 321 ? 11.097 -21.959 -9.666 1.00 39.16 3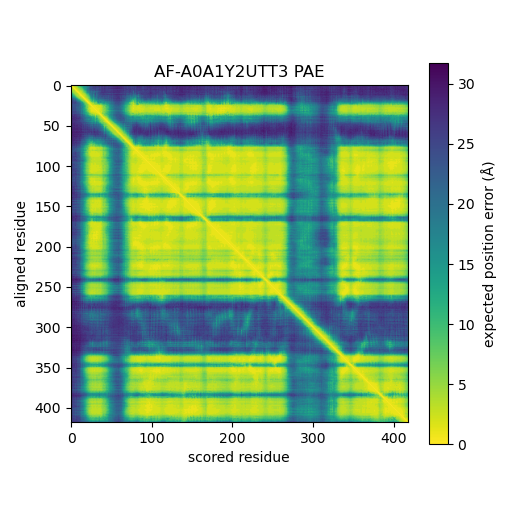21 VAL A O 1
ATOM 2467 N N . ARG A 1 322 ? 10.580 -21.685 -7.495 1.00 41.69 322 ARG A N 1
ATOM 2468 C CA . ARG A 1 322 ? 9.265 -22.318 -7.624 1.00 41.69 322 ARG A CA 1
ATOM 2469 C C . ARG A 1 322 ? 8.401 -21.377 -8.453 1.00 41.69 322 ARG A C 1
ATOM 2471 O O . ARG A 1 322 ? 8.093 -20.277 -8.002 1.00 41.69 322 ARG A O 1
ATOM 2478 N N . LEU A 1 323 ? 8.036 -21.814 -9.656 1.00 41.16 323 LEU A N 1
ATOM 2479 C CA . LEU A 1 323 ? 7.010 -21.158 -10.455 1.00 41.16 323 LEU A CA 1
ATOM 2480 C C . LEU A 1 323 ? 5.748 -21.053 -9.597 1.00 41.16 323 LEU A C 1
ATOM 2482 O O . LEU A 1 323 ? 5.287 -22.050 -9.037 1.00 41.16 323 LEU A O 1
ATOM 2486 N N . TRP A 1 324 ? 5.241 -19.833 -9.449 1.00 40.47 324 TRP A N 1
ATOM 2487 C CA . TRP A 1 324 ? 3.991 -19.576 -8.754 1.00 40.47 324 TRP A CA 1
ATOM 2488 C C . TRP A 1 324 ? 2.869 -20.297 -9.504 1.00 40.47 324 TRP A C 1
ATOM 2490 O O . TRP A 1 324 ? 2.526 -19.935 -10.628 1.00 40.47 324 TRP A O 1
ATOM 2500 N N . THR A 1 325 ? 2.338 -21.357 -8.906 1.00 40.28 325 THR A N 1
ATOM 2501 C CA . THR A 1 325 ? 1.085 -21.969 -9.345 1.00 40.28 325 THR A CA 1
ATOM 2502 C C . THR A 1 325 ? -0.075 -21.161 -8.768 1.00 40.28 325 THR A C 1
ATOM 2504 O O . THR A 1 325 ? -0.023 -20.827 -7.579 1.00 40.28 325 THR A O 1
ATOM 2507 N N . PRO A 1 326 ? -1.116 -20.853 -9.563 1.00 36.88 326 PRO A N 1
ATOM 2508 C CA . PRO A 1 326 ? -2.298 -20.164 -9.062 1.00 36.88 326 PRO A CA 1
ATOM 2509 C C . PRO A 1 326 ? -2.897 -20.931 -7.871 1.00 36.88 326 PRO A C 1
ATOM 2511 O O . PRO A 1 326 ? -2.785 -22.160 -7.812 1.00 36.88 326 PRO A O 1
ATOM 2514 N N . PRO A 1 327 ? -3.489 -20.229 -6.889 1.00 39.97 327 PRO A N 1
ATOM 2515 C CA . PRO A 1 327 ? -3.960 -20.855 -5.663 1.00 39.97 327 PRO A CA 1
ATOM 2516 C C . PRO A 1 327 ? -5.013 -21.932 -5.959 1.00 39.97 327 PRO A C 1
ATOM 2518 O O . PRO A 1 327 ? -6.022 -21.678 -6.613 1.00 39.97 327 PRO A O 1
ATOM 2521 N N . THR A 1 328 ? -4.766 -23.139 -5.447 1.00 34.34 328 THR A N 1
ATOM 2522 C CA . THR A 1 328 ? -5.726 -24.250 -5.346 1.00 34.34 328 THR A CA 1
ATOM 2523 C C . THR A 1 328 ? -7.030 -23.814 -4.654 1.00 34.34 328 THR A C 1
ATOM 2525 O O . THR A 1 328 ? -7.012 -22.843 -3.891 1.00 34.34 328 THR A O 1
ATOM 2528 N N . PRO A 1 329 ? -8.160 -24.517 -4.889 1.00 37.00 329 PRO A N 1
ATOM 2529 C CA . PRO A 1 329 ? -9.483 -24.102 -4.429 1.00 37.00 329 PRO A CA 1
ATOM 2530 C C . PRO A 1 329 ? -9.519 -23.849 -2.921 1.00 37.00 329 PRO A C 1
ATOM 2532 O O . PRO A 1 329 ? -8.838 -24.523 -2.148 1.00 37.00 329 PRO A O 1
ATOM 2535 N N . ILE A 1 330 ? -10.319 -22.847 -2.547 1.00 41.31 330 ILE A N 1
ATOM 2536 C CA . ILE A 1 330 ? -10.427 -22.222 -1.224 1.00 41.31 330 ILE A CA 1
ATOM 2537 C C . ILE A 1 330 ? -10.565 -23.298 -0.136 1.00 41.31 330 ILE A C 1
ATOM 2539 O O . ILE A 1 330 ? -11.649 -23.817 0.135 1.00 41.31 330 ILE A O 1
ATOM 2543 N N . VAL A 1 331 ? -9.438 -23.637 0.490 1.00 45.62 331 VAL A N 1
ATOM 2544 C CA . VAL A 1 331 ? -9.395 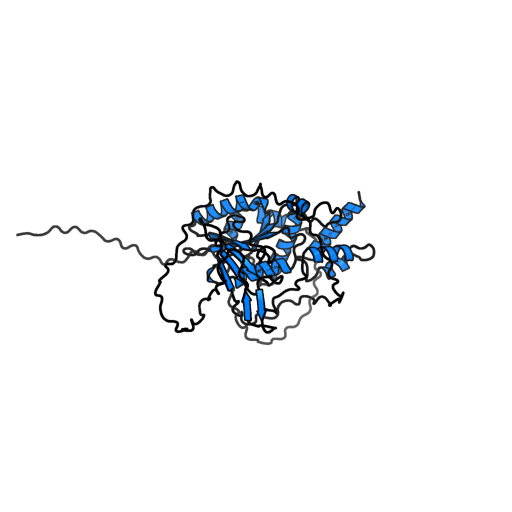-24.336 1.777 1.00 45.62 331 VAL A CA 1
ATOM 2545 C C . VAL A 1 331 ? -10.193 -23.476 2.766 1.00 45.62 331 VAL A C 1
ATOM 2547 O O . VAL A 1 331 ? -10.085 -22.249 2.671 1.00 45.62 331 VAL A O 1
ATOM 2550 N N . PRO A 1 332 ? -10.998 -24.056 3.684 1.00 53.84 332 PRO A N 1
ATOM 2551 C CA . PRO A 1 332 ? -11.711 -23.287 4.702 1.00 53.84 332 PRO A CA 1
ATOM 2552 C C . PRO A 1 332 ? -10.787 -22.227 5.296 1.00 53.84 332 PRO A C 1
ATOM 2554 O O . PRO A 1 332 ? -9.655 -22.532 5.682 1.00 53.84 332 PRO A O 1
ATOM 2557 N N . GLU A 1 333 ? -11.242 -20.977 5.249 1.00 61.22 333 GLU A N 1
ATOM 2558 C CA . GLU A 1 333 ? -10.458 -19.793 5.579 1.00 61.22 333 GLU A CA 1
ATOM 2559 C C . GLU A 1 333 ? -10.015 -19.916 7.038 1.00 61.22 333 GLU A C 1
ATOM 2561 O O . GLU A 1 333 ? -10.791 -19.706 7.967 1.00 61.22 333 GLU A O 1
ATOM 2566 N N . HIS A 1 334 ? -8.783 -20.389 7.253 1.00 67.44 334 HIS A N 1
ATOM 2567 C CA . HIS A 1 334 ? -8.290 -20.573 8.611 1.00 67.44 334 HIS A CA 1
ATOM 2568 C C . HIS A 1 334 ? -8.265 -19.194 9.271 1.00 67.44 334 HIS A C 1
ATOM 2570 O O . HIS A 1 334 ? -7.774 -18.221 8.697 1.00 67.44 334 HIS A O 1
ATOM 2576 N N . LYS A 1 335 ? -8.797 -19.101 10.481 1.00 79.19 335 LYS A N 1
ATOM 2577 C CA . LYS A 1 335 ? -8.787 -17.866 11.255 1.00 79.19 335 LYS A CA 1
ATOM 2578 C C . LYS A 1 335 ? -7.336 -17.417 11.465 1.00 79.19 335 LYS A C 1
ATOM 2580 O O . LYS A 1 335 ? -6.533 -18.171 12.011 1.00 79.19 335 LYS A O 1
ATOM 2585 N N . ARG A 1 336 ? -6.962 -16.237 10.957 1.00 88.62 336 ARG A N 1
ATOM 2586 C CA . ARG A 1 336 ? -5.598 -15.694 11.104 1.00 88.62 336 ARG A CA 1
ATOM 2587 C C . ARG A 1 336 ? -5.440 -15.069 12.484 1.00 88.62 336 ARG A C 1
ATOM 2589 O O . ARG A 1 336 ? -6.351 -14.402 12.975 1.00 88.62 336 ARG A O 1
ATOM 2596 N N . GLU A 1 337 ? -4.280 -15.263 13.102 1.00 93.38 337 GLU A N 1
ATOM 2597 C CA . GLU A 1 337 ? -3.973 -14.571 14.349 1.00 93.38 337 GLU A CA 1
ATOM 2598 C C . GLU A 1 337 ? -3.619 -13.121 14.043 1.00 93.38 337 GLU A C 1
ATOM 2600 O O . GLU A 1 337 ? -2.747 -12.835 13.212 1.00 93.38 337 GLU A O 1
ATOM 2605 N N . VAL A 1 338 ? -4.313 -12.222 14.730 1.00 95.56 338 VAL A N 1
ATOM 2606 C CA . VAL A 1 338 ? -4.111 -10.784 14.646 1.00 95.56 338 VAL A CA 1
ATOM 2607 C C . VAL A 1 338 ? -3.672 -10.301 16.016 1.00 95.56 338 VAL A C 1
ATOM 2609 O O . VAL A 1 338 ? -4.249 -10.684 17.033 1.00 95.56 338 VAL A O 1
ATOM 2612 N N . TRP A 1 339 ? -2.645 -9.466 16.032 1.00 97.31 339 TRP A N 1
ATOM 2613 C CA . TRP A 1 339 ? -2.034 -8.949 17.246 1.00 97.31 339 TRP A CA 1
ATOM 2614 C C . TRP A 1 339 ? -1.983 -7.431 17.190 1.00 97.31 339 TRP A C 1
ATOM 2616 O O . TRP A 1 339 ? -1.774 -6.858 16.121 1.00 97.31 339 TRP A O 1
ATOM 2626 N N . VAL A 1 340 ? -2.161 -6.776 18.332 1.00 97.81 340 VAL A N 1
ATOM 2627 C CA . VAL A 1 340 ? -2.105 -5.318 18.457 1.00 97.81 340 VAL A CA 1
ATOM 2628 C C . VAL A 1 340 ? -1.194 -4.902 19.602 1.00 97.81 340 VAL A C 1
ATOM 2630 O O . VAL A 1 340 ? -1.155 -5.553 20.644 1.00 97.81 340 VAL A O 1
ATOM 2633 N N . CYS A 1 341 ? -0.474 -3.805 19.413 1.00 97.75 341 CYS A N 1
ATOM 2634 C CA . CYS A 1 341 ? 0.202 -3.080 20.481 1.00 97.75 341 CYS A CA 1
ATOM 2635 C C . CYS A 1 341 ? 0.055 -1.573 20.256 1.00 97.75 341 CYS A C 1
ATOM 2637 O O . CYS A 1 341 ? -0.155 -1.111 19.133 1.00 97.75 341 CYS A O 1
ATOM 2639 N N . GLU A 1 342 ? 0.194 -0.799 21.322 1.00 97.25 342 GLU A N 1
ATOM 2640 C CA . GLU A 1 342 ? -0.040 0.646 21.329 1.00 97.25 342 GLU A CA 1
ATOM 2641 C C . GLU A 1 342 ? 1.250 1.377 21.680 1.00 97.25 342 GLU A C 1
ATOM 2643 O O . GLU A 1 342 ? 1.986 0.944 22.564 1.00 97.25 342 GLU A O 1
ATOM 2648 N N . SER A 1 343 ? 1.528 2.486 21.002 1.00 96.06 343 SER A N 1
ATOM 2649 C CA . SER A 1 343 ? 2.677 3.335 21.307 1.00 96.06 343 SER A CA 1
ATOM 2650 C C . SER A 1 343 ? 2.508 4.010 22.668 1.00 96.06 343 SER A C 1
ATOM 2652 O O . SER A 1 343 ? 1.456 4.572 22.965 1.00 96.06 343 SER A O 1
ATOM 2654 N N . THR A 1 344 ? 3.568 4.014 23.477 1.00 93.56 344 THR A N 1
ATOM 2655 C CA . THR A 1 344 ? 3.593 4.649 24.804 1.00 93.56 344 THR A CA 1
ATOM 2656 C C . THR A 1 344 ? 4.242 6.035 24.793 1.00 93.56 344 THR A C 1
ATOM 2658 O O . THR A 1 344 ? 4.337 6.674 25.837 1.00 93.56 344 THR A O 1
ATOM 2661 N N . TYR A 1 345 ? 4.745 6.500 23.644 1.00 88.31 345 TYR A N 1
ATOM 2662 C CA . TYR A 1 345 ? 5.505 7.754 23.555 1.00 88.31 345 TYR A CA 1
ATOM 2663 C C . TYR A 1 345 ? 4.641 9.013 23.448 1.00 88.31 345 TYR A C 1
ATOM 2665 O O . TYR A 1 345 ? 5.113 10.107 23.756 1.00 88.31 345 TYR A O 1
ATOM 2673 N N . PHE A 1 346 ? 3.399 8.892 22.987 1.00 81.38 346 PHE A N 1
ATOM 2674 C CA . PHE A 1 346 ? 2.591 10.044 22.608 1.00 81.38 346 PHE A CA 1
ATOM 2675 C C . PHE A 1 346 ? 1.534 10.340 23.667 1.00 81.38 346 PHE A C 1
ATOM 2677 O O . PHE A 1 346 ? 0.630 9.552 23.915 1.00 81.38 346 PHE A O 1
ATOM 2684 N N . THR A 1 347 ? 1.632 11.517 24.280 1.00 71.75 347 THR A N 1
ATOM 2685 C CA . THR A 1 347 ? 0.695 11.973 25.320 1.00 71.75 347 THR A CA 1
ATOM 2686 C C . THR A 1 347 ? -0.627 12.499 24.760 1.00 71.75 347 THR A C 1
ATOM 2688 O O . THR A 1 347 ? -1.575 12.680 25.516 1.00 71.75 347 THR A O 1
ATOM 2691 N N . ARG A 1 348 ? -0.696 12.774 23.449 1.00 73.19 348 ARG A N 1
ATOM 2692 C CA . ARG A 1 348 ? -1.847 13.407 22.777 1.00 73.19 348 ARG A CA 1
ATOM 2693 C C . ARG A 1 348 ? -2.565 12.511 21.762 1.00 73.19 348 ARG A C 1
ATOM 2695 O O . ARG A 1 348 ? -3.404 13.003 21.020 1.00 73.19 348 ARG A O 1
ATOM 2702 N N . GLY A 1 349 ? -2.244 11.222 21.716 1.00 76.56 349 GLY A N 1
ATOM 2703 C CA . GLY A 1 349 ? -2.915 10.265 20.839 1.00 76.56 349 GLY A CA 1
ATOM 2704 C C . GLY A 1 349 ? -2.271 8.889 20.917 1.00 76.56 349 GLY A C 1
ATOM 2705 O O . GLY A 1 349 ? -1.051 8.782 21.032 1.00 76.56 349 GLY A O 1
ATOM 2706 N N . THR A 1 350 ? -3.083 7.837 20.872 1.00 88.62 350 THR A N 1
ATOM 2707 C CA . THR A 1 350 ? -2.613 6.451 20.881 1.00 88.62 350 THR A CA 1
ATOM 2708 C C . THR A 1 350 ? -2.385 5.983 19.448 1.00 88.62 350 THR A C 1
ATOM 2710 O O . THR A 1 350 ? -3.317 5.853 18.659 1.00 88.62 350 THR A O 1
ATOM 2713 N N . TYR A 1 351 ? -1.127 5.719 19.090 1.00 96.19 351 TYR A N 1
ATOM 2714 C CA . TYR A 1 351 ? -0.826 5.069 17.816 1.00 96.19 351 TYR A CA 1
ATOM 2715 C C . TYR A 1 351 ? -0.874 3.559 17.977 1.00 96.19 351 TYR A C 1
ATOM 2717 O O . TYR A 1 351 ? -0.214 3.010 18.859 1.00 96.19 351 TYR A O 1
ATOM 2725 N N . THR A 1 352 ? -1.607 2.886 17.097 1.00 97.38 352 THR A N 1
ATOM 2726 C CA . THR A 1 352 ? -1.768 1.430 17.144 1.00 97.38 352 THR A CA 1
ATOM 2727 C C . THR A 1 352 ? -0.953 0.763 16.047 1.00 97.38 352 THR A C 1
ATOM 2729 O O . THR A 1 352 ? -1.013 1.155 14.881 1.00 97.38 352 THR A O 1
ATOM 2732 N N . VAL A 1 353 ? -0.219 -0.285 16.411 1.00 97.94 353 VAL A N 1
ATOM 2733 C CA . VAL A 1 353 ? 0.416 -1.202 15.466 1.00 97.94 353 VAL A CA 1
ATOM 2734 C C . VAL A 1 353 ? -0.344 -2.513 15.492 1.00 97.94 353 VAL A C 1
ATOM 2736 O O . VAL A 1 353 ? -0.573 -3.093 16.550 1.00 97.94 353 VAL A O 1
ATOM 2739 N N . ARG A 1 354 ? -0.716 -2.987 14.309 1.00 97.94 354 ARG A N 1
ATOM 2740 C CA . ARG A 1 354 ? -1.455 -4.224 14.114 1.00 97.94 354 ARG A CA 1
ATOM 2741 C C . ARG A 1 354 ? -0.655 -5.173 13.242 1.00 97.94 354 ARG A C 1
ATOM 2743 O O . ARG A 1 354 ? -0.254 -4.817 12.136 1.00 97.94 354 ARG A O 1
ATOM 2750 N N . PHE A 1 355 ? -0.426 -6.380 13.732 1.00 97.94 355 PHE A N 1
ATOM 2751 C CA . PHE A 1 355 ? 0.293 -7.424 13.023 1.00 97.94 355 PHE A CA 1
ATOM 2752 C C . PHE A 1 355 ? -0.655 -8.552 12.626 1.00 97.94 355 PHE A C 1
ATOM 2754 O O . PHE A 1 355 ? -1.329 -9.140 13.472 1.00 97.94 355 PHE A O 1
ATOM 2761 N N . VAL A 1 356 ? -0.687 -8.856 11.330 1.00 97.06 356 VAL A N 1
ATOM 2762 C CA . VAL A 1 356 ? -1.488 -9.941 10.757 1.00 97.06 356 VAL A CA 1
ATOM 2763 C C . VAL A 1 356 ? -0.561 -11.071 10.337 1.00 97.06 356 VAL A C 1
ATOM 2765 O O . VAL A 1 356 ? 0.225 -10.923 9.394 1.00 97.06 356 VAL A O 1
ATOM 2768 N N . THR A 1 357 ? -0.661 -12.201 11.030 1.00 95.50 357 THR A N 1
ATOM 2769 C CA . THR A 1 357 ? 0.153 -13.385 10.736 1.00 95.50 357 THR A CA 1
ATOM 2770 C C . THR A 1 357 ? -0.280 -14.041 9.427 1.00 95.50 357 THR A C 1
ATOM 2772 O O . THR A 1 357 ? -1.471 -14.140 9.145 1.00 95.50 357 THR A O 1
ATOM 2775 N N . SER A 1 358 ? 0.681 -14.517 8.639 1.00 93.94 358 SER A N 1
ATOM 2776 C CA . SER A 1 358 ? 0.463 -15.341 7.443 1.00 93.94 358 SER A CA 1
ATOM 2777 C C . SER A 1 358 ? 0.756 -16.810 7.717 1.00 93.94 358 SER A C 1
ATOM 2779 O O . SER A 1 358 ? 1.637 -17.141 8.518 1.00 93.94 358 SER A O 1
ATOM 2781 N N . THR A 1 359 ? 0.054 -17.713 7.039 1.00 90.62 359 THR A N 1
ATOM 2782 C CA . THR A 1 359 ? 0.380 -19.148 7.072 1.00 90.62 359 THR A CA 1
ATOM 2783 C C . THR A 1 359 ? 1.626 -19.448 6.242 1.00 90.62 359 THR A C 1
ATOM 2785 O O . THR A 1 359 ? 2.018 -18.676 5.368 1.00 90.62 359 THR A O 1
ATOM 2788 N N . LEU A 1 360 ? 2.268 -20.594 6.487 1.00 86.88 360 LEU A N 1
ATOM 2789 C CA . LEU A 1 360 ? 3.477 -20.972 5.749 1.00 86.88 360 LEU A CA 1
ATOM 2790 C C . LEU A 1 360 ? 3.219 -21.124 4.240 1.00 86.88 360 LEU A C 1
ATOM 2792 O O . LEU A 1 360 ? 4.108 -20.855 3.442 1.00 86.88 360 LEU A O 1
ATOM 2796 N N . GLN A 1 361 ? 2.009 -21.531 3.861 1.00 87.62 361 GLN A N 1
ATOM 2797 C CA . GLN A 1 361 ? 1.586 -21.735 2.477 1.00 87.62 361 GLN A CA 1
ATOM 2798 C C . GLN A 1 361 ? 1.344 -20.416 1.732 1.00 87.62 361 GLN A C 1
ATOM 2800 O O . GLN A 1 361 ? 1.461 -20.376 0.512 1.00 87.62 361 GLN A O 1
ATOM 2805 N N . GLU A 1 362 ? 1.010 -19.345 2.453 1.00 90.50 362 GLU A N 1
ATOM 2806 C CA . GLU A 1 362 ? 0.790 -18.013 1.875 1.00 90.50 362 GLU A CA 1
ATOM 2807 C C . GLU A 1 362 ? 2.080 -17.218 1.715 1.00 90.50 362 GLU A C 1
ATOM 2809 O O . GLU A 1 362 ? 2.136 -16.291 0.904 1.00 90.50 362 GLU A O 1
ATOM 2814 N N . ARG A 1 363 ? 3.103 -17.550 2.508 1.00 90.25 363 ARG A N 1
ATOM 2815 C CA . ARG A 1 363 ? 4.367 -16.825 2.499 1.00 90.25 363 ARG A CA 1
ATOM 2816 C C . ARG A 1 363 ? 5.052 -16.959 1.150 1.00 90.25 363 ARG A C 1
ATOM 2818 O O . ARG A 1 363 ? 5.292 -18.058 0.651 1.00 90.25 363 ARG A O 1
ATOM 2825 N N . LEU A 1 364 ? 5.407 -15.812 0.592 1.00 91.56 364 LEU A N 1
ATOM 2826 C CA . LEU A 1 364 ? 6.209 -15.740 -0.617 1.00 91.56 364 LEU A CA 1
ATOM 2827 C C . LEU A 1 364 ? 7.695 -15.923 -0.296 1.00 91.56 364 LEU A C 1
ATOM 2829 O O . LEU A 1 364 ? 8.114 -15.867 0.862 1.00 91.56 364 LEU A O 1
ATOM 2833 N N . ASP A 1 365 ? 8.496 -16.147 -1.342 1.00 89.19 365 ASP A N 1
ATOM 2834 C CA . ASP A 1 365 ? 9.953 -16.149 -1.215 1.00 89.19 365 ASP A CA 1
ATOM 2835 C C . ASP A 1 365 ? 10.402 -14.813 -0.593 1.00 89.19 365 ASP A C 1
ATOM 2837 O O . ASP A 1 365 ? 10.149 -13.762 -1.189 1.00 89.19 365 ASP A O 1
ATOM 2841 N N . PRO A 1 366 ? 11.076 -14.816 0.573 1.00 85.50 366 PRO A N 1
ATOM 2842 C CA . PRO A 1 366 ? 11.515 -13.589 1.234 1.00 85.50 366 PRO A CA 1
ATOM 2843 C C . PRO A 1 366 ? 12.508 -12.773 0.398 1.00 85.50 366 PRO A C 1
ATOM 2845 O O . PRO A 1 366 ? 12.704 -11.588 0.663 1.00 85.50 366 PRO A O 1
ATOM 2848 N N . ASN A 1 367 ? 13.140 -13.385 -0.607 1.00 88.12 367 ASN A N 1
ATOM 2849 C CA . ASN A 1 367 ? 14.047 -12.700 -1.523 1.00 88.12 367 ASN A CA 1
ATOM 2850 C C . ASN A 1 367 ? 13.307 -11.940 -2.636 1.00 88.12 367 ASN A C 1
ATOM 2852 O O . ASN A 1 367 ? 13.933 -11.180 -3.385 1.00 88.12 367 ASN A O 1
ATOM 2856 N N . LEU A 1 368 ? 11.986 -12.110 -2.750 1.00 90.94 368 LEU A N 1
ATOM 2857 C CA . LEU A 1 368 ? 11.158 -11.395 -3.710 1.00 90.94 368 LEU A CA 1
ATOM 2858 C C . LEU A 1 368 ? 11.085 -9.906 -3.347 1.00 90.94 368 LEU A C 1
ATOM 2860 O O . LEU A 1 368 ? 10.309 -9.473 -2.497 1.00 90.94 368 LEU A O 1
ATOM 2864 N N . SER A 1 369 ? 11.902 -9.108 -4.024 1.00 90.94 369 SER A N 1
ATOM 2865 C CA . SER A 1 369 ? 12.030 -7.670 -3.791 1.00 90.94 369 SER A CA 1
ATOM 2866 C C . SER A 1 369 ? 12.271 -6.923 -5.096 1.00 90.94 369 SER A C 1
ATOM 2868 O O . SER A 1 369 ? 12.840 -7.480 -6.034 1.00 90.94 369 SER A O 1
ATOM 2870 N N . SER A 1 370 ? 11.949 -5.625 -5.156 1.00 88.88 370 SER A N 1
ATOM 2871 C CA . SER A 1 370 ? 12.295 -4.796 -6.325 1.00 88.88 370 SER A CA 1
ATOM 2872 C C . SER A 1 370 ? 13.799 -4.812 -6.632 1.00 88.88 370 SER A C 1
ATOM 2874 O O . SER A 1 370 ? 14.185 -4.661 -7.786 1.00 88.88 370 SER A O 1
ATOM 2876 N N . THR A 1 371 ? 14.658 -5.006 -5.623 1.00 89.00 371 THR A N 1
ATOM 2877 C CA . THR A 1 371 ? 16.103 -5.199 -5.828 1.00 89.00 371 THR A CA 1
ATOM 2878 C C . THR A 1 371 ? 16.375 -6.471 -6.615 1.00 89.00 371 THR A C 1
ATOM 2880 O O . THR A 1 371 ? 17.068 -6.408 -7.627 1.00 89.00 371 THR A O 1
ATOM 2883 N N . LYS A 1 372 ? 15.749 -7.587 -6.228 1.00 90.62 372 LYS A N 1
ATOM 2884 C CA . LYS A 1 372 ? 15.888 -8.849 -6.950 1.00 90.62 372 LYS A CA 1
ATOM 2885 C C . LYS A 1 372 ? 15.356 -8.769 -8.380 1.00 90.62 372 LYS A C 1
ATOM 2887 O O . LYS A 1 372 ? 15.978 -9.306 -9.289 1.00 90.62 372 LYS A O 1
ATOM 2892 N N . LEU A 1 373 ? 14.248 -8.059 -8.604 1.00 92.12 373 LEU A N 1
ATOM 2893 C CA . LEU A 1 373 ? 13.743 -7.832 -9.961 1.00 92.12 373 LEU A CA 1
ATOM 2894 C C . LEU A 1 373 ? 14.753 -7.052 -10.805 1.00 92.12 373 LEU A C 1
ATOM 2896 O O . LEU A 1 373 ? 14.998 -7.429 -11.943 1.00 92.12 373 LEU A O 1
ATOM 2900 N N . ARG A 1 374 ? 15.380 -6.007 -10.255 1.00 90.88 374 ARG A N 1
ATOM 2901 C CA . ARG A 1 374 ? 16.417 -5.259 -10.980 1.00 90.88 374 ARG A CA 1
ATOM 2902 C C . ARG A 1 374 ? 17.634 -6.121 -11.309 1.00 90.88 374 ARG A C 1
ATOM 2904 O O . ARG A 1 374 ? 18.161 -5.978 -12.400 1.00 90.88 374 ARG A O 1
ATOM 2911 N N . GLU A 1 375 ? 18.040 -7.041 -10.434 1.00 91.12 375 GLU A N 1
ATOM 2912 C CA . GLU A 1 375 ? 19.090 -8.024 -10.757 1.00 91.12 375 GLU A CA 1
ATOM 2913 C C . GLU A 1 375 ? 18.682 -8.928 -11.927 1.00 91.12 375 GLU A C 1
ATOM 2915 O O . GLU A 1 375 ? 19.448 -9.077 -12.874 1.00 91.12 375 GLU A O 1
ATOM 2920 N N . ILE A 1 376 ? 17.461 -9.482 -11.895 1.00 90.50 376 ILE A N 1
ATOM 2921 C CA . ILE A 1 376 ? 16.924 -10.310 -12.988 1.00 90.50 376 ILE A CA 1
ATOM 2922 C C . ILE A 1 376 ? 16.942 -9.533 -14.306 1.00 90.50 376 ILE A C 1
ATOM 2924 O O . ILE A 1 376 ? 17.342 -10.084 -15.328 1.00 90.50 376 ILE A O 1
ATOM 2928 N N . ILE A 1 377 ? 16.535 -8.263 -14.267 1.00 90.31 377 ILE A N 1
ATOM 2929 C CA . ILE A 1 377 ? 16.505 -7.376 -15.430 1.00 90.31 377 ILE A CA 1
ATOM 2930 C C . ILE A 1 377 ? 17.920 -7.160 -15.960 1.00 90.31 377 ILE A C 1
ATOM 2932 O O . ILE A 1 377 ? 18.160 -7.469 -17.118 1.00 90.31 377 ILE A O 1
ATOM 2936 N N . THR A 1 378 ? 18.864 -6.730 -15.118 1.00 89.44 378 THR A N 1
ATOM 2937 C CA . THR A 1 378 ? 20.268 -6.516 -15.509 1.00 89.44 378 THR A CA 1
ATOM 2938 C C . THR A 1 378 ? 20.905 -7.769 -16.113 1.00 89.44 378 THR A C 1
ATOM 2940 O O . THR A 1 378 ? 21.662 -7.680 -17.074 1.00 89.44 378 THR A O 1
ATOM 2943 N N . GLU A 1 379 ? 20.612 -8.949 -15.563 1.00 87.69 379 GLU A N 1
ATOM 2944 C CA . GLU A 1 379 ? 21.125 -10.213 -16.096 1.00 87.69 379 GLU A CA 1
ATOM 2945 C C . GLU A 1 379 ? 20.490 -10.583 -17.444 1.00 87.69 379 GLU A C 1
ATOM 2947 O O . GLU A 1 379 ? 21.166 -11.130 -18.311 1.00 87.69 379 GLU A O 1
ATOM 2952 N N . ALA A 1 380 ? 19.190 -10.335 -17.610 1.00 86.31 380 ALA A N 1
ATOM 2953 C CA . ALA A 1 380 ? 18.438 -10.696 -18.810 1.00 86.31 380 ALA A CA 1
ATOM 2954 C C . ALA A 1 380 ? 18.636 -9.711 -19.970 1.00 86.31 380 ALA A C 1
ATOM 2956 O O . ALA A 1 380 ? 18.440 -10.088 -21.119 1.00 86.31 380 ALA A O 1
ATOM 2957 N N . THR A 1 381 ? 19.022 -8.467 -19.685 1.00 82.69 381 THR A N 1
ATOM 2958 C CA . THR A 1 381 ? 19.304 -7.443 -20.699 1.00 82.69 381 THR A CA 1
ATOM 2959 C C . THR A 1 381 ? 20.754 -7.459 -21.184 1.00 82.69 381 THR A C 1
ATOM 2961 O O . THR A 1 381 ? 21.157 -6.606 -21.976 1.00 82.69 381 THR A O 1
ATOM 2964 N N . ALA A 1 382 ? 21.551 -8.438 -20.746 1.00 80.31 382 ALA A N 1
ATOM 2965 C CA . ALA A 1 382 ? 22.880 -8.665 -21.288 1.00 80.31 382 ALA A CA 1
ATOM 2966 C C . ALA A 1 382 ? 22.804 -8.945 -22.812 1.00 80.31 382 ALA A C 1
ATOM 2968 O O . ALA A 1 382 ? 21.881 -9.639 -23.247 1.00 80.31 382 ALA A O 1
ATOM 2969 N N . PRO A 1 383 ? 23.780 -8.484 -23.628 1.00 70.88 383 PRO A N 1
ATOM 2970 C CA . PRO A 1 383 ? 23.716 -8.487 -25.103 1.00 70.88 383 PRO A CA 1
ATOM 2971 C C . PRO A 1 383 ? 23.445 -9.839 -25.788 1.00 70.88 383 PRO A C 1
ATOM 2973 O O . PRO A 1 383 ? 23.214 -9.889 -26.992 1.00 70.88 383 PRO A O 1
ATOM 2976 N N . SER A 1 384 ? 23.512 -10.944 -25.049 1.00 68.75 384 SER A N 1
ATOM 2977 C CA . SER A 1 384 ? 23.354 -12.311 -25.539 1.00 68.75 384 SER A CA 1
ATOM 2978 C C . SER A 1 384 ? 21.948 -12.902 -25.359 1.00 68.75 384 SER A C 1
ATOM 2980 O O . SER A 1 384 ? 21.727 -14.034 -25.791 1.00 68.75 384 SER A O 1
ATOM 2982 N N . GLN A 1 385 ? 20.993 -12.192 -24.741 1.00 63.78 385 GLN A N 1
ATOM 2983 C CA . GLN A 1 385 ? 19.646 -12.714 -24.467 1.00 63.78 385 GLN A CA 1
ATOM 2984 C C . GLN A 1 385 ? 18.552 -11.795 -25.039 1.00 63.78 385 GLN A C 1
ATOM 2986 O O . GLN A 1 385 ? 18.500 -10.604 -24.757 1.00 63.78 385 GLN A O 1
ATOM 2991 N N . GLY A 1 386 ? 17.680 -12.343 -25.893 1.00 70.25 386 GLY A N 1
ATOM 2992 C CA . GLY A 1 386 ? 16.578 -11.594 -26.513 1.00 70.25 386 GLY A CA 1
ATOM 2993 C C . GLY A 1 386 ? 15.411 -11.304 -25.554 1.00 70.25 386 GLY A C 1
ATOM 2994 O O . GLY A 1 386 ? 15.238 -11.984 -24.546 1.00 70.25 386 GLY A O 1
ATOM 2995 N N . GLY A 1 387 ? 14.548 -10.341 -25.906 1.00 71.94 387 GLY A N 1
ATOM 2996 C CA . GLY A 1 387 ? 13.486 -9.813 -25.028 1.00 71.94 387 GLY A CA 1
ATOM 2997 C C . GLY A 1 387 ? 12.450 -10.820 -24.494 1.00 71.94 387 GLY A C 1
ATOM 2998 O O . GLY A 1 387 ? 11.954 -10.634 -23.387 1.00 71.94 387 GLY A O 1
ATOM 2999 N N . ARG A 1 388 ? 12.165 -11.928 -25.201 1.00 78.50 388 ARG A N 1
ATOM 3000 C CA . ARG A 1 388 ? 11.260 -12.985 -24.687 1.00 78.50 388 ARG A CA 1
ATOM 3001 C C . ARG A 1 388 ? 11.789 -13.651 -23.413 1.00 78.50 388 ARG A C 1
ATOM 3003 O O . ARG A 1 388 ? 11.009 -14.016 -22.543 1.00 78.50 388 ARG A O 1
ATOM 3010 N N . VAL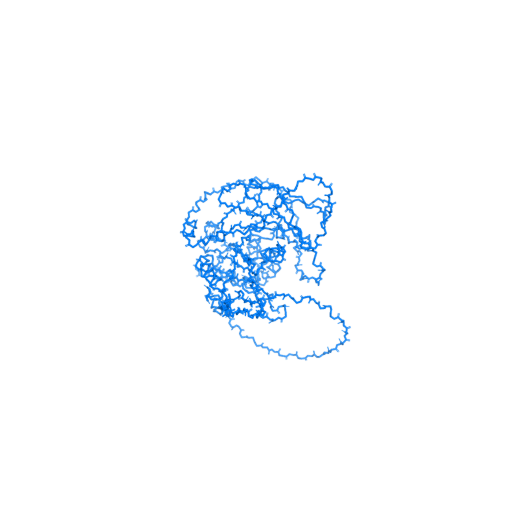 A 1 389 ? 13.112 -13.744 -23.270 1.00 88.19 389 VAL A N 1
ATOM 3011 C CA . VAL A 1 389 ? 13.750 -14.324 -22.079 1.00 88.19 389 VAL A CA 1
ATOM 3012 C C . VAL A 1 389 ? 13.480 -13.464 -20.843 1.00 88.19 389 VAL A C 1
ATOM 3014 O O . VAL A 1 389 ? 13.316 -13.994 -19.747 1.00 88.19 389 VAL A O 1
ATOM 3017 N N . LEU A 1 390 ? 13.408 -12.138 -21.002 1.00 91.25 390 LEU A N 1
ATOM 3018 C CA . LEU A 1 390 ? 13.131 -11.227 -19.895 1.00 91.25 390 LEU A CA 1
ATOM 3019 C C . LEU A 1 390 ? 11.710 -11.421 -19.352 1.00 91.25 390 LEU A C 1
ATOM 3021 O O . LEU A 1 390 ? 11.539 -11.542 -18.142 1.00 91.25 390 LEU A O 1
ATOM 3025 N N . GLU A 1 391 ? 10.709 -11.490 -20.231 1.00 92.44 391 GLU A N 1
ATOM 3026 C CA . GLU A 1 391 ? 9.310 -11.712 -19.844 1.00 92.44 391 GLU A CA 1
ATOM 3027 C C . GLU A 1 391 ? 9.147 -13.002 -19.028 1.00 92.44 391 GLU A C 1
ATOM 3029 O O . GLU A 1 391 ? 8.603 -12.972 -17.921 1.00 92.44 391 GLU A O 1
ATOM 3034 N N . ASP A 1 392 ? 9.692 -14.116 -19.523 1.00 92.31 392 ASP A N 1
ATOM 3035 C CA . ASP A 1 392 ? 9.602 -15.416 -18.854 1.00 92.31 392 ASP A CA 1
ATOM 3036 C C . ASP A 1 392 ? 10.243 -15.398 -17.461 1.00 92.31 392 ASP A C 1
ATOM 3038 O O . ASP A 1 392 ? 9.715 -15.988 -16.518 1.00 92.31 392 ASP A O 1
ATOM 3042 N N . ARG A 1 393 ? 11.355 -14.670 -17.294 1.00 93.38 393 ARG A N 1
ATOM 3043 C CA . ARG A 1 393 ? 12.031 -14.520 -15.996 1.00 93.38 393 ARG A CA 1
ATOM 3044 C C . ARG A 1 393 ? 11.287 -13.604 -15.025 1.00 93.38 393 ARG A C 1
ATOM 3046 O O . ARG A 1 393 ? 11.487 -13.719 -13.816 1.00 93.38 393 ARG A O 1
ATOM 3053 N N . LEU A 1 394 ? 10.461 -12.688 -15.529 1.00 94.62 394 LEU A N 1
ATOM 3054 C CA . LEU A 1 394 ? 9.623 -11.807 -14.714 1.00 94.62 394 LEU A CA 1
ATOM 3055 C C . LEU A 1 394 ? 8.301 -12.476 -14.302 1.00 94.62 394 LEU A C 1
ATOM 3057 O O . LEU A 1 394 ? 7.662 -12.025 -13.342 1.00 94.62 394 LEU A O 1
ATOM 3061 N N . ARG A 1 395 ? 7.886 -13.549 -14.988 1.00 94.38 395 ARG A N 1
ATOM 3062 C CA . ARG A 1 395 ? 6.637 -14.271 -14.718 1.00 94.38 395 ARG A CA 1
ATOM 3063 C C . ARG A 1 395 ? 6.621 -14.858 -13.301 1.00 94.38 395 ARG A C 1
ATOM 3065 O O . ARG A 1 395 ? 7.570 -15.492 -12.853 1.00 94.38 395 ARG A O 1
ATOM 3072 N N . GLY A 1 396 ? 5.528 -14.617 -12.572 1.00 90.81 396 GLY A N 1
ATOM 3073 C CA . GLY A 1 396 ? 5.373 -15.029 -11.167 1.00 90.81 396 GLY A CA 1
ATOM 3074 C C . GLY A 1 396 ? 6.147 -14.172 -10.154 1.00 90.81 396 GLY A C 1
ATOM 3075 O O . GLY A 1 396 ? 6.061 -14.417 -8.954 1.00 90.81 396 GLY A O 1
ATOM 3076 N N . VAL A 1 397 ? 6.877 -13.155 -10.619 1.00 94.69 397 VAL A N 1
ATOM 3077 C CA . VAL A 1 397 ? 7.731 -12.293 -9.795 1.00 94.69 397 VAL A CA 1
ATOM 3078 C C . VAL A 1 397 ? 7.229 -10.848 -9.863 1.00 94.69 397 VAL A C 1
ATOM 3080 O O . VAL A 1 397 ? 6.900 -10.262 -8.831 1.00 94.69 397 VAL A O 1
ATOM 3083 N N . ALA A 1 398 ? 7.130 -10.273 -11.062 1.00 96.50 398 ALA A N 1
ATOM 3084 C CA . ALA A 1 398 ? 6.648 -8.910 -11.287 1.00 96.50 398 ALA A CA 1
ATOM 3085 C C . ALA A 1 398 ? 5.115 -8.812 -11.288 1.00 96.50 398 ALA A C 1
ATOM 3087 O O . ALA A 1 398 ? 4.417 -9.813 -11.464 1.00 96.50 398 ALA A O 1
ATOM 3088 N N . LEU A 1 399 ? 4.593 -7.594 -11.101 1.00 96.50 399 LEU A N 1
ATOM 3089 C CA . LEU A 1 399 ? 3.219 -7.290 -11.513 1.00 96.50 399 LEU A CA 1
ATOM 3090 C C . LEU A 1 399 ? 3.244 -6.940 -12.999 1.00 96.50 399 LEU A C 1
ATOM 3092 O O . LEU A 1 399 ? 4.065 -6.115 -13.402 1.00 96.50 399 LEU A O 1
ATOM 3096 N N . SER A 1 400 ? 2.364 -7.552 -13.791 1.00 95.75 400 SER A N 1
ATOM 3097 C CA . SER A 1 400 ? 2.291 -7.338 -15.247 1.00 95.75 400 SER A CA 1
ATOM 3098 C C . SER A 1 400 ? 3.640 -7.537 -15.979 1.00 95.75 400 SER A C 1
ATOM 3100 O O . SER A 1 400 ? 4.179 -6.581 -16.549 1.00 95.75 400 SER A O 1
ATOM 3102 N N . PRO A 1 401 ? 4.223 -8.753 -15.955 1.00 95.62 401 PRO A N 1
ATOM 3103 C CA . PRO A 1 401 ? 5.574 -9.018 -16.464 1.00 95.62 401 PRO A CA 1
ATOM 3104 C C . PRO A 1 401 ? 5.760 -8.659 -17.945 1.00 95.62 401 PRO A C 1
ATOM 3106 O O . PRO A 1 401 ? 6.803 -8.114 -18.303 1.00 95.62 401 PRO A O 1
ATOM 3109 N N . GLU A 1 402 ? 4.745 -8.882 -18.783 1.00 95.12 402 GLU A N 1
ATOM 3110 C CA . GLU A 1 402 ? 4.756 -8.545 -20.212 1.00 95.12 402 GLU A CA 1
ATOM 3111 C C . GLU A 1 402 ? 4.916 -7.032 -20.429 1.00 95.12 402 GLU A C 1
ATOM 3113 O O . GLU A 1 402 ? 5.739 -6.568 -21.221 1.00 95.12 402 GLU A O 1
ATOM 3118 N N . LEU A 1 403 ? 4.148 -6.242 -19.676 1.00 95.81 403 LEU A N 1
ATOM 3119 C CA . LEU A 1 403 ? 4.186 -4.786 -19.759 1.00 95.81 403 LEU A CA 1
ATOM 3120 C C . LEU A 1 403 ? 5.502 -4.226 -19.201 1.00 95.81 403 LEU A C 1
ATOM 3122 O O . LEU A 1 403 ? 6.071 -3.298 -19.772 1.00 95.81 403 LEU A O 1
ATOM 3126 N N . LEU A 1 404 ? 6.015 -4.808 -18.114 1.00 95.81 404 LEU A N 1
ATOM 3127 C CA . LEU A 1 404 ? 7.304 -4.413 -17.555 1.00 95.81 404 LEU A CA 1
ATOM 3128 C C . LEU A 1 404 ? 8.448 -4.678 -18.545 1.00 95.81 404 LEU A C 1
ATOM 3130 O O . LEU A 1 404 ? 9.286 -3.800 -18.750 1.00 95.81 404 LEU A O 1
ATOM 3134 N N . ALA A 1 405 ? 8.470 -5.850 -19.187 1.00 94.69 405 ALA A N 1
ATOM 3135 C CA . ALA A 1 405 ? 9.463 -6.181 -20.209 1.00 94.69 405 ALA A CA 1
ATOM 3136 C C . ALA A 1 405 ? 9.416 -5.194 -21.389 1.00 94.69 405 ALA A C 1
ATOM 3138 O O . ALA A 1 405 ? 10.465 -4.761 -21.878 1.00 94.69 405 ALA A O 1
ATOM 3139 N N . LYS A 1 406 ? 8.207 -4.780 -21.795 1.00 94.00 406 LYS A N 1
ATOM 3140 C CA . LYS A 1 406 ? 8.004 -3.743 -22.811 1.00 94.00 406 LYS A CA 1
ATOM 3141 C C . LYS A 1 406 ? 8.628 -2.406 -22.394 1.00 94.00 406 LYS A C 1
ATOM 3143 O O . LYS A 1 406 ? 9.454 -1.890 -23.141 1.00 94.00 406 LYS A O 1
ATOM 3148 N N . PHE A 1 407 ? 8.307 -1.886 -21.204 1.00 94.69 407 PHE A N 1
ATOM 3149 C CA . PHE A 1 407 ? 8.883 -0.621 -20.721 1.00 94.69 407 PHE A CA 1
ATOM 3150 C C . PHE A 1 407 ? 10.411 -0.658 -20.658 1.00 94.69 407 PHE A C 1
ATOM 3152 O O . PHE A 1 407 ? 11.064 0.296 -21.061 1.00 94.69 407 PHE A O 1
ATOM 3159 N N . ILE A 1 408 ? 10.992 -1.769 -20.202 1.00 92.81 408 ILE A N 1
ATOM 3160 C CA . ILE A 1 408 ? 12.452 -1.925 -20.137 1.00 92.81 408 ILE A CA 1
ATOM 3161 C C . ILE A 1 408 ? 13.070 -1.880 -21.538 1.00 92.81 408 ILE A C 1
ATOM 3163 O O . ILE A 1 408 ? 14.064 -1.191 -21.749 1.00 92.81 408 ILE A O 1
ATOM 3167 N N . THR A 1 409 ? 12.473 -2.587 -22.499 1.00 90.69 409 THR A N 1
ATOM 3168 C CA . THR A 1 409 ? 12.967 -2.629 -23.883 1.00 90.69 409 THR A CA 1
ATOM 3169 C C . THR A 1 409 ? 12.881 -1.253 -24.549 1.00 90.69 409 THR A C 1
ATOM 3171 O O . THR A 1 409 ? 13.797 -0.857 -25.266 1.00 90.69 409 THR A O 1
ATOM 3174 N N . GLU A 1 410 ? 11.802 -0.508 -24.299 1.00 90.00 410 GLU A N 1
ATOM 3175 C CA . GLU A 1 410 ? 11.614 0.850 -24.821 1.00 90.00 410 GLU A CA 1
ATOM 3176 C C . GLU A 1 410 ? 12.620 1.845 -24.235 1.00 90.00 410 GLU A C 1
ATOM 3178 O O . GLU A 1 410 ? 13.186 2.636 -24.987 1.00 90.00 410 GLU A O 1
ATOM 3183 N N . GLU A 1 411 ? 12.881 1.791 -22.926 1.00 87.31 411 GLU A N 1
ATOM 3184 C CA . GLU A 1 411 ? 13.878 2.652 -22.278 1.00 87.31 411 GLU A CA 1
ATOM 3185 C C . GLU A 1 411 ? 15.295 2.349 -22.785 1.00 87.31 411 GLU A C 1
ATOM 3187 O O . GLU A 1 411 ? 15.999 3.255 -23.220 1.00 87.31 411 GLU A O 1
ATOM 3192 N N . MET A 1 412 ? 15.682 1.073 -22.864 1.00 82.25 412 MET A N 1
ATOM 3193 C CA . MET A 1 412 ? 16.994 0.690 -23.405 1.00 82.25 412 MET A CA 1
ATOM 3194 C C . MET A 1 412 ? 17.168 1.052 -24.887 1.00 82.25 412 MET A C 1
ATOM 3196 O O . MET A 1 412 ? 18.281 1.303 -25.346 1.00 82.25 412 MET A O 1
ATOM 3200 N N . GLY A 1 413 ? 16.078 1.072 -25.657 1.00 80.81 413 GLY A N 1
ATOM 3201 C CA . GLY A 1 413 ? 16.100 1.486 -27.057 1.00 80.81 413 GLY A CA 1
ATOM 3202 C C . GLY A 1 413 ? 16.341 2.986 -27.257 1.00 80.81 413 GLY A C 1
ATOM 3203 O O . GLY A 1 413 ? 16.769 3.374 -28.346 1.00 80.81 413 GLY A O 1
ATOM 3204 N N . LYS A 1 414 ? 16.073 3.822 -26.243 1.00 80.56 414 LYS A N 1
ATOM 3205 C CA . LYS A 1 414 ? 16.374 5.263 -26.269 1.00 80.56 414 LYS A CA 1
ATOM 3206 C C . LYS A 1 414 ? 17.863 5.511 -26.037 1.00 80.56 414 LYS A C 1
ATOM 3208 O O . LYS A 1 414 ? 18.465 6.231 -26.825 1.00 80.56 414 LYS A O 1
ATOM 3213 N N . ASP A 1 415 ? 18.456 4.820 -25.064 1.00 73.56 415 ASP A N 1
ATOM 3214 C CA . ASP A 1 415 ? 19.875 4.965 -24.699 1.00 73.56 415 ASP A CA 1
ATOM 3215 C C . ASP A 1 415 ? 20.851 4.581 -25.827 1.00 73.56 415 ASP A C 1
ATOM 3217 O O . ASP A 1 415 ? 22.000 5.002 -25.813 1.00 73.56 415 ASP A O 1
ATOM 3221 N N . MET A 1 416 ? 20.427 3.776 -26.810 1.00 67.81 416 MET A N 1
ATOM 3222 C CA . MET A 1 416 ? 21.260 3.431 -27.975 1.00 67.81 416 MET A CA 1
ATOM 3223 C C . MET A 1 416 ? 21.175 4.439 -29.132 1.00 67.81 416 MET A C 1
ATOM 3225 O O . MET A 1 416 ? 21.905 4.290 -30.113 1.00 67.81 416 MET A O 1
ATOM 3229 N N . LYS A 1 417 ? 20.236 5.391 -29.087 1.00 62.47 417 LYS A N 1
ATOM 3230 C CA . LYS A 1 417 ? 20.022 6.380 -30.159 1.00 62.47 417 LYS A CA 1
ATOM 3231 C C . LYS A 1 417 ? 20.604 7.756 -29.844 1.00 62.47 417 LYS A C 1
ATOM 3233 O O . LYS A 1 417 ? 20.701 8.567 -30.764 1.00 62.47 417 LYS A O 1
ATOM 3238 N N . GLU A 1 418 ? 20.943 8.005 -28.586 1.00 51.97 418 GLU A N 1
ATOM 3239 C CA . GLU A 1 418 ? 21.742 9.152 -28.136 1.00 51.97 418 GLU A CA 1
ATOM 3240 C C . GLU A 1 418 ? 23.230 8.791 -28.151 1.00 51.97 418 GLU A C 1
ATOM 3242 O O . GLU A 1 418 ? 24.035 9.685 -28.503 1.00 51.97 418 GLU A O 1
#

Foldseek 3Di:
DDDDDDDDDDPPDPPPPDPPFPWDAVVVLLCVLPVCLVVLQPVPDDPDDDPDDDDDDDDDDDDDDDDPDDPDDDALTFTFPAAEEEEEEEDQCLPPWPLSVLFVVLCQPALAVNRNHSAYEYAHEAQVVVDVVVDPPPPFRRDGSSLNQNLVVVLQVVVCCVVPHDPRRHRYGYDHNVSVVSSVVSSVVVCVVVRTRYAYEYEDELVQFALVAHDPCVVHHLEYEYECQSHDRPQWDAPPPQDHDIGGDDHPQKDDKDWDDHPPPDPPPPPDDDDDDDDDPDPPPPPPCVDPRPPDPPDPPDDDDDDPDPDDDDDDDPDPDPQDDPDDPDDPPPNWIKIKIWGNPDPPGIRMYMYTYDGPVSHDDNPLDSVVLSVLLVVQPPPVHDLVSQLVSCHNRGRPSVSVSVVSVVVVVVVVVD

Solvent-accessible surface area (backbone atoms only — not comparable to full-atom values): 26147 Å² total; per-residue (Å²): 141,79,95,86,87,84,81,88,77,83,80,80,74,81,78,84,70,77,84,70,77,72,68,46,58,58,61,57,51,51,42,70,40,39,62,58,65,60,58,69,59,61,79,70,60,80,84,73,84,79,86,80,83,87,80,88,84,88,84,90,82,91,73,92,69,84,77,78,80,70,80,78,78,76,58,45,50,48,48,66,100,39,64,32,23,35,35,37,38,68,43,66,45,60,56,49,32,44,40,58,53,47,39,52,53,48,50,66,75,46,65,49,80,89,51,39,62,42,34,35,38,36,29,38,41,49,56,68,59,46,46,62,74,60,48,87,55,82,85,57,84,76,68,46,51,68,56,42,47,49,32,49,54,52,39,53,53,51,57,44,51,76,68,78,59,55,80,77,65,68,44,69,48,72,45,54,42,88,54,42,64,68,29,48,56,43,38,53,54,52,33,54,75,74,58,40,47,71,45,59,30,29,46,43,55,34,90,51,46,33,72,92,37,68,81,76,55,64,93,74,16,50,34,36,38,33,46,38,29,25,30,80,31,84,36,59,45,66,52,82,56,98,81,36,57,79,46,72,56,66,42,68,63,38,41,71,74,40,74,61,84,55,95,84,63,78,78,74,83,74,90,69,90,82,79,96,71,90,75,73,88,76,78,74,77,81,70,81,64,92,81,67,76,90,70,69,88,83,71,78,85,72,76,89,78,83,80,82,80,80,85,74,90,74,83,90,71,89,69,81,79,77,77,70,69,81,84,72,80,86,64,81,80,72,86,59,61,27,35,36,30,37,42,69,80,50,94,88,52,74,38,36,43,34,40,29,58,55,55,77,87,67,40,48,63,63,73,57,42,44,67,48,50,49,51,53,48,61,65,34,66,37,97,88,47,59,72,70,60,39,25,64,71,26,55,75,43,37,37,38,24,65,61,50,42,49,54,53,53,55,56,57,58,50,70,75,74,113

Nearest PDB structures (foldseek):
  5wgg-assembly1_A  TM=3.318E-01  e=2.196E+00  Acetivibrio thermocellus ATCC 27405
  5why-assembly1_A  TM=3.150E-01  e=4.843E+00  Acetivibrio thermocellus ATCC 27405

Radius of gyration: 26.02 Å; Cα contacts (8 Å, |Δi|>4): 517; chains: 1; bounding box: 98×56×78 Å

Secondary structure (DSSP, 8-state):
------------PPP--------EEHHHHHHHH-THHHHHHHTT-------------------------PPPPPP-EE-TTSEEEEEEEEE--SS-BHHHHHHHHHHHHHS-GGG-EEEEEEEE--HHHHHHHTTT-TTS----HHHHHHHHHHHHHHHHHTTTS-GGG--EEEEEGGGHHHHHHHHHHHHHHHT-EEEEEEE--TTTEETTEE---GGG-SEEEEESSSS--TTEEEESSTTPEEEEPPPTTBPPPEE---TT-------------------------TTTTTSSTT---PPP--------------------PPPPS----PPPPEEEEEBSS-TT---EEEEEPPPTTTPPPTT-SHHHHHHHHHHHTSTTS-HHHHHHHHTTTBSSHHHHHHHHHHHHHHHTT-